Protein AF-A0A354Z6S3-F1 (afdb_monomer)

Sequence (411 aa):
RGSWLDFEFDPRDALFTRIDRRRKLPVTVLLRALGYENEEMLRIFHDINTFHLDKEGFVELELVPERLRGETLNFDLLADGKVLVEAGKRITARHIRQLQDAGIEALRVPDDYLLGRILAHDVIDAATGEILARANDEVTDDQLEAFRKAGVESLGTLWVNDLDRGPYISNTLRIDPTRSQLEALVEIYRMMRPGEPPTKDAAQNLFFNLFFTFDRYDLSAVGRMKFNRRVGRKDVAGTGVLYDHKFFSQRSDEEAHRMVAQYGDSSDILDVLRVLCEIRNGRGSVDDIDHLGNRRVRSVGEMAENVFRIGLVRVERAVRDRLSMAEADNLSPQELINAKPVAAAVKEFFGSSQLSQFMDQNNPLSEVTHKRRVSALGPGGLTRERAGFEVRDVHPTHYGRVCTIETPEGP

Radius of gyration: 28.8 Å; Cα contacts (8 Å, |Δi|>4): 526; chains: 1; bounding box: 69×60×77 Å

Nearest PDB structures (foldseek):
  6j9f-assembly1_C  TM=9.778E-01  e=2.442E-46  Xanthomonas oryzae pv. oryzae MAFF 311018
  6vjs-assembly2_H  TM=9.779E-01  e=3.817E-43  Escherichia coli
  6n62-assembly1_C  TM=9.733E-01  e=1.234E-40  Escherichia coli
  3lti-assembly1_A  TM=9.551E-01  e=3.593E-32  Escherichia coli K-12
  7egs-assembly1_A  TM=9.653E-01  e=1.083E-31  Escherichia coli K-12

pLDDT: mean 91.4, std 6.04, range [58.72, 98.25]

Solvent-accessible surface area (backbone atoms only — not comparable to full-atom values): 23874 Å² total; per-residue (Å²): 92,54,69,48,80,46,76,45,71,50,98,83,51,27,41,29,30,25,56,67,82,49,75,77,40,43,38,58,40,57,43,17,49,43,63,50,51,71,39,55,54,43,58,76,78,33,57,73,40,48,31,37,54,53,95,67,82,35,29,37,32,55,46,56,57,77,77,49,59,67,40,64,44,89,51,67,41,68,53,97,90,38,80,75,40,59,51,70,46,66,36,45,77,67,55,35,51,53,43,58,76,67,65,60,55,66,40,84,39,54,54,77,74,51,47,71,39,33,28,37,42,65,41,61,28,85,89,80,69,47,75,78,43,52,48,64,40,60,40,43,72,72,52,53,54,50,39,54,74,56,61,49,54,70,47,47,24,52,57,61,44,98,75,62,34,67,60,30,66,58,52,18,54,75,68,42,90,58,89,46,42,65,51,18,28,38,52,53,37,42,71,77,40,71,91,58,86,80,46,74,68,58,19,52,53,49,56,43,49,43,42,60,27,75,91,49,9,31,45,47,72,67,45,33,28,50,50,24,57,74,70,66,48,89,55,53,74,73,66,41,35,66,51,41,32,67,48,36,71,75,45,89,50,70,65,32,52,54,47,43,74,73,55,47,87,45,38,56,66,60,47,52,51,50,54,52,50,33,38,74,30,67,56,69,77,86,84,65,73,75,42,53,91,69,50,80,91,78,52,71,66,62,53,49,50,54,40,44,48,56,14,48,55,56,41,49,51,54,32,53,57,53,64,72,39,93,76,47,93,80,65,52,75,70,79,56,60,64,64,64,58,31,54,50,41,48,48,46,48,65,69,68,32,87,84,49,65,86,79,50,76,89,43,74,64,48,39,54,50,58,74,69,59,83,72,65,61,47,96,93,51,45,50,80,92,70,55,50,68,78,76,71,52,89,54,81,65,32,68,99,75,50,76,91,75,83,64,84,88,77,136

Secondary structure (DSSP, 8-state):
----EEEEE-TTS-EEEEETT-S-EEHHHHHHHHT--HHHHHHHHS-EEEEEEPSSSEEEEE--GGGGTT-B-SS-EEETTEEEE-TTPBPPHHHHHHHHHTT--EEEEEGGGTTTPBBSS-EE-TTT--EEE-TTPBP-HHHHHHHHHHT--EEEEE--BTTTB--HHHHHHHH----SHHHHHHHHHHHHSTTSPP-HHHHHHHHHHHHS-TTT---HHHHHHHHHHHHT-S-S---SS--BHHHHHT--SHHHHHHHHHHTT-BHHHHHHHHHHHHHTT-S-PPPSSSGGG--PPPHHHHHHHHHHHHHHHHHHHHHHHHTSTTGGG--HHHH--SHHHHHHHHHHHHH-TTS-----SSHHHHHHHHT---SBSTTSB-TTT--HHHHS--GGGTTTS-SS---S--

Structure (mmCIF, N/CA/C/O backbone):
data_AF-A0A354Z6S3-F1
#
_entry.id   AF-A0A354Z6S3-F1
#
loop_
_atom_site.group_PDB
_atom_site.id
_atom_site.type_symbol
_atom_site.label_atom_id
_atom_site.label_alt_id
_atom_site.label_comp_id
_atom_site.label_asym_id
_atom_site.label_entity_id
_atom_site.label_seq_id
_atom_site.pdbx_PDB_ins_code
_atom_site.Cartn_x
_atom_site.Cartn_y
_atom_site.Cartn_z
_atom_site.occupancy
_atom_site.B_iso_or_equiv
_atom_site.auth_seq_id
_atom_site.auth_comp_id
_atom_site.auth_asym_id
_atom_site.auth_atom_id
_atom_site.pdbx_PDB_model_num
ATOM 1 N N . ARG A 1 1 ? 8.581 -1.329 -12.977 1.00 85.94 1 ARG A N 1
ATOM 2 C CA . ARG A 1 1 ? 9.501 -0.175 -13.137 1.00 85.94 1 ARG A CA 1
ATOM 3 C C . ARG A 1 1 ? 8.895 0.993 -12.378 1.00 85.94 1 ARG A C 1
ATOM 5 O O . ARG A 1 1 ? 7.682 1.115 -12.415 1.00 85.94 1 ARG A O 1
ATOM 12 N N . GLY A 1 2 ? 9.706 1.811 -11.717 1.00 91.12 2 GLY A N 1
ATOM 13 C CA . GLY A 1 2 ? 9.229 2.925 -10.894 1.00 91.12 2 GLY A CA 1
ATOM 14 C C . GLY A 1 2 ? 9.761 2.831 -9.471 1.00 91.12 2 GLY A C 1
ATOM 15 O O . GLY A 1 2 ? 10.578 1.950 -9.182 1.00 91.12 2 GLY A O 1
ATOM 16 N N . SER A 1 3 ? 9.314 3.752 -8.623 1.00 93.31 3 SER A N 1
ATOM 17 C CA . SER A 1 3 ? 9.708 3.797 -7.217 1.00 93.31 3 SER A CA 1
ATOM 18 C C . SER A 1 3 ? 9.158 2.608 -6.431 1.00 93.31 3 SER A C 1
ATOM 20 O O . SER A 1 3 ? 8.075 2.101 -6.713 1.00 93.31 3 SER A O 1
ATOM 22 N N . TRP A 1 4 ? 9.912 2.147 -5.442 1.00 95.12 4 TRP A N 1
ATOM 23 C CA . TRP A 1 4 ? 9.473 1.109 -4.512 1.00 95.12 4 TRP A CA 1
ATOM 24 C C . TRP A 1 4 ? 8.608 1.731 -3.424 1.00 95.12 4 TRP A C 1
ATOM 26 O O . TRP A 1 4 ? 8.905 2.834 -2.961 1.00 95.12 4 TRP A O 1
ATOM 36 N N . LEU A 1 5 ? 7.562 1.015 -3.022 1.00 96.62 5 LEU A N 1
ATOM 37 C CA . LEU A 1 5 ? 6.670 1.393 -1.937 1.00 96.62 5 LEU A CA 1
ATOM 38 C C . LEU A 1 5 ? 6.610 0.224 -0.955 1.00 96.62 5 LEU A C 1
ATOM 40 O O . LEU A 1 5 ? 6.012 -0.808 -1.258 1.00 96.62 5 LEU A O 1
ATOM 44 N N . ASP A 1 6 ? 7.268 0.392 0.186 1.00 97.19 6 ASP A N 1
ATOM 45 C CA . ASP A 1 6 ? 7.403 -0.643 1.207 1.00 97.19 6 ASP A CA 1
ATOM 46 C C . ASP A 1 6 ? 6.547 -0.267 2.420 1.00 97.19 6 ASP A C 1
ATOM 48 O O . ASP A 1 6 ? 6.579 0.886 2.855 1.00 97.19 6 ASP A O 1
ATOM 52 N N . PHE A 1 7 ? 5.837 -1.238 2.996 1.00 98.00 7 PHE A N 1
ATOM 53 C CA . PHE A 1 7 ? 5.067 -1.076 4.230 1.00 98.00 7 PHE A CA 1
ATOM 54 C C . PHE A 1 7 ? 5.608 -2.011 5.308 1.00 98.00 7 PHE A C 1
ATOM 56 O O . PHE A 1 7 ? 5.843 -3.190 5.045 1.00 98.00 7 PHE A O 1
ATOM 63 N N . GLU A 1 8 ? 5.808 -1.496 6.517 1.00 96.62 8 GLU A N 1
ATOM 64 C CA . GLU A 1 8 ? 6.374 -2.264 7.625 1.00 96.62 8 GLU A CA 1
ATOM 65 C C . GLU A 1 8 ? 5.775 -1.848 8.968 1.00 96.62 8 GLU A C 1
ATOM 67 O O . GLU A 1 8 ? 5.573 -0.662 9.233 1.00 96.62 8 GLU A O 1
ATOM 72 N N . PHE A 1 9 ? 5.530 -2.833 9.830 1.00 96.69 9 PHE A N 1
ATOM 73 C CA . PHE A 1 9 ? 5.197 -2.595 11.230 1.00 96.69 9 PHE A CA 1
ATOM 74 C C . PHE A 1 9 ? 6.457 -2.285 12.036 1.00 96.69 9 PHE A C 1
ATOM 76 O O . PHE A 1 9 ? 7.535 -2.831 11.780 1.00 96.69 9 PHE A O 1
ATOM 83 N N . ASP A 1 10 ? 6.322 -1.412 13.026 1.00 94.75 10 ASP A N 1
ATOM 84 C CA . ASP A 1 10 ? 7.321 -1.245 14.072 1.00 94.75 10 ASP A CA 1
ATOM 85 C C . ASP A 1 10 ? 7.027 -2.159 15.286 1.00 94.75 10 ASP A C 1
ATOM 87 O O . ASP A 1 10 ? 5.986 -2.816 15.344 1.00 94.75 10 ASP A O 1
ATOM 91 N N . PRO A 1 11 ? 7.930 -2.224 16.282 1.00 94.25 11 PRO A N 1
ATOM 92 C CA . PRO A 1 11 ? 7.701 -3.009 17.498 1.00 94.25 11 PRO A CA 1
ATOM 93 C C . PRO A 1 11 ? 6.548 -2.518 18.391 1.00 94.25 11 PRO A C 1
ATOM 95 O O . PRO A 1 11 ? 6.229 -3.192 19.364 1.00 94.25 11 PRO A O 1
ATOM 98 N N . ARG A 1 12 ? 5.972 -1.340 18.117 1.00 92.31 12 ARG A N 1
ATOM 99 C CA . ARG A 1 12 ? 4.828 -0.758 18.839 1.00 92.31 12 ARG A CA 1
ATOM 100 C C . ARG A 1 12 ? 3.522 -0.916 18.053 1.00 92.31 12 ARG A C 1
ATOM 102 O O . ARG A 1 12 ? 2.540 -0.247 18.366 1.00 92.31 12 ARG A O 1
ATOM 109 N N . ASP A 1 13 ? 3.521 -1.772 17.032 1.00 92.69 13 ASP A N 1
ATOM 110 C CA . ASP A 1 13 ? 2.374 -2.033 16.167 1.00 92.69 13 ASP A CA 1
ATOM 111 C C . ASP A 1 13 ? 1.835 -0.780 15.447 1.00 92.69 13 ASP A C 1
ATOM 113 O O . ASP A 1 13 ? 0.657 -0.695 15.101 1.00 92.69 13 ASP A O 1
ATOM 117 N N . ALA A 1 14 ? 2.712 0.185 15.163 1.00 95.88 14 ALA A N 1
ATOM 118 C CA . ALA A 1 14 ? 2.446 1.288 14.250 1.00 95.88 14 ALA A CA 1
ATOM 119 C C . ALA A 1 14 ? 2.942 0.952 12.836 1.00 95.88 14 ALA A C 1
ATOM 121 O O . ALA A 1 14 ? 3.987 0.321 12.642 1.00 95.88 14 ALA A O 1
ATOM 122 N N . LEU A 1 15 ? 2.181 1.383 11.830 1.00 97.62 15 LEU A N 1
ATOM 123 C CA . LEU A 1 15 ? 2.408 1.048 10.432 1.00 97.62 15 LEU A CA 1
ATOM 124 C C . LEU A 1 15 ? 3.125 2.192 9.711 1.00 97.62 15 LEU A C 1
ATOM 126 O O . LEU A 1 15 ? 2.652 3.328 9.652 1.00 97.62 15 LEU A O 1
ATOM 130 N N . PHE A 1 16 ? 4.273 1.882 9.122 1.00 98.12 16 PHE A N 1
ATOM 131 C CA . PHE A 1 16 ? 5.111 2.837 8.410 1.00 98.12 16 PHE A CA 1
ATOM 132 C C . PHE A 1 16 ? 5.214 2.487 6.932 1.00 98.12 16 PHE A C 1
ATOM 134 O O . PHE A 1 16 ? 5.106 1.332 6.530 1.00 98.12 16 PHE A O 1
ATOM 141 N N . THR A 1 17 ? 5.488 3.506 6.126 1.00 97.75 17 THR A N 1
ATOM 142 C CA . THR A 1 17 ? 5.817 3.390 4.711 1.00 97.75 17 THR A CA 1
ATOM 143 C C . THR A 1 17 ? 7.236 3.888 4.447 1.00 97.75 17 THR A C 1
ATOM 145 O O . THR A 1 17 ? 7.731 4.812 5.102 1.00 97.75 17 THR A O 1
ATOM 148 N N . ARG A 1 18 ? 7.891 3.313 3.438 1.00 96.88 18 ARG A N 1
ATOM 149 C CA . ARG A 1 18 ? 9.131 3.827 2.846 1.00 96.88 18 ARG A CA 1
ATOM 150 C C . ARG A 1 18 ? 8.977 3.914 1.339 1.00 96.88 18 ARG A C 1
ATOM 152 O O . ARG A 1 18 ? 8.409 3.023 0.717 1.00 96.88 18 ARG A O 1
ATOM 159 N N . ILE A 1 19 ? 9.529 4.972 0.758 1.00 96.38 19 ILE A N 1
ATOM 160 C CA . ILE A 1 19 ? 9.622 5.130 -0.694 1.00 96.38 19 ILE A CA 1
ATOM 161 C C . ILE A 1 19 ? 11.094 5.002 -1.072 1.00 96.38 19 ILE A C 1
ATOM 163 O O . ILE A 1 19 ? 11.941 5.677 -0.481 1.00 96.38 19 ILE A O 1
ATOM 167 N N . ASP A 1 20 ? 11.416 4.106 -2.005 1.00 93.00 20 ASP A N 1
ATOM 168 C CA . ASP A 1 20 ? 12.788 3.846 -2.469 1.00 93.00 20 ASP A CA 1
ATOM 169 C C . ASP A 1 20 ? 13.796 3.595 -1.325 1.00 93.00 20 ASP A C 1
ATOM 171 O O . ASP A 1 20 ? 14.935 4.065 -1.358 1.00 93.00 20 ASP A O 1
ATOM 175 N N . ARG A 1 21 ? 13.370 2.857 -0.285 1.00 90.06 21 ARG A N 1
ATOM 176 C CA . ARG A 1 21 ? 14.173 2.515 0.911 1.00 90.06 21 ARG A CA 1
ATOM 177 C C . ARG A 1 21 ? 14.718 3.721 1.692 1.00 90.06 21 ARG A C 1
ATOM 179 O O . ARG A 1 21 ? 15.698 3.594 2.428 1.00 90.06 21 ARG A O 1
ATOM 186 N N . ARG A 1 22 ? 14.088 4.891 1.560 1.00 93.56 22 ARG A N 1
ATOM 187 C CA . ARG A 1 22 ? 14.419 6.099 2.333 1.00 93.56 22 ARG A CA 1
ATOM 188 C C . ARG A 1 22 ? 13.913 6.006 3.782 1.00 93.56 22 ARG A C 1
ATOM 190 O O . ARG A 1 22 ? 13.563 4.926 4.273 1.00 93.56 22 ARG A O 1
ATOM 197 N N . ARG A 1 23 ? 13.941 7.137 4.505 1.00 94.44 23 ARG A N 1
ATOM 198 C CA . ARG A 1 23 ? 13.455 7.220 5.894 1.00 94.44 23 ARG A CA 1
ATOM 199 C C . ARG A 1 23 ? 11.982 6.803 5.981 1.00 94.44 23 ARG A C 1
ATOM 201 O O . ARG A 1 23 ? 11.224 7.030 5.040 1.00 94.44 23 ARG A O 1
ATOM 208 N N . LYS A 1 24 ? 11.602 6.222 7.121 1.00 95.75 24 LYS A N 1
ATOM 209 C CA . LYS A 1 24 ? 10.217 5.838 7.414 1.00 95.75 24 LYS A CA 1
ATOM 210 C C . LYS A 1 24 ? 9.325 7.075 7.533 1.00 95.75 24 LYS A C 1
ATOM 212 O O . LYS A 1 24 ? 9.755 8.082 8.093 1.00 95.75 24 LYS A O 1
ATOM 217 N N . LEU A 1 25 ? 8.089 6.956 7.066 1.00 97.00 25 LEU A N 1
ATOM 218 C CA . LEU A 1 25 ? 6.991 7.885 7.330 1.00 97.00 25 LEU A CA 1
ATOM 219 C C . LEU A 1 25 ? 5.797 7.088 7.875 1.00 97.00 25 LEU A C 1
ATOM 221 O O . LEU A 1 25 ? 5.624 5.944 7.454 1.00 97.00 25 LEU A O 1
ATOM 225 N N . PRO A 1 26 ? 4.983 7.631 8.796 1.00 98.19 26 PRO A N 1
ATOM 226 C CA . PRO A 1 26 ? 3.720 7.001 9.179 1.00 98.19 26 PRO A CA 1
ATOM 227 C C . PRO A 1 26 ? 2.855 6.747 7.938 1.00 98.19 26 PRO A C 1
ATOM 229 O O . PRO A 1 26 ? 2.795 7.598 7.047 1.00 98.19 26 PRO A O 1
ATOM 232 N N . VAL A 1 27 ? 2.194 5.589 7.841 1.00 98.19 27 VAL A N 1
ATOM 233 C CA . VAL A 1 27 ? 1.411 5.251 6.635 1.00 98.19 27 VAL A CA 1
ATOM 234 C C . VAL A 1 27 ? 0.253 6.224 6.398 1.00 98.19 27 VAL A C 1
ATOM 236 O O . VAL A 1 27 ? -0.133 6.477 5.260 1.00 98.19 27 VAL A O 1
ATOM 239 N N . THR A 1 28 ? -0.260 6.834 7.463 1.00 98.06 28 THR A N 1
ATOM 240 C CA . THR A 1 28 ? -1.327 7.837 7.413 1.00 98.06 28 THR A CA 1
ATOM 241 C C . THR A 1 28 ? -0.904 9.093 6.652 1.00 98.06 28 THR A C 1
ATOM 243 O O . THR A 1 28 ? -1.740 9.680 5.978 1.00 98.06 28 THR A O 1
ATOM 246 N N . VAL A 1 29 ? 0.392 9.439 6.617 1.00 98.25 29 VAL A N 1
ATOM 247 C CA . VAL A 1 29 ? 0.918 10.516 5.755 1.00 98.25 29 VAL A CA 1
ATOM 248 C C . VAL A 1 29 ? 0.669 10.186 4.280 1.00 98.25 29 VAL A C 1
ATOM 250 O O . VAL A 1 29 ? 0.237 11.039 3.509 1.00 98.25 29 VAL A O 1
ATOM 253 N N . LEU A 1 30 ? 0.895 8.934 3.864 1.00 98.00 30 LEU A N 1
ATOM 254 C CA . LEU A 1 30 ? 0.606 8.507 2.493 1.00 98.00 30 LEU A CA 1
ATOM 255 C C . LEU A 1 30 ? -0.899 8.548 2.204 1.00 98.00 30 LEU A C 1
ATOM 257 O O . LEU A 1 30 ? -1.299 9.046 1.155 1.00 98.00 30 LEU A O 1
ATOM 261 N N . LEU A 1 31 ? -1.729 8.067 3.132 1.00 98.12 31 LEU A N 1
ATOM 262 C CA . LEU A 1 31 ? -3.187 8.078 2.976 1.00 98.12 31 LEU A CA 1
ATOM 263 C C . LEU A 1 31 ? -3.749 9.506 2.905 1.00 98.12 31 LEU A C 1
ATOM 265 O O . LEU A 1 31 ? -4.560 9.798 2.028 1.00 98.12 31 LEU A O 1
ATOM 269 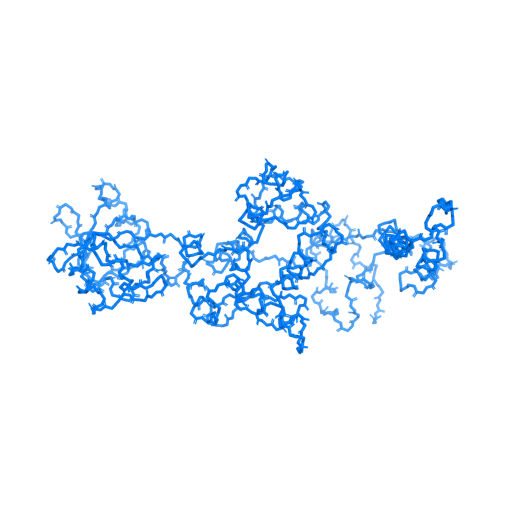N N . ARG A 1 32 ? -3.251 10.432 3.729 1.00 97.75 32 ARG A N 1
ATOM 270 C CA . ARG A 1 32 ? -3.585 11.859 3.617 1.00 97.75 32 ARG A CA 1
ATOM 271 C C . ARG A 1 32 ? -3.161 12.447 2.285 1.00 97.75 32 ARG A C 1
ATOM 273 O O . ARG A 1 32 ? -3.913 13.223 1.713 1.00 97.75 32 ARG A O 1
ATOM 280 N N . ALA A 1 33 ? -1.988 12.082 1.765 1.00 97.50 33 ALA A N 1
ATOM 281 C CA . ALA A 1 33 ? -1.537 12.546 0.453 1.00 97.50 33 ALA A CA 1
ATOM 282 C C . ALA A 1 33 ? -2.465 12.075 -0.687 1.00 97.50 33 ALA A C 1
ATOM 284 O O . ALA A 1 33 ? -2.695 12.834 -1.633 1.00 97.50 33 ALA A O 1
ATOM 285 N N . LEU A 1 34 ? -3.054 10.877 -0.570 1.00 97.19 34 LEU A N 1
ATOM 286 C CA . LEU A 1 34 ? -4.116 10.384 -1.467 1.00 97.19 34 LEU A CA 1
ATOM 287 C C . LEU A 1 34 ? -5.450 11.128 -1.288 1.00 97.19 34 LEU A C 1
ATOM 289 O O . LEU A 1 34 ? -6.296 11.087 -2.175 1.00 97.19 34 LEU A O 1
ATOM 293 N N . GLY A 1 35 ? -5.614 11.839 -0.171 1.00 96.56 35 GLY A N 1
ATOM 294 C CA . GLY A 1 35 ? -6.777 12.661 0.143 1.00 96.56 35 GLY A CA 1
ATOM 295 C C . GLY A 1 35 ? -7.687 12.084 1.224 1.00 96.56 35 GLY A C 1
ATOM 296 O O . GLY A 1 35 ? -8.768 12.628 1.414 1.00 96.56 35 GLY A O 1
ATOM 297 N N . TYR A 1 36 ? -7.312 10.995 1.903 1.00 97.50 36 TYR A N 1
ATOM 298 C CA . TYR A 1 36 ? -8.127 10.434 2.985 1.00 97.50 36 TYR A CA 1
ATOM 299 C C . TYR A 1 36 ? -8.021 11.269 4.266 1.00 97.50 36 TYR A C 1
ATOM 301 O O . TYR A 1 36 ? -6.934 11.698 4.653 1.00 97.50 36 TYR A O 1
ATOM 309 N N . GLU A 1 37 ? -9.154 11.450 4.937 1.00 96.12 37 GLU A N 1
ATOM 310 C CA . GLU A 1 37 ? -9.271 12.102 6.241 1.00 96.12 37 GLU A CA 1
ATOM 311 C C . GLU A 1 37 ? -9.275 11.072 7.380 1.00 96.12 37 GLU A C 1
ATOM 313 O O . GLU A 1 37 ? -9.404 9.867 7.148 1.00 96.12 37 GLU A O 1
ATOM 318 N N . ASN A 1 38 ? -9.122 11.528 8.628 1.00 96.12 38 ASN A N 1
ATOM 319 C CA . ASN A 1 38 ? -8.995 10.640 9.795 1.00 96.12 38 ASN A CA 1
ATOM 320 C C . ASN A 1 38 ? -10.156 9.658 9.918 1.00 96.12 38 ASN A C 1
ATOM 322 O O . ASN A 1 38 ? -9.930 8.456 10.036 1.00 96.12 38 ASN A O 1
ATOM 326 N N . GLU A 1 39 ? -11.386 10.166 9.873 1.00 95.81 39 GLU A N 1
ATOM 327 C CA . GLU A 1 39 ? -12.586 9.346 10.050 1.00 95.81 39 GLU A CA 1
ATOM 328 C C . GLU A 1 39 ? -12.706 8.275 8.971 1.00 95.81 39 GLU A C 1
ATOM 330 O O . GLU A 1 39 ? -13.091 7.141 9.244 1.00 95.81 39 GLU A O 1
ATOM 335 N N . GLU A 1 40 ? -12.349 8.622 7.734 1.00 95.81 40 GLU A N 1
ATOM 336 C CA . GLU A 1 40 ? -12.376 7.686 6.618 1.00 95.81 40 GLU A CA 1
ATOM 337 C C . GLU A 1 40 ? -11.314 6.611 6.800 1.00 95.81 40 GLU A C 1
ATOM 339 O O . GLU A 1 40 ? -11.623 5.432 6.664 1.00 95.81 40 GLU A O 1
ATOM 344 N N . MET A 1 41 ? -10.081 6.994 7.152 1.00 96.88 41 MET A N 1
ATOM 345 C CA . MET A 1 41 ? -9.022 6.030 7.447 1.00 96.88 41 MET A CA 1
ATOM 346 C C . MET A 1 41 ? -9.467 5.065 8.550 1.00 96.88 41 MET A C 1
ATOM 348 O O . MET A 1 41 ? -9.349 3.854 8.388 1.00 96.88 41 MET A O 1
ATOM 352 N N . LEU A 1 42 ? -10.035 5.576 9.643 1.00 96.81 42 LEU A N 1
ATOM 353 C CA . LEU A 1 42 ? -10.524 4.742 10.737 1.00 96.81 42 LEU A CA 1
ATOM 354 C C . LEU A 1 42 ? -11.647 3.798 10.281 1.00 96.81 42 LEU A C 1
ATOM 356 O O . LEU A 1 42 ? -11.545 2.595 10.507 1.00 96.81 42 LEU A O 1
ATOM 360 N N . ARG A 1 43 ? -12.653 4.306 9.558 1.00 95.88 43 ARG A N 1
ATOM 361 C CA . ARG A 1 43 ? -13.763 3.512 8.992 1.00 95.88 43 ARG A CA 1
ATOM 362 C C . ARG A 1 43 ? -13.309 2.448 7.991 1.00 95.88 43 ARG A C 1
ATOM 364 O O . ARG A 1 43 ? -13.948 1.411 7.864 1.00 95.88 43 ARG A O 1
ATOM 371 N N . ILE A 1 44 ? -12.232 2.698 7.245 1.00 95.38 44 ILE A N 1
ATOM 372 C CA . ILE A 1 44 ? -11.721 1.772 6.223 1.00 95.38 44 ILE A CA 1
ATOM 373 C C . ILE A 1 44 ? -11.063 0.538 6.847 1.00 95.38 44 ILE A C 1
ATOM 375 O O . ILE A 1 44 ? -11.113 -0.537 6.235 1.00 95.38 44 ILE A O 1
ATOM 379 N N . PHE A 1 45 ? -10.412 0.704 8.004 1.00 95.69 45 PHE A N 1
ATOM 380 C CA . PHE A 1 45 ? -9.575 -0.322 8.637 1.00 95.69 45 PHE A CA 1
ATOM 381 C C . PHE A 1 45 ? -10.165 -0.916 9.921 1.00 95.69 45 PHE A C 1
ATOM 383 O O . PHE A 1 45 ? -9.700 -1.971 10.356 1.00 95.69 45 PHE A O 1
ATOM 390 N N . HIS A 1 46 ? -11.179 -0.283 10.508 1.00 95.00 46 HIS A N 1
ATOM 391 C CA . HIS A 1 46 ? -11.830 -0.736 11.731 1.00 95.00 46 HIS A CA 1
ATOM 392 C C . HIS A 1 46 ? -13.342 -0.811 11.543 1.00 95.00 46 HIS A C 1
ATOM 394 O O . HIS A 1 46 ? -13.951 0.077 10.949 1.00 95.00 46 HIS A O 1
ATOM 400 N N . ASP A 1 47 ? -13.953 -1.848 12.115 1.00 94.00 47 ASP A N 1
ATOM 401 C CA . ASP A 1 47 ? -15.399 -1.853 12.288 1.00 94.00 47 ASP A CA 1
ATOM 402 C C . ASP A 1 47 ? -15.778 -0.935 13.460 1.00 94.00 47 ASP A C 1
ATOM 404 O O . ASP A 1 47 ? -15.002 -0.757 14.403 1.00 94.00 47 ASP A O 1
ATOM 408 N N . ILE A 1 48 ? -16.981 -0.364 13.415 1.00 95.00 48 ILE A N 1
ATOM 409 C CA . ILE A 1 48 ? -17.461 0.586 14.424 1.00 95.00 48 ILE A CA 1
ATOM 410 C C . ILE A 1 48 ? -18.478 -0.094 15.340 1.00 95.00 48 ILE A C 1
ATOM 412 O O . ILE A 1 48 ? -19.371 -0.805 14.873 1.00 95.00 48 ILE A O 1
ATOM 416 N N . ASN A 1 49 ? -18.330 0.129 16.643 1.00 94.25 49 ASN A N 1
ATOM 417 C CA . ASN A 1 49 ? -19.355 -0.109 17.651 1.00 94.25 49 ASN A CA 1
ATOM 418 C C . ASN A 1 49 ? -20.143 1.188 17.865 1.00 94.25 49 ASN A C 1
ATOM 420 O O . ASN A 1 49 ? -19.537 2.223 18.155 1.00 94.25 49 ASN A O 1
ATOM 424 N N . THR A 1 50 ? -21.466 1.129 17.736 1.00 95.00 50 THR A N 1
ATOM 425 C CA . THR A 1 50 ? -22.356 2.262 18.009 1.00 95.00 50 THR A CA 1
ATOM 426 C C . THR A 1 50 ? -22.853 2.186 19.445 1.00 95.00 50 THR A C 1
ATOM 428 O O . THR A 1 50 ? -23.297 1.133 19.904 1.00 95.00 50 THR A O 1
ATOM 431 N N . PHE A 1 51 ? -22.790 3.309 20.141 1.00 93.75 51 PHE A N 1
ATOM 432 C CA . PHE A 1 51 ? -23.244 3.479 21.509 1.00 93.75 51 PHE A CA 1
ATOM 433 C C . PHE A 1 51 ? -24.288 4.589 21.549 1.00 93.75 51 PHE A C 1
ATOM 435 O O . PHE A 1 51 ? -24.013 5.681 21.068 1.00 93.75 51 PHE A O 1
ATOM 442 N N . HIS A 1 52 ? -25.451 4.341 22.138 1.00 92.62 52 HIS A N 1
ATOM 443 C CA . HIS A 1 52 ? -26.485 5.347 22.362 1.00 92.62 52 HIS A CA 1
ATOM 444 C C . HIS A 1 52 ? -26.403 5.840 23.803 1.00 92.62 52 HIS A C 1
ATOM 446 O O . HIS A 1 52 ? -26.485 5.050 24.749 1.00 92.62 52 HIS A O 1
ATOM 452 N N . LEU A 1 53 ? -26.168 7.141 23.969 1.00 88.88 53 LEU A N 1
ATOM 453 C CA . LEU A 1 53 ? -25.969 7.765 25.274 1.00 88.88 53 LEU A CA 1
ATOM 454 C C . LEU A 1 53 ? -27.328 8.094 25.900 1.00 88.88 53 LEU A C 1
ATOM 456 O O . LEU A 1 53 ? -28.078 8.917 25.377 1.00 88.88 53 LEU A O 1
ATOM 460 N N . ASP A 1 54 ? -27.635 7.490 27.049 1.00 82.19 54 ASP A N 1
ATOM 461 C CA . ASP A 1 54 ? -28.806 7.875 27.840 1.00 82.19 54 ASP A CA 1
ATOM 462 C C . ASP A 1 54 ? -28.480 9.090 28.739 1.00 82.19 54 ASP A C 1
ATOM 464 O O . ASP A 1 54 ? -27.332 9.521 28.874 1.00 82.19 54 ASP A O 1
ATOM 468 N N . LYS A 1 55 ? -29.481 9.669 29.404 1.00 72.50 55 LYS A N 1
ATOM 469 C CA . LYS A 1 55 ? -29.298 10.719 30.422 1.00 72.50 55 LYS A CA 1
ATOM 470 C C . LYS A 1 55 ? -28.884 10.158 31.782 1.00 72.50 55 LYS A C 1
ATOM 472 O O . LYS A 1 55 ? -28.333 10.894 32.595 1.00 72.50 55 LYS A O 1
ATOM 477 N N . GLU A 1 56 ? -29.116 8.870 32.019 1.00 68.25 56 GLU A N 1
ATOM 478 C CA . GLU A 1 56 ? -28.867 8.196 33.294 1.00 68.25 56 GLU A CA 1
ATOM 479 C C . GLU A 1 56 ? -27.760 7.146 33.150 1.00 68.25 56 GLU A C 1
ATOM 481 O O . GLU A 1 56 ? -28.056 6.062 32.676 1.00 68.25 56 GLU A O 1
ATOM 486 N N . GLY A 1 57 ? -26.511 7.455 33.540 1.00 71.56 57 GLY A N 1
ATOM 487 C CA . GLY A 1 57 ? -25.411 6.537 33.950 1.00 71.56 57 GLY A CA 1
ATOM 488 C C . GLY A 1 57 ? -25.116 5.233 33.176 1.00 71.56 57 GLY A C 1
ATOM 489 O O . GLY A 1 57 ? -24.364 4.388 33.656 1.00 71.56 57 GLY A O 1
ATOM 490 N N . PHE A 1 58 ? -25.748 5.024 32.030 1.00 80.31 58 PHE A N 1
ATOM 491 C CA . PHE A 1 58 ? -25.751 3.808 31.241 1.00 80.31 58 PHE A CA 1
ATOM 492 C C . PHE A 1 58 ? -25.749 4.186 29.767 1.00 80.31 58 PHE A C 1
ATOM 494 O O . PHE A 1 58 ? -26.275 5.227 29.362 1.00 80.31 58 PHE A O 1
ATOM 501 N N . VAL A 1 59 ? -25.187 3.291 28.970 1.00 86.88 59 VAL A N 1
ATOM 502 C CA . VAL A 1 59 ? -25.079 3.431 27.525 1.00 86.88 59 VAL A CA 1
ATOM 503 C C . VAL A 1 59 ? -25.647 2.175 26.887 1.00 86.88 59 VAL A C 1
ATOM 505 O O . VAL A 1 59 ? -25.427 1.068 27.380 1.00 86.88 59 VAL A O 1
ATOM 508 N N . GLU A 1 60 ? -26.388 2.318 25.798 1.00 90.50 60 GLU A N 1
ATOM 509 C CA . GLU A 1 60 ? -26.840 1.169 25.016 1.00 90.50 60 GLU A CA 1
ATOM 510 C C . GLU A 1 60 ? -25.849 0.900 23.883 1.00 90.50 60 GLU A C 1
ATOM 512 O O . GLU A 1 60 ? -25.658 1.722 22.995 1.00 90.50 60 GLU A O 1
ATOM 517 N N . LEU A 1 61 ? -25.189 -0.254 23.915 1.00 91.06 61 LEU A N 1
ATOM 518 C CA . LEU A 1 61 ? -24.325 -0.736 22.841 1.00 91.06 61 LEU A CA 1
ATOM 519 C C . LEU A 1 61 ? -25.166 -1.492 21.810 1.00 91.06 61 LEU A C 1
ATOM 521 O O . LEU A 1 61 ? -25.824 -2.469 22.168 1.00 91.06 61 LEU A O 1
ATOM 525 N N . GLU A 1 62 ? -25.066 -1.122 20.533 1.00 92.06 62 GLU A N 1
ATOM 526 C CA . GLU A 1 62 ? -25.538 -1.967 19.430 1.00 92.06 62 GLU A CA 1
ATOM 527 C C . GLU A 1 62 ? -24.707 -3.255 19.393 1.00 92.06 62 GLU A C 1
ATOM 529 O O . GLU A 1 62 ? -23.515 -3.266 19.059 1.00 92.06 62 GLU A O 1
ATOM 534 N N . LEU A 1 63 ? -25.328 -4.355 19.812 1.00 88.06 63 LEU A N 1
ATOM 535 C CA . LEU A 1 63 ? -24.640 -5.600 20.084 1.00 88.06 63 LEU A CA 1
ATOM 536 C C . LEU A 1 63 ? -24.426 -6.386 18.792 1.00 88.06 63 LEU A C 1
ATOM 538 O O . LEU A 1 63 ? -25.361 -6.857 18.153 1.00 88.06 63 LEU A O 1
ATOM 542 N N . VAL A 1 64 ? -23.158 -6.645 18.486 1.00 89.94 64 VAL A N 1
ATOM 543 C CA . VAL A 1 64 ? -22.759 -7.700 17.551 1.00 89.94 64 VAL A CA 1
ATOM 544 C C . VAL A 1 64 ? -22.196 -8.860 18.381 1.00 89.94 64 VAL A C 1
ATOM 546 O O . VAL A 1 64 ? -21.054 -8.759 18.842 1.00 89.94 64 VAL A O 1
ATOM 549 N N . PRO A 1 65 ? -22.949 -9.960 18.602 1.00 86.06 65 PRO A N 1
ATOM 550 C CA . PRO A 1 65 ? -22.570 -11.019 19.549 1.00 86.06 65 PRO A CA 1
ATOM 551 C C . PRO A 1 65 ? -21.172 -11.608 19.312 1.00 86.06 65 PRO A C 1
ATOM 553 O O . PRO A 1 65 ? -20.440 -11.910 20.255 1.00 86.06 65 PRO A O 1
ATOM 556 N N . GLU A 1 66 ? -20.763 -11.730 18.051 1.00 87.31 66 GLU A N 1
ATOM 557 C CA . GLU A 1 66 ? -19.440 -12.190 17.627 1.00 87.31 66 GLU A CA 1
ATOM 558 C C . GLU A 1 66 ? -18.291 -11.354 18.195 1.00 87.31 66 GLU A C 1
ATOM 560 O O . GLU A 1 66 ? -17.229 -11.914 18.474 1.00 87.31 66 GLU A O 1
ATOM 565 N N . ARG A 1 67 ? -18.492 -10.043 18.381 1.00 88.88 67 ARG A N 1
ATOM 566 C CA . ARG A 1 67 ? -17.449 -9.115 18.842 1.00 88.88 67 ARG A CA 1
ATOM 567 C C . ARG A 1 67 ? -17.069 -9.333 20.300 1.00 88.88 67 ARG A C 1
ATOM 569 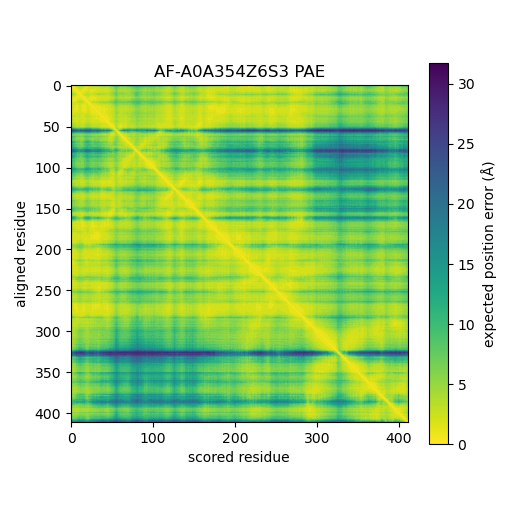O O . ARG A 1 67 ? -15.919 -9.115 20.654 1.00 88.88 67 ARG A O 1
ATOM 576 N N . LEU A 1 68 ? -17.996 -9.845 21.111 1.00 86.31 68 LEU A N 1
ATOM 577 C CA . LEU A 1 68 ? -17.759 -10.174 22.517 1.00 86.31 68 LEU A CA 1
ATOM 578 C C . LEU A 1 68 ? -16.974 -11.482 22.709 1.00 86.31 68 LEU A C 1
ATOM 580 O O . LEU A 1 68 ? -16.678 -11.879 23.839 1.00 86.31 68 LEU A O 1
ATOM 584 N N . ARG A 1 69 ? -16.657 -12.213 21.631 1.00 86.00 69 ARG A N 1
ATOM 585 C CA . ARG A 1 69 ? -16.015 -13.525 21.736 1.00 86.00 69 ARG A CA 1
ATOM 586 C C . ARG A 1 69 ? -14.663 -13.431 22.424 1.00 86.00 69 ARG A C 1
ATOM 588 O O . ARG A 1 69 ? -13.710 -12.876 21.894 1.00 86.00 69 ARG A O 1
ATOM 595 N N . GLY A 1 70 ? -14.552 -14.114 23.559 1.00 83.06 70 GLY A N 1
ATOM 596 C CA . GLY A 1 70 ? -13.302 -14.192 24.294 1.00 83.06 70 GLY A CA 1
ATOM 597 C C . GLY A 1 70 ? -12.960 -12.931 25.082 1.00 83.06 70 GLY A C 1
ATOM 598 O O . GLY A 1 70 ? -11.903 -12.956 25.715 1.00 83.06 70 GLY A O 1
ATOM 599 N N . GLU A 1 71 ? -13.826 -11.912 25.092 1.00 84.75 71 GLU A N 1
ATOM 600 C CA . GLU A 1 71 ? -13.742 -10.783 26.019 1.00 84.75 71 GLU A CA 1
ATOM 601 C C . GLU A 1 71 ? -14.147 -11.212 27.439 1.00 84.75 71 GLU A C 1
ATOM 603 O O . GLU A 1 71 ? -14.847 -12.214 27.648 1.00 84.75 71 GLU A O 1
ATOM 608 N N . THR A 1 72 ? -13.690 -10.435 28.418 1.00 86.62 72 THR A N 1
ATOM 609 C CA . THR A 1 72 ? -14.083 -10.541 29.823 1.00 86.62 72 THR A CA 1
ATOM 610 C C . THR A 1 72 ? -14.728 -9.220 30.213 1.00 86.62 72 THR A C 1
ATOM 612 O O . THR A 1 72 ? -14.082 -8.179 30.129 1.00 86.62 72 THR A O 1
ATOM 615 N N . LEU A 1 73 ? -15.996 -9.259 30.618 1.00 87.00 73 LEU A N 1
ATOM 616 C CA . LEU A 1 73 ? -16.733 -8.067 31.035 1.00 87.00 73 LEU A CA 1
ATOM 617 C C . LEU A 1 73 ? -16.620 -7.877 32.549 1.00 87.00 73 LEU A C 1
ATOM 619 O O . LEU A 1 73 ? -16.612 -8.852 33.300 1.00 87.00 73 LEU A O 1
ATOM 623 N N . ASN A 1 74 ? -16.576 -6.624 33.000 1.00 87.00 74 ASN A N 1
ATOM 624 C CA . ASN A 1 74 ? -16.534 -6.274 34.427 1.00 87.00 74 ASN A CA 1
ATOM 625 C C . ASN A 1 74 ? -17.928 -6.208 35.075 1.00 87.00 74 ASN A C 1
ATOM 627 O O . ASN A 1 74 ? -18.046 -5.904 36.257 1.00 87.00 74 ASN A O 1
ATOM 631 N N . PHE A 1 75 ? -18.978 -6.491 34.308 1.00 87.88 75 PHE A N 1
ATOM 632 C CA . PHE A 1 75 ? -20.373 -6.461 34.731 1.00 87.88 75 PHE A CA 1
ATOM 633 C C . PHE A 1 75 ? -21.101 -7.713 34.233 1.00 87.88 75 PHE A C 1
ATOM 635 O O . PHE A 1 75 ? -20.618 -8.413 33.338 1.00 87.88 75 PHE A O 1
ATOM 642 N N . ASP A 1 76 ? -22.259 -7.989 34.826 1.00 87.31 76 ASP A N 1
ATOM 643 C CA . ASP A 1 76 ? -23.084 -9.136 34.460 1.00 87.31 76 ASP A CA 1
ATOM 644 C C . ASP A 1 76 ? -23.747 -8.915 33.097 1.00 87.31 76 ASP A C 1
ATOM 646 O O . ASP A 1 76 ? -24.430 -7.918 32.860 1.00 87.31 76 ASP A O 1
ATOM 650 N N . LEU A 1 77 ? -23.583 -9.885 32.202 1.00 85.56 77 LEU A N 1
ATOM 651 C CA . LEU A 1 77 ? -24.236 -9.897 30.903 1.00 85.56 77 LEU A CA 1
ATOM 652 C C . LEU A 1 77 ? -25.621 -10.533 31.042 1.00 85.56 77 LEU A C 1
ATOM 654 O O . LEU A 1 77 ? -25.739 -11.735 31.298 1.00 85.56 77 LEU A O 1
ATOM 658 N N . LEU A 1 78 ? -26.664 -9.730 30.854 1.00 83.88 78 LEU A N 1
ATOM 659 C CA . LEU A 1 78 ? -28.061 -10.142 30.973 1.00 83.88 78 LEU A CA 1
ATOM 660 C C . LEU A 1 78 ? -28.674 -10.411 29.590 1.00 83.88 78 LEU A C 1
ATOM 662 O O . LEU A 1 78 ? -28.470 -9.640 28.658 1.00 83.88 78 LEU A O 1
ATOM 666 N N . ALA A 1 79 ? -29.472 -11.473 29.484 1.00 77.50 79 ALA A N 1
ATOM 667 C CA . ALA A 1 79 ? -30.368 -11.742 28.360 1.00 77.50 79 ALA A CA 1
ATOM 668 C C . ALA A 1 79 ? -31.764 -12.070 28.888 1.00 77.50 79 ALA A C 1
ATOM 670 O O . ALA A 1 79 ? -31.903 -12.959 29.730 1.00 77.50 79 ALA A O 1
ATOM 671 N N . ASP A 1 80 ? -32.788 -11.339 28.442 1.00 71.81 80 ASP A N 1
ATOM 672 C CA . ASP A 1 80 ? -34.183 -11.498 28.888 1.00 71.81 80 ASP A CA 1
ATOM 673 C C . ASP A 1 80 ? -34.344 -11.548 30.423 1.00 71.81 80 ASP A C 1
ATOM 675 O O . ASP A 1 80 ? -35.087 -12.361 30.979 1.00 71.81 80 ASP A O 1
ATOM 679 N N . GLY A 1 81 ? -33.582 -10.713 31.138 1.00 74.56 81 GLY A N 1
ATOM 680 C CA . GLY A 1 81 ? -33.595 -10.652 32.605 1.00 74.56 81 GLY A CA 1
ATOM 681 C C . GLY A 1 81 ? -32.889 -11.815 33.316 1.00 74.56 81 GLY A C 1
ATOM 682 O O . GLY A 1 81 ? -32.954 -11.905 34.541 1.00 74.56 81 GLY A O 1
ATOM 683 N N . LYS A 1 82 ? -32.201 -12.702 32.585 1.00 81.88 82 LYS A N 1
ATOM 684 C CA . LYS A 1 82 ? -31.369 -13.778 33.145 1.00 81.88 82 LYS A CA 1
ATOM 685 C C . LYS A 1 82 ? -29.890 -13.477 32.944 1.00 81.88 82 LYS A C 1
ATOM 687 O O . LYS A 1 82 ? -29.472 -13.086 31.858 1.00 81.88 82 LYS A O 1
ATOM 692 N N . VAL A 1 83 ? -29.090 -13.714 33.981 1.00 85.62 83 VAL A N 1
ATOM 693 C CA . VAL A 1 83 ? -27.628 -13.591 33.900 1.00 85.62 83 VAL A CA 1
ATOM 694 C C . VAL A 1 83 ? -27.090 -14.720 33.024 1.00 85.62 83 VAL A C 1
ATOM 696 O O . VAL A 1 83 ? -27.202 -15.898 33.364 1.00 85.62 83 VAL A O 1
ATOM 699 N N . LEU A 1 84 ? -26.538 -14.348 31.872 1.00 84.19 84 LEU A N 1
ATOM 700 C CA . LEU A 1 84 ? -25.929 -15.251 30.900 1.00 84.19 84 LEU A CA 1
ATOM 701 C C . LEU A 1 84 ? -24.458 -15.500 31.239 1.00 84.19 84 LEU A C 1
ATOM 703 O O . LEU A 1 84 ? -23.984 -16.635 31.179 1.00 84.19 84 LEU A O 1
ATOM 707 N N . VAL A 1 85 ? -23.745 -14.432 31.603 1.00 86.75 85 VAL A N 1
ATOM 708 C CA . VAL A 1 85 ? -22.337 -14.461 32.008 1.00 86.75 85 VAL A CA 1
ATOM 709 C C . VAL A 1 85 ? -22.169 -13.537 33.206 1.00 86.75 85 VAL A C 1
ATOM 711 O O . VAL A 1 85 ? -22.499 -12.361 33.124 1.00 86.75 85 VAL A O 1
ATOM 714 N N . GLU A 1 86 ? -21.669 -14.078 34.312 1.00 88.62 86 GLU A N 1
ATOM 715 C CA . GLU A 1 86 ? -21.309 -13.282 35.490 1.00 88.62 86 GLU A CA 1
ATOM 716 C C . GLU A 1 86 ? -20.055 -12.440 35.213 1.00 88.62 86 GLU A C 1
ATOM 718 O O . GLU A 1 86 ? -19.168 -12.864 34.459 1.00 88.62 86 GLU A O 1
ATOM 723 N N . ALA A 1 87 ? -19.953 -11.289 35.874 1.00 90.56 87 ALA A N 1
ATOM 724 C CA . ALA A 1 87 ? -18.792 -10.411 35.825 1.00 90.56 87 ALA A CA 1
ATOM 725 C C . ALA A 1 87 ? -17.471 -11.174 36.055 1.00 90.56 87 ALA A C 1
ATOM 727 O O . ALA A 1 87 ? -17.359 -12.063 36.902 1.00 90.56 87 ALA A O 1
ATOM 728 N N . GLY A 1 88 ? -16.445 -10.833 35.276 1.00 87.38 88 GLY A N 1
ATOM 729 C CA . GLY A 1 88 ? -15.113 -11.435 35.345 1.00 87.38 88 GLY A CA 1
ATOM 730 C C . GLY A 1 88 ? -14.980 -12.799 34.659 1.00 87.38 88 GLY A C 1
ATOM 731 O O . GLY A 1 88 ? -13.865 -13.317 34.553 1.00 87.38 88 GLY A O 1
ATOM 732 N N . LYS A 1 89 ? -16.067 -13.396 34.147 1.00 88.69 89 LYS A N 1
ATOM 733 C CA . LYS A 1 89 ? -15.994 -14.634 33.357 1.00 88.69 89 LYS A CA 1
ATOM 734 C C . LYS A 1 89 ? -15.811 -14.339 31.870 1.00 88.69 89 LYS A C 1
ATOM 736 O O . LYS A 1 89 ? -16.421 -13.438 31.301 1.00 88.69 89 LYS A O 1
ATOM 741 N N . ARG A 1 90 ? -14.989 -15.163 31.218 1.00 89.12 90 ARG A N 1
ATOM 742 C CA . ARG A 1 90 ? -14.720 -15.059 29.781 1.00 89.12 90 ARG A CA 1
ATOM 743 C C . ARG A 1 90 ? -15.922 -15.519 28.957 1.00 89.12 90 ARG A C 1
ATOM 745 O O . ARG A 1 90 ? -16.485 -16.592 29.202 1.00 89.12 90 ARG A O 1
ATOM 752 N N . ILE A 1 91 ? -16.276 -14.753 27.932 1.00 90.00 91 ILE A N 1
ATOM 753 C CA . ILE A 1 91 ? -17.392 -15.075 27.040 1.00 90.00 91 ILE A CA 1
ATOM 754 C C . ILE A 1 91 ? -16.986 -16.204 26.086 1.00 90.00 91 ILE A C 1
ATOM 756 O O . ILE A 1 91 ? -16.010 -16.109 25.338 1.00 90.00 91 ILE A O 1
ATOM 760 N N . THR A 1 92 ? -17.747 -17.301 26.116 1.00 90.12 92 THR A N 1
ATOM 761 C CA . THR A 1 92 ? -17.495 -18.502 2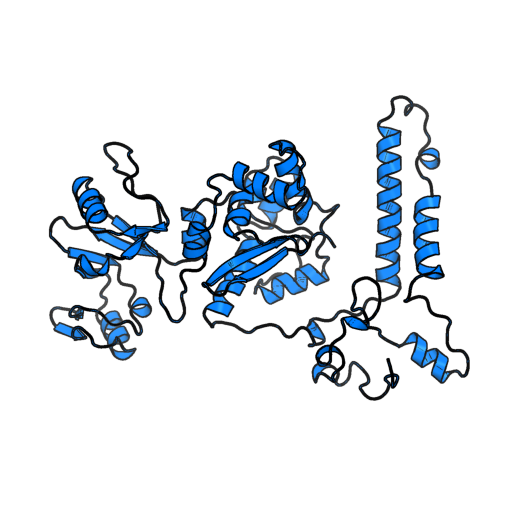5.310 1.00 90.12 92 THR A CA 1
ATOM 762 C C . THR A 1 92 ? -18.397 -18.552 24.078 1.00 90.12 92 THR A C 1
ATOM 764 O O . THR A 1 92 ? -19.429 -17.886 24.016 1.00 90.12 92 THR A O 1
ATOM 767 N N . ALA A 1 93 ? -18.072 -19.422 23.117 1.00 89.75 93 ALA A N 1
ATOM 768 C CA . ALA A 1 93 ? -18.914 -19.654 21.940 1.00 89.75 93 ALA A CA 1
ATOM 769 C C . ALA A 1 93 ? -20.346 -20.111 22.286 1.00 89.75 93 ALA A C 1
ATOM 771 O O . ALA A 1 93 ? -21.268 -19.868 21.513 1.00 89.75 93 ALA A O 1
ATOM 772 N N . ARG A 1 94 ? -20.547 -20.753 23.448 1.00 90.38 94 ARG A N 1
ATOM 773 C CA . ARG A 1 94 ? -21.881 -21.128 23.934 1.00 90.38 94 ARG A CA 1
ATOM 774 C C . ARG A 1 94 ? -22.713 -19.893 24.279 1.00 90.38 94 ARG A C 1
ATOM 776 O O . ARG A 1 94 ? -23.863 -19.828 23.866 1.00 90.38 94 ARG A O 1
ATOM 783 N N . HIS A 1 95 ? -22.124 -18.931 24.988 1.00 89.12 95 HIS A N 1
ATOM 784 C CA . HIS A 1 95 ? -22.811 -17.700 25.386 1.00 89.12 95 HIS A CA 1
ATOM 785 C C . HIS A 1 95 ? -23.197 -16.860 24.162 1.00 89.12 95 HIS A C 1
ATOM 787 O O . HIS A 1 95 ? -24.303 -16.342 24.107 1.00 89.12 95 HIS A O 1
ATOM 793 N N . ILE A 1 96 ? -22.334 -16.809 23.140 1.00 89.38 96 ILE A N 1
ATOM 794 C CA . ILE A 1 96 ? -22.628 -16.109 21.877 1.00 89.38 96 ILE A CA 1
ATOM 795 C C . ILE A 1 96 ? -23.847 -16.710 21.180 1.00 89.38 96 ILE A C 1
ATOM 797 O O . ILE A 1 96 ? -24.735 -15.969 20.779 1.00 89.38 96 ILE A O 1
ATOM 801 N N . ARG A 1 97 ? -23.930 -18.046 21.085 1.00 89.50 97 ARG A N 1
ATOM 802 C CA . ARG A 1 97 ? -25.114 -18.705 20.509 1.00 89.50 97 ARG A CA 1
ATOM 803 C C . ARG A 1 97 ? -26.377 -18.369 21.292 1.00 89.50 97 ARG A C 1
ATOM 805 O O . ARG A 1 97 ? -27.393 -18.079 20.690 1.00 89.50 97 ARG A O 1
ATOM 812 N N . GLN A 1 98 ? -26.298 -18.342 22.621 1.00 87.88 98 GLN A N 1
ATOM 813 C CA . GLN A 1 98 ? -27.442 -17.979 23.459 1.00 87.88 98 GLN A CA 1
ATOM 814 C C . GLN A 1 98 ? -27.879 -16.518 23.261 1.00 87.88 98 GLN A C 1
ATOM 816 O O . GLN A 1 98 ? -29.075 -16.258 23.270 1.00 87.88 98 GLN A O 1
ATOM 821 N N . LEU A 1 99 ? -26.943 -15.586 23.049 1.00 86.81 99 LEU A N 1
ATOM 822 C CA . LEU A 1 99 ? -27.262 -14.196 22.693 1.00 86.81 99 LEU A CA 1
ATOM 823 C C . LEU A 1 99 ? -27.929 -14.094 21.315 1.00 86.81 99 LEU A C 1
ATOM 825 O O . LEU A 1 99 ? -28.891 -13.350 21.154 1.00 86.81 99 LEU A O 1
ATOM 829 N N . GLN A 1 100 ? -27.430 -14.852 20.335 1.00 88.31 100 GLN A N 1
ATOM 830 C CA . GLN A 1 100 ? -27.999 -14.904 18.986 1.00 88.31 100 GLN A CA 1
ATOM 831 C C . GLN A 1 100 ? -29.403 -15.511 18.983 1.00 88.31 100 GLN A C 1
ATOM 833 O O . GLN A 1 100 ? -30.305 -14.950 18.371 1.00 88.31 100 GLN A O 1
ATOM 838 N N . ASP A 1 101 ? -29.596 -16.619 19.701 1.00 88.19 101 ASP A N 1
ATOM 839 C CA . ASP A 1 101 ? -30.891 -17.293 19.839 1.00 88.19 101 ASP A CA 1
ATOM 840 C C . ASP A 1 101 ? -31.918 -16.401 20.559 1.00 88.19 101 ASP A C 1
ATOM 842 O O . ASP A 1 101 ? -33.112 -16.487 20.276 1.00 88.19 101 ASP A O 1
ATOM 846 N N . ALA A 1 102 ? -31.458 -15.538 21.472 1.00 85.94 102 ALA A N 1
ATOM 847 C CA . ALA A 1 102 ? -32.288 -14.547 22.157 1.00 85.94 102 ALA A CA 1
ATOM 848 C C . ALA A 1 102 ? -32.600 -13.306 21.297 1.00 85.94 102 ALA A C 1
ATOM 850 O O . ALA A 1 102 ? -33.463 -12.518 21.671 1.00 85.94 102 ALA A O 1
ATOM 851 N N . GLY A 1 103 ? -31.927 -13.117 20.154 1.00 85.06 103 GLY A N 1
ATOM 852 C CA . GLY A 1 103 ? -32.177 -11.988 19.250 1.00 85.06 103 GLY A CA 1
ATOM 853 C C . GLY A 1 103 ? -31.888 -10.618 19.871 1.00 85.06 103 GLY A C 1
ATOM 854 O O . GLY A 1 103 ? -32.576 -9.650 19.562 1.00 85.06 103 GLY A O 1
ATOM 855 N N . ILE A 1 104 ? -30.910 -10.533 20.776 1.00 84.06 104 ILE A N 1
ATOM 856 C CA . ILE A 1 104 ? -30.579 -9.284 21.472 1.00 84.06 104 ILE A CA 1
ATOM 857 C C . ILE A 1 104 ? -29.754 -8.388 20.549 1.00 84.06 104 ILE A C 1
ATOM 859 O O . ILE A 1 104 ? -28.605 -8.699 20.240 1.00 84.06 104 ILE A O 1
ATOM 863 N N . GLU A 1 105 ? -30.341 -7.263 20.147 1.00 84.12 105 GLU A N 1
ATOM 864 C CA . GLU A 1 105 ? -29.714 -6.278 19.254 1.00 84.12 105 GLU A CA 1
ATOM 865 C C . GLU A 1 105 ? -29.036 -5.127 20.011 1.00 84.12 105 GLU A C 1
ATOM 867 O O . GLU A 1 105 ? -28.124 -4.495 19.483 1.00 84.12 105 GLU A O 1
ATOM 872 N N . ALA A 1 106 ? -29.433 -4.875 21.261 1.00 86.69 106 ALA A N 1
ATOM 873 C CA . ALA A 1 106 ? -28.872 -3.821 22.099 1.00 86.69 106 ALA A CA 1
ATOM 874 C C . ALA A 1 106 ? -28.540 -4.348 23.497 1.00 86.69 106 ALA A C 1
ATOM 876 O O . ALA A 1 106 ? -29.306 -5.106 24.097 1.00 86.69 106 ALA A O 1
ATOM 877 N N . LEU A 1 107 ? -27.388 -3.937 24.023 1.00 87.25 107 LEU A N 1
ATOM 878 C CA . LEU A 1 107 ? -26.918 -4.293 25.353 1.00 87.25 107 LEU A CA 1
ATOM 879 C C . LEU A 1 107 ? -26.715 -3.036 26.193 1.00 87.25 107 LEU A C 1
ATOM 881 O O . LEU A 1 107 ? -25.912 -2.175 25.846 1.00 87.25 107 LEU A O 1
ATOM 885 N N . ARG A 1 108 ? -27.378 -2.969 27.348 1.00 87.50 108 ARG A N 1
ATOM 886 C CA . ARG A 1 108 ? -27.136 -1.913 28.333 1.00 87.50 108 ARG A CA 1
ATOM 887 C C . ARG A 1 108 ? -25.802 -2.161 29.038 1.00 87.50 108 ARG A C 1
ATOM 889 O O . ARG A 1 108 ? -25.647 -3.169 29.727 1.00 87.50 108 ARG A O 1
ATOM 896 N N . VAL A 1 109 ? -24.857 -1.246 28.867 1.00 89.56 109 VAL A N 1
ATOM 897 C CA . VAL A 1 109 ? -23.515 -1.288 29.458 1.00 89.56 109 VAL A CA 1
ATOM 898 C C . VAL A 1 109 ? -23.303 -0.093 30.400 1.00 89.56 109 VAL A C 1
ATOM 900 O O . VAL A 1 109 ? -23.910 0.962 30.197 1.00 89.56 109 VAL A O 1
ATOM 903 N N . PRO A 1 110 ? -22.490 -0.239 31.462 1.00 90.38 110 PRO A N 1
ATOM 904 C CA . PRO A 1 110 ? -22.118 0.880 32.324 1.00 90.38 110 PRO A CA 1
ATOM 905 C C . PRO A 1 110 ? -21.165 1.845 31.605 1.00 90.38 110 PRO A C 1
ATOM 907 O O . PRO A 1 110 ? -20.448 1.439 30.687 1.00 90.38 110 PRO A O 1
ATOM 910 N N . ASP A 1 111 ? -21.110 3.092 32.077 1.00 88.62 111 ASP A N 1
ATOM 911 C CA . ASP A 1 111 ? -20.218 4.135 31.543 1.00 88.62 111 ASP A CA 1
ATOM 912 C C . ASP A 1 111 ? -18.743 3.700 31.527 1.00 88.62 111 ASP A C 1
ATOM 914 O O . ASP A 1 111 ? -18.050 3.892 30.527 1.00 88.62 111 ASP A O 1
ATOM 918 N N . ASP A 1 112 ? -18.308 2.978 32.562 1.00 89.38 112 ASP A N 1
ATOM 919 C CA . ASP A 1 112 ? -16.960 2.413 32.686 1.00 89.38 112 ASP A CA 1
ATOM 920 C C . ASP A 1 112 ? -16.525 1.556 31.483 1.00 89.38 112 ASP A C 1
ATOM 922 O O . ASP A 1 112 ? -15.331 1.425 31.221 1.00 89.38 112 ASP A O 1
ATOM 926 N N . TYR A 1 113 ? -17.462 0.941 30.746 1.00 89.06 113 TYR A N 1
ATOM 927 C CA . TYR A 1 113 ? -17.128 0.125 29.569 1.00 89.06 113 TYR A CA 1
ATOM 928 C C . TYR A 1 113 ? -16.722 0.968 28.352 1.00 89.06 113 TYR A C 1
ATOM 930 O O . TYR A 1 113 ? -15.997 0.488 27.470 1.00 89.06 113 TYR A O 1
ATOM 938 N N . LEU A 1 114 ? -17.215 2.206 28.287 1.00 89.62 114 LEU A N 1
ATOM 939 C CA . LEU A 1 114 ? -16.938 3.143 27.207 1.00 89.62 114 LEU A CA 1
ATOM 940 C C . LEU A 1 114 ? -15.621 3.899 27.433 1.00 89.62 114 LEU A C 1
ATOM 942 O O . LEU A 1 114 ? -14.960 4.272 26.463 1.00 89.62 114 LEU A O 1
ATOM 946 N N . LEU A 1 115 ? -15.216 4.083 28.692 1.00 91.75 115 LEU A N 1
ATOM 947 C CA . LEU A 1 115 ? -13.962 4.744 29.048 1.00 91.75 115 LEU A CA 1
ATOM 948 C C . LEU A 1 115 ? -12.751 4.019 28.440 1.00 91.75 115 LEU A C 1
ATOM 950 O O . LEU A 1 115 ? -12.647 2.791 28.454 1.00 91.75 115 LEU A O 1
ATOM 954 N N . GLY A 1 116 ? -11.827 4.791 27.868 1.00 90.88 116 GLY A N 1
ATOM 955 C CA . GLY A 1 116 ? -1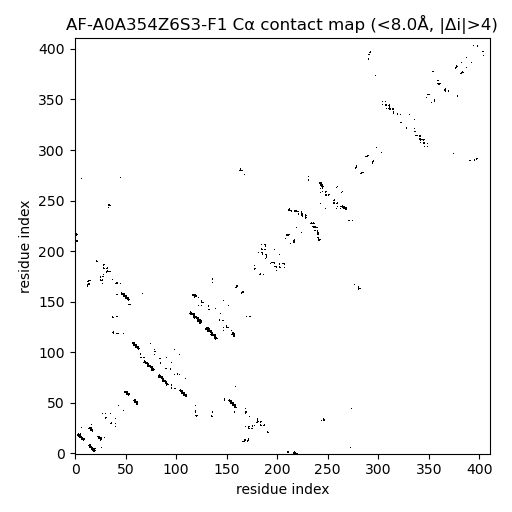0.637 4.274 27.184 1.00 90.88 116 GLY A CA 1
ATOM 956 C C . GLY A 1 116 ? -10.901 3.667 25.800 1.00 90.88 116 GLY A C 1
ATOM 957 O O . GLY A 1 116 ? -9.953 3.288 25.107 1.00 90.88 116 GLY A O 1
ATOM 958 N N . ARG A 1 117 ? -12.161 3.587 25.344 1.00 93.69 117 ARG A N 1
ATOM 959 C CA . ARG A 1 117 ? -12.467 3.251 23.946 1.00 93.69 117 ARG A CA 1
ATOM 960 C C . ARG A 1 117 ? -12.104 4.427 23.041 1.00 93.69 117 ARG A C 1
ATOM 962 O O . ARG A 1 117 ? -12.142 5.584 23.446 1.00 93.69 117 ARG A O 1
ATOM 969 N N . ILE A 1 118 ? -11.738 4.117 21.802 1.00 96.50 118 ILE A N 1
ATOM 970 C CA . ILE A 1 118 ? -11.212 5.095 20.844 1.00 96.50 118 ILE A CA 1
ATOM 971 C C . ILE A 1 118 ? -12.340 5.561 19.928 1.00 96.50 118 ILE A C 1
ATOM 973 O O . ILE A 1 118 ? -13.028 4.728 19.336 1.00 96.50 118 ILE A O 1
ATOM 977 N N . LEU A 1 119 ? -12.505 6.872 19.773 1.00 96.75 119 LEU A N 1
ATOM 978 C CA . LEU A 1 119 ? -13.518 7.477 18.912 1.00 96.75 119 LEU A CA 1
ATOM 979 C C . LEU A 1 119 ? -13.238 7.230 17.426 1.00 96.75 119 LEU A C 1
ATOM 981 O O . LEU A 1 119 ? -12.110 7.375 16.949 1.00 96.75 119 LEU A O 1
ATOM 985 N N . ALA A 1 120 ? -14.287 6.899 16.675 1.00 96.19 120 ALA A N 1
ATOM 986 C CA . ALA A 1 120 ? -14.210 6.652 15.236 1.00 96.19 120 ALA A CA 1
ATOM 987 C C . ALA A 1 120 ? -14.399 7.916 14.375 1.00 96.19 120 ALA A C 1
ATOM 989 O O . ALA A 1 120 ? -14.040 7.907 13.197 1.00 96.19 120 ALA A O 1
ATOM 990 N N . HIS A 1 121 ? -14.988 8.972 14.936 1.00 95.19 121 HIS A N 1
ATOM 991 C CA . HIS A 1 121 ? -15.316 10.227 14.254 1.00 95.19 121 HIS A CA 1
ATOM 992 C C . HIS A 1 121 ? -15.234 11.421 15.212 1.00 95.19 121 HIS A C 1
ATOM 994 O O . HIS A 1 121 ? -15.180 11.227 16.428 1.00 95.19 121 HIS A O 1
ATOM 1000 N N . ASP A 1 122 ? -15.203 12.634 14.661 1.00 94.62 122 ASP A N 1
ATOM 1001 C CA . ASP A 1 122 ? -15.267 13.871 15.433 1.00 94.62 122 ASP A CA 1
ATOM 1002 C C . ASP A 1 122 ? -16.653 14.001 16.083 1.00 94.62 122 ASP A C 1
ATOM 1004 O O . ASP A 1 122 ? -17.687 13.833 15.433 1.00 94.62 122 ASP A O 1
ATOM 1008 N N . VAL A 1 123 ? -16.684 14.319 17.376 1.00 93.12 123 VAL A N 1
ATOM 1009 C CA . VAL A 1 123 ? -17.923 14.538 18.128 1.00 93.12 123 VAL A CA 1
ATOM 1010 C C . VAL A 1 123 ? -18.160 16.035 18.220 1.00 93.12 123 VAL A C 1
ATOM 1012 O O . VAL A 1 123 ? -17.365 16.761 18.820 1.00 93.12 123 VAL A O 1
ATOM 1015 N N . ILE A 1 124 ? -19.251 16.496 17.615 1.00 92.69 124 ILE A N 1
ATOM 1016 C CA . ILE A 1 124 ? -19.615 17.911 17.544 1.00 92.69 124 ILE A CA 1
ATOM 1017 C C . ILE A 1 124 ? -20.878 18.190 18.351 1.00 92.69 124 ILE A C 1
ATOM 1019 O O . ILE A 1 124 ? -21.820 17.397 18.350 1.00 92.69 124 ILE A O 1
ATOM 1023 N N . ASP A 1 125 ? -20.916 19.342 19.009 1.00 92.06 125 ASP A N 1
ATOM 1024 C CA . ASP A 1 125 ? -22.150 19.871 19.579 1.00 92.06 125 ASP A CA 1
ATOM 1025 C C . ASP A 1 125 ? -22.999 20.479 18.453 1.00 92.06 125 ASP A C 1
ATOM 1027 O O . ASP A 1 125 ? -22.606 21.455 17.810 1.00 92.06 125 ASP A O 1
ATOM 1031 N N . ALA A 1 126 ? -24.180 19.909 18.207 1.00 87.88 126 ALA A N 1
ATOM 1032 C CA . ALA A 1 126 ? -25.076 20.356 17.144 1.00 87.88 126 ALA A CA 1
ATOM 1033 C C . ALA A 1 126 ? -25.622 21.782 17.359 1.00 87.88 126 ALA A C 1
ATOM 1035 O O . ALA A 1 126 ? -26.010 22.435 16.389 1.00 87.88 126 ALA A O 1
ATOM 1036 N N . ALA A 1 127 ? -25.659 22.277 18.601 1.00 87.00 127 ALA A N 1
ATOM 1037 C CA . ALA A 1 127 ? -26.171 23.608 18.916 1.00 87.00 127 ALA A CA 1
ATOM 1038 C C . ALA A 1 127 ? -25.120 24.709 18.712 1.00 87.00 127 ALA A C 1
ATOM 1040 O O . ALA A 1 127 ? -25.456 25.804 18.255 1.00 87.00 127 ALA A O 1
ATOM 1041 N N . THR A 1 128 ? -23.859 24.439 19.056 1.00 88.25 128 THR A N 1
ATOM 1042 C CA . THR A 1 128 ? -22.768 25.430 19.010 1.00 88.25 128 THR A CA 1
ATOM 1043 C C . THR A 1 128 ? -21.849 25.266 17.801 1.00 88.25 128 THR A C 1
ATOM 1045 O O . THR A 1 128 ? -21.202 26.230 17.389 1.00 88.25 128 THR A O 1
ATOM 1048 N N . GLY A 1 129 ? -21.803 24.071 17.208 1.00 87.06 129 GLY A N 1
ATOM 1049 C CA . GLY A 1 129 ? -20.845 23.704 16.166 1.00 87.06 129 GLY A CA 1
ATOM 1050 C C . GLY A 1 129 ? -19.419 23.501 16.688 1.00 87.06 129 GLY A C 1
ATOM 1051 O O . GLY A 1 129 ? -18.489 23.411 15.886 1.00 87.06 129 GLY A O 1
ATOM 1052 N N . GLU A 1 130 ? -19.221 23.463 18.009 1.00 91.00 130 GLU A N 1
ATOM 1053 C CA . GLU A 1 130 ? -17.916 23.221 18.621 1.00 91.00 130 GLU A CA 1
ATOM 1054 C C . GLU A 1 130 ? -17.559 21.726 18.577 1.00 91.00 130 GLU A C 1
ATOM 1056 O O . GLU A 1 130 ? -18.405 20.856 18.791 1.00 91.00 130 GLU A O 1
ATOM 1061 N N . ILE A 1 131 ? -16.289 21.423 18.289 1.00 91.75 131 ILE A N 1
ATOM 1062 C CA . ILE A 1 131 ? -15.762 20.053 18.309 1.00 91.75 131 ILE A CA 1
ATOM 1063 C C . ILE A 1 131 ? -15.426 19.700 19.759 1.00 91.75 131 ILE A C 1
ATOM 1065 O O . ILE A 1 131 ? -14.454 20.219 20.308 1.00 91.75 131 ILE A O 1
ATOM 1069 N N . LEU A 1 132 ? -16.214 18.808 20.357 1.00 92.12 132 LEU A N 1
ATOM 1070 C CA . LEU A 1 132 ? -16.046 18.343 21.737 1.00 92.12 132 LEU A CA 1
ATOM 1071 C C . LEU A 1 132 ? -14.884 17.351 21.864 1.00 92.12 132 LEU A C 1
ATOM 1073 O O . LEU A 1 132 ? -14.123 17.401 22.828 1.00 92.12 132 LEU A O 1
ATOM 1077 N N . ALA A 1 133 ? -14.736 16.461 20.883 1.00 93.94 133 ALA A N 1
ATOM 1078 C CA . ALA A 1 133 ? -13.637 15.503 20.796 1.00 93.94 133 ALA A CA 1
ATOM 1079 C C . ALA A 1 133 ? -13.335 15.175 19.333 1.00 93.94 133 ALA A C 1
ATOM 1081 O O . ALA A 1 133 ? -14.218 15.269 18.478 1.00 93.94 133 ALA A O 1
ATOM 1082 N N . ARG A 1 134 ? -12.090 14.799 19.031 1.00 94.00 134 ARG A N 1
ATOM 1083 C CA . ARG A 1 134 ? -11.677 14.456 17.668 1.00 94.00 134 ARG A CA 1
ATOM 1084 C C . ARG A 1 134 ? -11.667 12.949 17.456 1.00 94.00 134 ARG A C 1
ATOM 1086 O O . ARG A 1 134 ? -11.491 12.159 18.383 1.00 94.00 134 ARG A O 1
ATOM 1093 N N . ALA A 1 135 ? -11.778 12.547 16.200 1.00 95.12 135 ALA A N 1
ATOM 1094 C CA . ALA A 1 135 ? -11.555 11.185 15.765 1.00 95.12 135 ALA A CA 1
ATOM 1095 C C . ALA A 1 135 ? -10.173 10.709 16.234 1.00 95.12 135 ALA A C 1
ATOM 1097 O O . ALA A 1 135 ? -9.175 11.419 16.070 1.00 95.12 135 ALA A O 1
ATOM 1098 N N . ASN A 1 136 ? -10.120 9.473 16.736 1.00 96.62 136 ASN A N 1
ATOM 1099 C CA . ASN A 1 136 ? -8.958 8.823 17.347 1.00 96.62 136 ASN A CA 1
ATOM 1100 C C . ASN A 1 136 ? -8.610 9.227 18.795 1.00 96.62 136 ASN A C 1
ATOM 1102 O O . ASN A 1 136 ? -7.653 8.665 19.345 1.00 96.62 136 ASN A O 1
ATOM 1106 N N . ASP A 1 137 ? -9.355 10.145 19.414 1.00 95.25 137 ASP A N 1
ATOM 1107 C CA . ASP A 1 137 ? -9.221 10.424 20.848 1.00 95.25 137 ASP A CA 1
ATOM 1108 C C . ASP A 1 137 ? -9.814 9.270 21.682 1.00 95.25 137 ASP A C 1
ATOM 1110 O O . ASP A 1 137 ? -10.692 8.532 21.226 1.00 95.25 137 ASP A O 1
ATOM 1114 N N . GLU A 1 138 ? -9.305 9.082 22.900 1.00 95.00 138 GLU A N 1
ATOM 1115 C CA . GLU A 1 138 ? -9.870 8.136 23.873 1.00 95.00 138 GLU A CA 1
ATOM 1116 C C . GLU A 1 138 ? -10.974 8.811 24.672 1.00 95.00 138 GLU A C 1
ATOM 1118 O O . GLU A 1 138 ? -10.787 9.939 25.120 1.00 95.00 138 GLU A O 1
ATOM 1123 N N . VAL A 1 139 ? -12.081 8.100 24.890 1.00 94.62 139 VAL A N 1
ATOM 1124 C CA . VAL A 1 139 ? -13.191 8.597 25.706 1.00 94.62 139 VAL A CA 1
ATOM 1125 C C . VAL A 1 139 ? -12.760 8.664 27.169 1.00 94.62 139 VAL A C 1
ATOM 1127 O O . VAL A 1 139 ? -12.450 7.638 27.782 1.00 94.62 139 VAL A O 1
ATOM 1130 N N . THR A 1 140 ? -12.766 9.872 27.725 1.00 95.00 140 THR A N 1
ATOM 1131 C CA . THR A 1 140 ? -12.559 10.140 29.155 1.00 95.00 140 THR A CA 1
ATOM 1132 C C . THR A 1 140 ? -13.878 10.479 29.852 1.00 95.00 140 THR A C 1
ATOM 1134 O O . THR A 1 140 ? -14.859 10.822 29.191 1.00 95.00 140 THR A O 1
ATOM 1137 N N . ASP A 1 141 ? -13.901 10.432 31.187 1.00 91.88 141 ASP A N 1
ATOM 1138 C CA . ASP A 1 141 ? -15.071 10.827 31.986 1.00 91.88 141 ASP A CA 1
ATOM 1139 C C . ASP A 1 141 ? -15.533 12.257 31.661 1.00 91.88 141 ASP A C 1
ATOM 1141 O O . ASP A 1 141 ? -16.705 12.483 31.359 1.00 91.88 141 ASP A O 1
ATOM 1145 N N . ASP A 1 142 ? -14.591 13.206 31.607 1.00 91.88 142 ASP A N 1
ATOM 1146 C CA . ASP A 1 142 ? -14.870 14.611 31.279 1.00 91.88 142 ASP A CA 1
ATOM 1147 C C . ASP A 1 142 ? -15.524 14.764 29.893 1.00 91.88 142 ASP A C 1
ATOM 1149 O O . ASP A 1 142 ? -16.434 15.575 29.698 1.00 91.88 142 ASP A O 1
ATOM 1153 N N . GLN A 1 143 ? -15.066 13.981 28.909 1.00 92.06 143 GLN A N 1
ATOM 1154 C CA . GLN A 1 143 ? -15.637 13.986 27.564 1.00 92.06 143 GLN A CA 1
ATOM 1155 C C . GLN A 1 143 ? -17.037 13.375 27.548 1.00 92.06 143 GLN A C 1
ATOM 1157 O O . GLN A 1 143 ? -17.928 13.920 26.899 1.00 92.06 143 GLN A O 1
ATOM 1162 N N . LEU A 1 144 ? -17.258 12.285 28.285 1.00 91.19 144 LEU A N 1
ATOM 1163 C CA . LEU A 1 144 ? -18.561 11.634 28.368 1.00 91.19 144 LEU A CA 1
ATOM 1164 C C . LEU A 1 144 ? -19.619 12.561 28.985 1.00 91.19 144 LEU A C 1
ATOM 1166 O O . LEU A 1 144 ? -20.736 12.659 28.467 1.00 91.19 144 LEU A O 1
ATOM 1170 N N . GLU A 1 145 ? -19.262 13.298 30.040 1.00 90.12 145 GLU A N 1
ATOM 1171 C CA . GLU A 1 145 ? -20.124 14.333 30.619 1.00 90.12 145 GLU A CA 1
ATOM 1172 C C . GLU A 1 145 ? -20.416 15.459 29.616 1.00 90.12 145 GLU A C 1
ATOM 1174 O O . GLU A 1 145 ? -21.567 15.891 29.478 1.00 90.12 145 GLU A O 1
ATOM 1179 N N . ALA A 1 146 ? -19.399 15.914 28.875 1.00 91.00 146 ALA A N 1
ATOM 1180 C CA . ALA A 1 146 ? -19.561 16.934 27.843 1.00 91.00 146 ALA A CA 1
ATOM 1181 C C . ALA A 1 146 ? -20.499 16.474 26.714 1.00 91.00 146 ALA A C 1
ATOM 1183 O O . ALA A 1 146 ? -21.377 17.239 26.307 1.00 91.00 146 ALA A O 1
ATOM 1184 N N . PHE A 1 147 ? -20.381 15.223 26.256 1.00 91.69 147 PHE A N 1
ATOM 1185 C CA . PHE A 1 147 ? -21.246 14.647 25.220 1.00 91.69 147 PHE A CA 1
ATOM 1186 C C . PHE A 1 147 ? -22.710 14.601 25.669 1.00 91.69 147 PHE A C 1
ATOM 1188 O O . PHE A 1 147 ? -23.600 15.026 24.930 1.00 91.69 147 PHE A O 1
ATOM 1195 N N . ARG A 1 148 ? -22.968 14.171 26.911 1.00 89.50 148 ARG A N 1
ATOM 1196 C CA . ARG A 1 148 ? -24.324 14.149 27.484 1.00 89.50 148 ARG A CA 1
ATOM 1197 C C . ARG A 1 148 ? -24.900 15.553 27.650 1.00 89.50 148 ARG A C 1
ATOM 1199 O O . ARG A 1 148 ? -26.074 15.773 27.359 1.00 89.50 148 ARG A O 1
ATOM 1206 N N . LYS A 1 149 ? -24.083 16.521 28.078 1.00 89.44 149 LYS A N 1
ATOM 1207 C CA . LYS A 1 149 ? -24.499 17.925 28.220 1.00 89.44 149 LYS A CA 1
ATOM 1208 C C . LYS A 1 149 ? -24.851 18.566 26.876 1.00 89.44 149 LYS A C 1
ATOM 1210 O O . LYS A 1 149 ? -25.795 19.350 26.817 1.00 89.44 149 LYS A O 1
ATOM 1215 N N . ALA A 1 150 ? -24.113 18.223 25.823 1.00 89.81 150 ALA A N 1
ATOM 1216 C CA . ALA A 1 150 ? -24.384 18.659 24.457 1.00 89.81 150 ALA A CA 1
ATOM 1217 C C . ALA A 1 150 ? -25.558 17.909 23.797 1.00 89.81 150 ALA A C 1
ATOM 1219 O O . ALA A 1 150 ? -26.029 18.319 22.741 1.00 89.81 150 ALA A O 1
ATOM 1220 N N . GLY A 1 151 ? -26.060 16.833 24.416 1.00 89.12 151 GLY A N 1
ATOM 1221 C CA . GLY A 1 151 ? -27.175 16.047 23.887 1.00 89.12 151 GLY A CA 1
ATOM 1222 C C . GLY A 1 151 ? -26.791 15.171 22.694 1.00 89.12 151 GLY A C 1
ATOM 1223 O O . GLY A 1 151 ? -27.613 14.963 21.807 1.00 89.12 151 GLY A O 1
ATOM 1224 N N . VAL A 1 152 ? -25.551 14.677 22.653 1.00 89.25 152 VAL A N 1
ATOM 1225 C CA . VAL A 1 152 ? -25.106 13.717 21.634 1.00 89.25 152 VAL A CA 1
ATOM 1226 C C . VAL A 1 152 ? -25.862 12.400 21.828 1.00 89.25 152 VAL A C 1
ATOM 1228 O O . VAL A 1 152 ? -25.749 11.780 22.880 1.00 89.25 152 VAL A O 1
ATOM 1231 N N . GLU A 1 153 ? -26.627 11.974 20.821 1.00 88.44 153 GLU A N 1
ATOM 1232 C CA . GLU A 1 153 ? -27.452 10.757 20.899 1.00 88.44 153 GLU A CA 1
ATOM 1233 C C . GLU A 1 153 ? -26.620 9.482 20.715 1.00 88.44 153 GLU A C 1
ATOM 1235 O O . GLU A 1 153 ? -26.775 8.526 21.470 1.00 88.44 153 GLU A O 1
ATOM 1240 N N . SER A 1 154 ? -25.706 9.483 19.739 1.00 91.06 154 SER A N 1
ATOM 1241 C CA . SER A 1 154 ? -24.923 8.306 19.359 1.00 91.06 154 SER A CA 1
ATOM 1242 C C . SER A 1 154 ? -23.426 8.595 19.298 1.00 91.06 154 SER A C 1
ATOM 1244 O O . SER A 1 154 ? -23.012 9.629 18.773 1.00 91.06 154 SER A O 1
ATOM 1246 N N . LEU A 1 155 ? -22.619 7.636 19.739 1.00 93.75 155 LEU A N 1
ATOM 1247 C CA . LEU A 1 155 ? -21.164 7.666 19.726 1.00 93.75 155 LEU A CA 1
ATOM 1248 C C . LEU A 1 155 ? -20.612 6.421 19.024 1.00 93.75 155 LEU A C 1
ATOM 1250 O O . LEU A 1 155 ? -20.991 5.295 19.332 1.00 93.75 155 LEU A O 1
ATOM 1254 N N . GLY A 1 156 ? -19.682 6.610 18.091 1.00 95.12 156 GLY A N 1
ATOM 1255 C CA . GLY A 1 156 ? -19.019 5.507 17.394 1.00 95.12 156 GLY A CA 1
ATOM 1256 C C . GLY A 1 156 ? -17.615 5.283 17.931 1.00 95.12 156 GLY A C 1
ATOM 1257 O O . GLY A 1 156 ? -16.795 6.200 17.884 1.00 95.12 156 GLY A O 1
ATOM 1258 N N . THR A 1 157 ? -17.304 4.065 18.372 1.00 96.00 157 THR A N 1
ATOM 1259 C CA . THR A 1 157 ? -15.942 3.691 18.783 1.00 96.00 157 THR A CA 1
ATOM 1260 C C . THR A 1 157 ? -15.376 2.563 17.931 1.00 96.00 157 THR A C 1
ATOM 1262 O O . THR A 1 157 ? -16.110 1.777 17.329 1.00 96.00 157 THR A O 1
ATOM 1265 N N . LEU A 1 158 ? -14.049 2.496 17.844 1.00 96.06 158 LEU A N 1
ATOM 1266 C CA . LEU A 1 158 ? -13.357 1.460 17.084 1.00 96.06 158 LEU A CA 1
ATOM 1267 C C . LEU A 1 158 ? -13.498 0.105 17.781 1.00 96.06 158 LEU A C 1
ATOM 1269 O O . LEU A 1 158 ? -13.199 -0.033 18.970 1.00 96.06 158 LEU A O 1
ATOM 1273 N N . TRP A 1 159 ? -13.878 -0.922 17.024 1.00 93.38 159 TRP A N 1
ATOM 1274 C CA . TRP A 1 159 ? -13.776 -2.296 17.492 1.00 93.38 159 TRP A CA 1
ATOM 1275 C C . TRP A 1 159 ? -12.325 -2.772 17.383 1.00 93.38 159 TRP A C 1
ATOM 1277 O O . TRP A 1 159 ? -11.824 -3.096 16.304 1.00 93.38 159 TRP A O 1
ATOM 1287 N N . VAL A 1 160 ? -11.650 -2.785 18.530 1.00 92.06 160 VAL A N 1
ATOM 1288 C CA . VAL A 1 160 ? -10.259 -3.218 18.689 1.00 92.06 160 VAL A CA 1
ATOM 1289 C C . VAL A 1 160 ? -10.164 -4.247 19.806 1.00 92.06 160 VAL A C 1
ATOM 1291 O O . VAL A 1 160 ? -10.894 -4.166 20.796 1.00 92.06 160 VAL A O 1
ATOM 1294 N N . ASN A 1 161 ? -9.273 -5.220 19.641 1.00 85.62 161 ASN A N 1
ATOM 1295 C CA . ASN A 1 161 ? -8.977 -6.234 20.642 1.00 85.62 161 ASN A CA 1
ATOM 1296 C C . ASN A 1 161 ? -7.500 -6.660 20.578 1.00 85.62 161 ASN A C 1
ATOM 1298 O O . ASN A 1 161 ? -6.797 -6.411 19.598 1.00 85.62 161 ASN A O 1
ATOM 1302 N N . ASP A 1 162 ? -7.045 -7.351 21.620 1.00 78.75 162 ASP A N 1
ATOM 1303 C CA . ASP A 1 162 ? -5.638 -7.749 21.756 1.00 78.75 162 ASP A CA 1
ATOM 1304 C C . ASP A 1 162 ? -5.265 -9.008 20.955 1.00 78.75 162 ASP A C 1
ATOM 1306 O O . ASP A 1 162 ? -4.111 -9.438 20.980 1.00 78.75 162 ASP A O 1
ATOM 1310 N N . LEU A 1 163 ? -6.229 -9.647 20.282 1.00 78.50 163 LEU A N 1
ATOM 1311 C CA . LEU A 1 163 ? -6.039 -10.963 19.669 1.00 78.50 163 LEU A CA 1
ATOM 1312 C C . LEU A 1 163 ? -5.992 -10.906 18.141 1.00 78.50 163 LEU A C 1
ATOM 1314 O O . LEU A 1 163 ? -5.042 -11.402 17.543 1.00 78.50 163 LEU A O 1
ATOM 1318 N N . ASP A 1 164 ? -7.032 -10.363 17.508 1.00 82.94 164 ASP A N 1
ATOM 1319 C CA . ASP A 1 164 ? -7.262 -10.474 16.065 1.00 82.94 164 ASP A CA 1
ATOM 1320 C C . ASP A 1 164 ? -7.736 -9.168 15.392 1.00 82.94 164 ASP A C 1
ATOM 1322 O O . ASP A 1 164 ? -8.078 -9.176 14.200 1.00 82.94 164 ASP A O 1
ATOM 1326 N N . ARG A 1 165 ? -7.755 -8.050 16.133 1.00 89.19 165 ARG A N 1
ATOM 1327 C CA . ARG A 1 165 ? -8.127 -6.701 15.676 1.00 89.19 165 ARG A CA 1
ATOM 1328 C C . ARG A 1 165 ? -7.281 -5.622 16.365 1.00 89.19 165 ARG A C 1
ATOM 1330 O O . ARG A 1 165 ? -7.772 -4.886 17.218 1.00 89.19 165 ARG A O 1
ATOM 1337 N N . GLY A 1 166 ? -6.017 -5.489 15.971 1.00 91.56 166 GLY A N 1
ATOM 1338 C CA . GLY A 1 166 ? -5.129 -4.490 16.575 1.00 91.56 166 GLY A CA 1
ATOM 1339 C C . GLY A 1 166 ? -5.443 -3.030 16.176 1.00 91.56 166 GLY A C 1
ATOM 1340 O O . GLY A 1 166 ? -5.847 -2.773 15.036 1.00 91.56 166 GLY A O 1
ATOM 1341 N N . PRO A 1 167 ? -5.201 -2.040 17.062 1.00 95.25 167 PRO A N 1
ATOM 1342 C CA . PRO A 1 167 ? -5.413 -0.607 16.805 1.00 95.25 167 PRO A CA 1
ATOM 1343 C C . PRO A 1 167 ? -4.302 0.028 15.935 1.00 95.25 167 PRO A C 1
ATOM 1345 O O . PRO A 1 167 ? -3.801 1.111 16.224 1.00 95.25 167 PRO A O 1
ATOM 1348 N N . TYR A 1 168 ? -3.885 -0.632 14.851 1.00 95.88 168 TYR A N 1
ATOM 1349 C CA . TYR A 1 168 ? -2.685 -0.262 14.083 1.00 95.88 168 TYR A CA 1
ATOM 1350 C C . TYR A 1 168 ? -2.740 1.143 13.468 1.00 95.88 168 TYR A C 1
ATOM 1352 O O . TYR A 1 168 ? -1.801 1.936 13.595 1.00 95.88 168 TYR A O 1
ATOM 1360 N N . ILE A 1 169 ? -3.843 1.468 12.788 1.00 96.81 169 ILE A N 1
ATOM 1361 C CA . ILE A 1 169 ? -4.020 2.768 12.128 1.00 96.81 169 ILE A CA 1
ATOM 1362 C C . ILE A 1 169 ? -4.237 3.863 13.168 1.00 96.81 169 ILE A C 1
ATOM 1364 O O . ILE A 1 169 ? -3.660 4.940 13.034 1.00 96.81 169 ILE A O 1
ATOM 1368 N N . SER A 1 170 ? -4.964 3.559 14.245 1.00 96.50 170 SER A N 1
ATOM 1369 C CA . SER A 1 170 ? -5.121 4.452 15.394 1.00 96.50 170 SER A CA 1
ATOM 1370 C C . SER A 1 170 ? -3.773 4.834 16.025 1.00 96.50 170 SER A C 1
ATOM 1372 O O . SER A 1 170 ? -3.467 6.024 16.145 1.00 96.50 170 SER A O 1
ATOM 1374 N N . ASN A 1 171 ? -2.918 3.851 16.330 1.00 96.44 171 ASN A N 1
ATOM 1375 C CA . ASN A 1 171 ? -1.565 4.081 16.849 1.00 96.44 171 ASN A CA 1
ATOM 1376 C C . ASN A 1 171 ? -0.720 4.916 15.881 1.00 96.44 171 ASN A C 1
ATOM 1378 O O . ASN A 1 171 ? 0.023 5.805 16.294 1.00 96.44 171 ASN A O 1
ATOM 1382 N N . THR A 1 172 ? -0.858 4.657 14.580 1.00 97.38 172 THR A N 1
ATOM 1383 C CA . THR A 1 172 ? -0.119 5.386 13.546 1.00 97.38 172 THR A CA 1
ATOM 1384 C C . THR A 1 172 ? -0.568 6.845 13.440 1.00 97.38 172 THR A C 1
ATOM 1386 O O . THR A 1 172 ? 0.280 7.734 13.364 1.00 97.38 172 THR A O 1
ATOM 1389 N N . LEU A 1 173 ? -1.878 7.110 13.502 1.00 96.88 173 LEU A N 1
ATOM 1390 C CA . LEU A 1 173 ? -2.445 8.463 13.487 1.00 96.88 173 LEU A CA 1
ATOM 1391 C C . LEU A 1 173 ? -1.934 9.316 14.656 1.00 96.88 173 LEU A C 1
ATOM 1393 O O . LEU A 1 173 ? -1.732 10.512 14.479 1.00 96.88 173 LEU A O 1
ATOM 1397 N N . ARG A 1 174 ? -1.673 8.716 15.827 1.00 95.88 174 ARG A N 1
ATOM 1398 C CA . ARG A 1 174 ? -1.104 9.429 16.990 1.00 95.88 174 ARG A CA 1
ATOM 1399 C C . ARG A 1 174 ? 0.345 9.877 16.778 1.00 95.88 174 ARG A C 1
ATOM 1401 O O . ARG A 1 174 ? 0.793 10.816 17.429 1.00 95.88 174 ARG A O 1
ATOM 1408 N N . ILE A 1 175 ? 1.085 9.198 15.901 1.00 96.69 175 ILE A N 1
ATOM 1409 C CA . ILE A 1 175 ? 2.491 9.503 15.581 1.00 96.69 175 ILE A CA 1
ATOM 1410 C C . ILE A 1 175 ? 2.589 10.496 14.413 1.00 96.69 175 ILE A C 1
ATOM 1412 O O . ILE A 1 175 ? 3.585 11.208 14.284 1.00 96.69 175 ILE A O 1
ATOM 1416 N N . ASP A 1 176 ? 1.574 10.535 13.551 1.00 96.88 176 ASP A N 1
ATOM 1417 C CA . ASP A 1 176 ? 1.526 11.381 12.363 1.00 96.88 176 ASP A CA 1
ATOM 1418 C C . ASP A 1 176 ? 1.548 12.881 12.713 1.00 96.88 176 ASP A C 1
ATOM 1420 O O . ASP A 1 176 ? 0.613 13.385 13.338 1.00 96.88 176 ASP A O 1
ATOM 1424 N N . PRO A 1 177 ? 2.585 13.635 12.295 1.00 94.44 177 PRO A N 1
ATOM 1425 C CA . PRO A 1 177 ? 2.652 15.067 12.560 1.00 94.44 177 PRO A CA 1
ATOM 1426 C C . PRO A 1 177 ? 1.761 15.897 11.622 1.00 94.44 177 PRO A C 1
ATOM 1428 O O . PRO A 1 177 ? 1.632 17.103 11.827 1.00 94.44 177 PRO A O 1
ATOM 1431 N N . THR A 1 178 ? 1.199 15.296 10.570 1.00 96.75 178 THR A N 1
ATOM 1432 C CA . THR A 1 178 ? 0.473 16.004 9.510 1.00 96.75 178 THR A CA 1
ATOM 1433 C C . THR A 1 178 ? -1.032 16.009 9.757 1.00 96.75 178 THR A C 1
ATOM 1435 O O . THR A 1 178 ? -1.601 15.042 10.262 1.00 96.75 178 THR A O 1
ATOM 1438 N N . ARG A 1 179 ? -1.693 17.117 9.402 1.00 93.88 179 ARG A N 1
ATOM 1439 C CA . ARG A 1 179 ? -3.144 17.302 9.589 1.00 93.88 179 ARG A CA 1
ATOM 1440 C C . ARG A 1 179 ? -3.905 17.572 8.298 1.00 93.88 179 ARG A C 1
ATOM 1442 O O . ARG A 1 179 ? -5.121 17.458 8.292 1.00 93.88 179 ARG A O 1
ATOM 1449 N N . SER A 1 180 ? -3.213 17.917 7.213 1.00 96.12 180 SER A N 1
ATOM 1450 C CA . SER A 1 180 ? -3.827 18.180 5.907 1.00 96.12 180 SER A CA 1
ATOM 1451 C C . SER A 1 180 ? -3.127 17.423 4.780 1.00 96.12 180 SER A C 1
ATOM 1453 O O . SER A 1 180 ? -1.946 17.080 4.882 1.00 96.12 180 SER A O 1
ATOM 1455 N N . GLN A 1 181 ? -3.830 17.225 3.660 1.00 96.38 181 GLN A N 1
ATOM 1456 C CA . GLN A 1 181 ? -3.251 16.639 2.445 1.00 96.38 181 GLN A CA 1
ATOM 1457 C C . GLN A 1 181 ? -2.011 17.413 1.967 1.00 96.38 181 GLN A C 1
ATOM 1459 O O . GLN A 1 181 ? -1.026 16.810 1.541 1.00 96.38 181 GLN A O 1
ATOM 1464 N N . LEU A 1 182 ? -2.021 18.748 2.062 1.00 96.44 182 LEU A N 1
ATOM 1465 C CA . LEU A 1 182 ? -0.881 19.569 1.652 1.00 96.44 182 LEU A CA 1
ATOM 1466 C C . LEU A 1 182 ? 0.341 19.336 2.547 1.00 96.44 182 LEU A C 1
ATOM 1468 O O . LEU A 1 182 ? 1.441 19.165 2.029 1.00 96.44 182 LEU A O 1
ATOM 1472 N N . GLU A 1 183 ? 0.163 19.304 3.868 1.00 97.00 183 GLU A N 1
ATOM 1473 C CA . GLU A 1 183 ? 1.253 19.008 4.806 1.00 97.00 183 GLU A CA 1
ATOM 1474 C C . GLU A 1 183 ? 1.838 17.616 4.570 1.00 97.00 183 GLU A C 1
ATOM 1476 O O . GLU A 1 183 ? 3.059 17.459 4.548 1.00 97.00 183 GLU A O 1
ATOM 1481 N N . ALA A 1 184 ? 0.980 16.628 4.313 1.00 97.69 184 ALA A N 1
ATOM 1482 C CA . ALA A 1 184 ? 1.399 15.275 3.982 1.00 97.69 184 ALA A CA 1
ATOM 1483 C C . ALA A 1 184 ? 2.230 15.215 2.688 1.00 97.69 184 ALA A C 1
ATOM 1485 O O . ALA A 1 184 ? 3.315 14.629 2.662 1.00 97.69 184 ALA A O 1
ATOM 1486 N N . LEU A 1 185 ? 1.779 15.892 1.627 1.00 97.38 185 LEU A N 1
ATOM 1487 C CA . LEU A 1 185 ? 2.528 16.013 0.372 1.00 97.38 185 LEU A CA 1
ATOM 1488 C C . LEU A 1 185 ? 3.874 16.724 0.571 1.00 97.38 185 LEU A C 1
ATOM 1490 O O . LEU A 1 185 ? 4.886 16.310 0.002 1.00 97.38 185 LEU A O 1
ATOM 1494 N N . VAL A 1 186 ? 3.906 17.775 1.392 1.00 96.75 186 VAL A N 1
ATOM 1495 C CA . VAL A 1 186 ? 5.133 18.501 1.746 1.00 96.75 186 VAL A CA 1
ATOM 1496 C C . VAL A 1 186 ? 6.103 17.606 2.521 1.00 96.75 186 VAL A C 1
ATOM 1498 O O . VAL A 1 186 ? 7.307 17.650 2.264 1.00 96.75 186 VAL A O 1
ATOM 1501 N N . GLU A 1 187 ? 5.611 16.771 3.432 1.00 96.25 187 GLU A N 1
ATOM 1502 C CA . GLU A 1 187 ? 6.446 15.847 4.199 1.00 96.25 187 GLU A CA 1
ATOM 1503 C C . GLU A 1 187 ? 7.060 14.757 3.307 1.00 96.25 187 GLU A C 1
ATOM 1505 O O . GLU A 1 187 ? 8.267 14.496 3.376 1.00 96.25 187 GLU A O 1
ATOM 1510 N N . ILE A 1 188 ? 6.274 14.203 2.376 1.00 96.56 188 ILE A N 1
ATOM 1511 C CA . ILE A 1 188 ? 6.777 13.293 1.336 1.00 96.56 188 ILE A CA 1
ATOM 1512 C C . ILE A 1 188 ? 7.825 14.003 0.464 1.00 96.56 188 ILE A C 1
ATOM 1514 O O . ILE A 1 188 ? 8.886 13.437 0.185 1.00 96.56 188 ILE A O 1
ATOM 1518 N N . TYR A 1 189 ? 7.579 15.258 0.072 1.00 96.38 189 TYR A N 1
ATOM 1519 C CA . TYR A 1 189 ? 8.525 16.045 -0.721 1.00 96.38 189 TYR A CA 1
ATOM 1520 C C . TYR A 1 189 ? 9.859 16.246 0.004 1.00 96.38 189 TYR A C 1
ATOM 1522 O O . TYR A 1 189 ? 10.910 15.961 -0.568 1.00 96.38 189 TYR A O 1
ATOM 1530 N N . ARG A 1 190 ? 9.833 16.664 1.276 1.00 94.81 190 ARG A N 1
ATOM 1531 C CA . ARG A 1 190 ? 11.037 16.862 2.106 1.00 94.81 190 ARG A CA 1
ATOM 1532 C C . ARG A 1 190 ? 11.855 15.584 2.263 1.00 94.81 190 ARG A C 1
ATOM 1534 O O . ARG A 1 190 ? 13.082 15.638 2.300 1.00 94.81 190 ARG A O 1
ATOM 1541 N N . MET A 1 191 ? 11.189 14.435 2.349 1.00 94.50 191 MET A N 1
ATOM 1542 C CA . MET A 1 191 ? 11.848 13.133 2.421 1.00 94.50 191 MET A CA 1
ATOM 1543 C C . MET A 1 191 ? 12.541 12.757 1.099 1.00 94.50 191 MET A C 1
ATOM 1545 O O . MET A 1 191 ? 13.672 12.253 1.093 1.00 94.50 191 MET A O 1
ATOM 1549 N N . MET A 1 192 ? 11.889 13.020 -0.034 1.00 93.62 192 MET A N 1
ATOM 1550 C CA . MET A 1 192 ? 12.438 12.713 -1.356 1.00 93.62 192 MET A CA 1
ATOM 1551 C C . MET A 1 192 ? 13.527 13.703 -1.787 1.00 93.62 192 MET A C 1
ATOM 1553 O O . MET A 1 192 ? 14.511 13.302 -2.417 1.00 93.62 192 MET A O 1
ATOM 1557 N N . ARG A 1 193 ? 13.387 14.979 -1.423 1.00 93.69 193 ARG A N 1
ATOM 1558 C CA . ARG A 1 193 ? 14.296 16.074 -1.781 1.00 93.69 193 ARG A CA 1
ATOM 1559 C C . ARG A 1 193 ? 14.697 16.881 -0.540 1.00 93.69 193 ARG A C 1
ATOM 1561 O O . ARG A 1 193 ? 14.178 17.975 -0.313 1.00 93.69 193 ARG A O 1
ATOM 1568 N N . PRO A 1 194 ? 15.605 16.345 0.292 1.00 92.38 194 PRO A N 1
ATOM 1569 C CA . PRO A 1 194 ? 16.043 17.040 1.495 1.00 92.38 194 PRO A CA 1
ATOM 1570 C C . PRO A 1 194 ? 16.786 18.331 1.128 1.00 92.38 194 PRO A C 1
ATOM 1572 O O . PRO A 1 194 ? 17.709 18.312 0.319 1.00 92.38 194 PRO A O 1
ATOM 1575 N N . GLY A 1 195 ? 16.386 19.448 1.739 1.00 88.38 195 GLY A N 1
ATOM 1576 C CA . GLY A 1 195 ? 17.015 20.761 1.548 1.00 88.38 195 GLY A CA 1
ATOM 1577 C C . GLY A 1 195 ? 16.411 21.626 0.437 1.00 88.38 195 GLY A C 1
ATOM 1578 O O . GLY A 1 195 ? 16.679 22.823 0.410 1.00 88.38 195 GLY A O 1
ATOM 1579 N N . GLU A 1 196 ? 15.557 21.076 -0.433 1.00 92.19 196 GLU A N 1
ATOM 1580 C CA . GLU A 1 196 ? 14.800 21.883 -1.395 1.00 92.19 196 GLU A CA 1
ATOM 1581 C C . GLU A 1 196 ? 13.539 22.468 -0.730 1.00 92.19 196 GLU A C 1
ATOM 1583 O O . GLU A 1 196 ? 12.799 21.727 -0.072 1.00 92.19 196 GLU A O 1
ATOM 1588 N N . PRO A 1 197 ? 13.252 23.774 -0.889 1.00 92.81 197 PRO A N 1
ATOM 1589 C CA . PRO A 1 197 ? 12.040 24.366 -0.339 1.00 92.81 197 PRO A CA 1
ATOM 1590 C C . PRO A 1 197 ? 10.800 23.771 -1.032 1.00 92.81 197 PRO A C 1
ATOM 1592 O O . PRO A 1 197 ? 10.718 23.789 -2.263 1.00 92.81 197 PRO A O 1
ATOM 1595 N N . PRO A 1 198 ? 9.827 23.235 -0.274 1.00 93.94 198 PRO A N 1
ATOM 1596 C CA . PRO A 1 198 ? 8.633 22.638 -0.853 1.00 93.94 198 PRO A CA 1
ATOM 1597 C C . PRO A 1 198 ? 7.648 23.720 -1.312 1.00 93.94 198 PRO A C 1
ATOM 1599 O O . PRO A 1 198 ? 7.297 24.615 -0.545 1.00 93.94 198 PRO A O 1
ATOM 1602 N N . THR A 1 199 ? 7.142 23.598 -2.539 1.00 94.75 199 THR A N 1
ATOM 1603 C CA . THR A 1 199 ? 5.954 24.328 -3.009 1.00 94.75 199 THR A CA 1
ATOM 1604 C C . THR A 1 199 ? 4.802 23.350 -3.221 1.00 94.75 199 THR A C 1
ATOM 1606 O O . THR A 1 199 ? 5.032 22.161 -3.460 1.00 94.75 199 THR A O 1
ATOM 1609 N N . LYS A 1 200 ? 3.556 23.837 -3.143 1.00 94.00 200 LYS A N 1
ATOM 1610 C CA . LYS A 1 200 ? 2.352 23.012 -3.349 1.00 94.00 200 LYS A CA 1
ATOM 1611 C C . LYS A 1 200 ? 2.414 22.250 -4.674 1.00 94.00 200 LYS A C 1
ATOM 1613 O O . LYS A 1 200 ? 2.297 21.026 -4.682 1.00 94.00 200 LYS A O 1
ATOM 1618 N N . ASP A 1 201 ? 2.686 22.963 -5.763 1.00 93.88 201 ASP A N 1
ATOM 1619 C CA . ASP A 1 201 ? 2.702 22.381 -7.105 1.00 93.88 201 ASP A CA 1
ATOM 1620 C C . ASP A 1 201 ? 3.859 21.395 -7.284 1.00 93.88 201 ASP A C 1
ATOM 1622 O O . ASP A 1 201 ? 3.690 20.347 -7.907 1.00 93.88 201 ASP A O 1
ATOM 1626 N N . ALA A 1 202 ? 5.038 21.679 -6.717 1.00 94.75 202 ALA A N 1
ATOM 1627 C CA . ALA A 1 202 ? 6.172 20.760 -6.788 1.00 94.75 202 ALA A CA 1
ATOM 1628 C C . ALA A 1 202 ? 5.905 19.468 -6.003 1.00 94.75 202 ALA A C 1
ATOM 1630 O O . ALA A 1 202 ? 6.228 18.384 -6.489 1.00 94.75 202 ALA A O 1
ATOM 1631 N N . ALA A 1 203 ? 5.285 19.566 -4.823 1.00 95.81 203 ALA A N 1
ATOM 1632 C CA . ALA A 1 203 ? 4.931 18.416 -3.997 1.00 95.81 203 ALA A CA 1
ATOM 1633 C C . ALA A 1 203 ? 3.859 17.537 -4.658 1.00 95.81 203 ALA A C 1
ATOM 1635 O O . ALA A 1 203 ? 4.044 16.323 -4.765 1.00 95.81 203 ALA A O 1
ATOM 1636 N N . GLN A 1 204 ? 2.790 18.147 -5.183 1.00 94.69 204 GLN A N 1
ATOM 1637 C CA . GLN A 1 204 ? 1.738 17.440 -5.922 1.00 94.69 204 GLN A CA 1
ATOM 1638 C C . GLN A 1 204 ? 2.290 16.746 -7.172 1.00 94.69 204 GLN A C 1
ATOM 1640 O O . GLN A 1 204 ? 2.054 15.554 -7.380 1.00 94.69 204 GLN A O 1
ATOM 1645 N N . ASN A 1 205 ? 3.080 17.462 -7.978 1.00 94.88 205 ASN A N 1
ATOM 1646 C CA . ASN A 1 205 ? 3.680 16.894 -9.182 1.00 94.88 205 ASN A CA 1
ATOM 1647 C C . ASN A 1 205 ? 4.676 15.783 -8.859 1.00 94.88 205 ASN A C 1
ATOM 1649 O O . ASN A 1 205 ? 4.724 14.787 -9.579 1.00 94.88 205 ASN A O 1
ATOM 1653 N N . LEU A 1 206 ? 5.479 15.922 -7.800 1.00 95.50 206 LEU A N 1
ATOM 1654 C CA . LEU A 1 206 ? 6.388 14.863 -7.375 1.00 95.50 206 LEU A CA 1
ATOM 1655 C C . LEU A 1 206 ? 5.603 13.602 -7.008 1.00 95.50 206 LEU A C 1
ATOM 1657 O O . LEU A 1 206 ? 5.919 12.538 -7.529 1.00 95.50 206 LEU A O 1
ATOM 1661 N N . PHE A 1 207 ? 4.574 13.727 -6.167 1.00 96.38 207 PHE A N 1
ATOM 1662 C CA . PHE A 1 207 ? 3.765 12.595 -5.722 1.00 96.38 207 PHE A CA 1
ATOM 1663 C C . PHE A 1 207 ? 3.070 11.880 -6.889 1.00 96.38 207 PHE A C 1
ATOM 1665 O O . PHE A 1 207 ? 3.193 10.662 -7.023 1.00 96.38 207 PHE A O 1
ATOM 1672 N N . PHE A 1 208 ? 2.446 12.635 -7.802 1.00 95.50 208 PHE A N 1
ATOM 1673 C CA . PHE A 1 208 ? 1.852 12.087 -9.026 1.00 95.50 208 PHE A CA 1
ATOM 1674 C C . PHE A 1 208 ? 2.876 11.301 -9.860 1.00 95.50 208 PHE A C 1
ATOM 1676 O O . PHE A 1 208 ? 2.626 10.175 -10.295 1.00 95.50 208 PHE A O 1
ATOM 1683 N N . ASN A 1 209 ? 4.073 11.868 -10.021 1.00 94.94 209 ASN A N 1
ATOM 1684 C CA . ASN A 1 209 ? 5.148 11.273 -10.806 1.00 94.94 209 ASN A CA 1
ATOM 1685 C C . ASN A 1 209 ? 5.771 10.010 -10.187 1.00 94.94 209 ASN A C 1
ATOM 1687 O O . ASN A 1 209 ? 6.470 9.287 -10.899 1.00 94.94 209 ASN A O 1
ATOM 1691 N N . LEU A 1 210 ? 5.565 9.746 -8.894 1.00 94.88 210 LEU A N 1
ATOM 1692 C CA . LEU A 1 210 ? 6.115 8.554 -8.245 1.00 94.88 210 LEU A CA 1
ATOM 1693 C C . LEU A 1 210 ? 5.341 7.291 -8.619 1.00 94.88 210 LEU A C 1
ATOM 1695 O O . LEU A 1 210 ? 5.971 6.276 -8.910 1.00 94.88 210 LEU A O 1
ATOM 1699 N N . PHE A 1 211 ? 4.005 7.355 -8.628 1.00 95.44 211 PHE A N 1
ATOM 1700 C CA . PHE A 1 211 ? 3.157 6.155 -8.666 1.00 95.44 211 PHE A CA 1
ATOM 1701 C C . PHE A 1 211 ? 2.062 6.164 -9.739 1.00 95.44 211 PHE A C 1
ATOM 1703 O O . PHE A 1 211 ? 1.595 5.096 -10.139 1.00 95.44 211 PHE A O 1
ATOM 1710 N N . PHE A 1 212 ? 1.662 7.345 -10.221 1.00 95.31 212 PHE A N 1
ATOM 1711 C CA . PHE A 1 212 ? 0.421 7.532 -10.984 1.00 95.31 212 PHE A CA 1
ATOM 1712 C C . PHE A 1 212 ? 0.641 7.932 -12.449 1.00 95.31 212 PHE A C 1
ATOM 1714 O O . PHE A 1 212 ? -0.322 8.171 -13.170 1.00 95.31 212 PHE A O 1
ATOM 1721 N N . THR A 1 213 ? 1.894 7.980 -12.915 1.00 92.88 213 THR A N 1
ATOM 1722 C CA . THR A 1 213 ? 2.236 8.295 -14.312 1.00 92.88 213 THR A CA 1
ATOM 1723 C C . THR A 1 213 ? 2.847 7.099 -15.043 1.00 92.88 213 THR A C 1
ATOM 1725 O O . THR A 1 213 ? 3.787 6.468 -14.550 1.00 92.88 213 THR A O 1
ATOM 1728 N N . PHE A 1 214 ? 2.361 6.824 -16.256 1.00 87.62 214 PHE A N 1
ATOM 1729 C CA . PHE A 1 214 ? 2.833 5.725 -17.112 1.00 87.62 214 PHE A CA 1
ATOM 1730 C C . PHE A 1 214 ? 4.297 5.888 -17.556 1.00 87.62 214 PHE A C 1
ATOM 1732 O O . PHE A 1 214 ? 5.003 4.909 -17.839 1.00 87.62 214 PHE A O 1
ATOM 1739 N N . ASP A 1 215 ? 4.798 7.124 -17.568 1.00 87.12 215 ASP A N 1
ATOM 1740 C CA . ASP A 1 215 ? 6.165 7.430 -17.984 1.00 87.12 215 ASP A CA 1
ATOM 1741 C C . ASP A 1 215 ? 7.194 6.920 -16.979 1.00 87.12 215 ASP A C 1
ATOM 1743 O O . ASP A 1 215 ? 8.269 6.446 -17.369 1.00 87.12 215 ASP A O 1
ATOM 1747 N N . ARG A 1 216 ? 6.859 6.961 -15.685 1.00 88.25 216 ARG A N 1
ATOM 1748 C CA . ARG A 1 216 ? 7.782 6.654 -14.581 1.00 88.25 216 ARG A CA 1
ATOM 1749 C C . ARG A 1 216 ? 7.426 5.373 -13.843 1.00 88.25 216 ARG A C 1
ATOM 1751 O O . ARG A 1 216 ? 8.343 4.688 -13.390 1.00 88.25 216 ARG A O 1
ATOM 1758 N N . TYR A 1 217 ? 6.146 5.017 -13.782 1.00 94.50 217 TYR A N 1
ATOM 1759 C CA . TYR A 1 217 ? 5.661 3.845 -13.069 1.00 94.50 217 TYR A CA 1
ATOM 1760 C C . TYR A 1 217 ? 4.946 2.874 -14.007 1.00 94.50 217 TYR A C 1
ATOM 1762 O O . TYR A 1 217 ? 4.164 3.270 -14.864 1.00 94.50 217 TYR A O 1
ATOM 1770 N N . ASP A 1 218 ? 5.269 1.590 -13.876 1.00 93.81 218 ASP A N 1
ATOM 1771 C CA . ASP A 1 218 ? 4.675 0.521 -14.674 1.00 93.81 218 ASP A CA 1
ATOM 1772 C C . ASP A 1 218 ? 4.876 -0.836 -13.981 1.00 93.81 218 ASP A C 1
ATOM 1774 O O . ASP A 1 218 ? 6.006 -1.338 -13.883 1.00 93.81 218 ASP A O 1
ATOM 1778 N N . LEU A 1 219 ? 3.788 -1.435 -13.499 1.00 93.88 219 LEU A N 1
ATOM 1779 C CA . LEU A 1 219 ? 3.758 -2.781 -12.928 1.00 93.88 219 LEU A CA 1
ATOM 1780 C C . LEU A 1 219 ? 3.989 -3.867 -13.978 1.00 93.88 219 LEU A C 1
ATOM 1782 O O . LEU A 1 219 ? 4.379 -4.976 -13.609 1.00 93.88 219 LEU A O 1
ATOM 1786 N N . SER A 1 220 ? 3.801 -3.580 -15.269 1.00 92.62 220 SER A N 1
ATOM 1787 C CA . SER A 1 220 ? 3.629 -4.556 -16.349 1.00 92.62 220 SER A CA 1
ATOM 1788 C C . SER A 1 220 ? 2.435 -5.497 -16.133 1.00 92.62 220 SER A C 1
ATOM 1790 O O . SER A 1 220 ? 1.905 -5.636 -15.028 1.00 92.62 220 SER A O 1
ATOM 1792 N N . ALA A 1 221 ? 2.048 -6.226 -17.181 1.00 93.69 221 ALA A N 1
ATOM 1793 C CA . ALA A 1 221 ? 0.989 -7.232 -17.093 1.00 93.69 221 ALA A CA 1
ATOM 1794 C C . ALA A 1 221 ? 1.273 -8.297 -16.015 1.00 93.69 221 ALA A C 1
ATOM 1796 O O . ALA A 1 221 ? 0.376 -8.691 -15.275 1.00 93.69 221 ALA A O 1
ATOM 1797 N N . VAL A 1 222 ? 2.534 -8.727 -15.875 1.00 93.12 222 VAL A N 1
ATOM 1798 C CA . VAL A 1 222 ? 2.918 -9.756 -14.893 1.00 93.12 222 VAL A CA 1
ATOM 1799 C C . VAL A 1 222 ? 2.836 -9.225 -13.463 1.00 93.12 222 VAL A C 1
ATOM 1801 O O . VAL A 1 222 ? 2.359 -9.937 -12.580 1.00 93.12 222 VAL A O 1
ATOM 1804 N N . GLY A 1 223 ? 3.278 -7.986 -13.225 1.00 95.06 223 GLY A N 1
ATOM 1805 C CA . GLY A 1 223 ? 3.191 -7.376 -11.898 1.00 95.06 223 GLY A CA 1
ATOM 1806 C C . GLY A 1 223 ? 1.744 -7.126 -11.490 1.00 95.06 223 GLY A C 1
ATOM 1807 O O . GLY A 1 223 ? 1.371 -7.488 -10.379 1.00 95.06 223 GLY A O 1
ATOM 1808 N N . ARG A 1 224 ? 0.902 -6.624 -12.403 1.00 96.62 224 ARG A N 1
ATOM 1809 C CA . ARG A 1 224 ? -0.533 -6.436 -12.146 1.00 96.62 224 ARG A CA 1
ATOM 1810 C C . ARG A 1 224 ? -1.255 -7.760 -11.886 1.00 96.62 224 ARG A C 1
ATOM 1812 O O . ARG A 1 224 ? -1.992 -7.862 -10.911 1.00 96.62 224 ARG A O 1
ATOM 1819 N N . MET A 1 225 ? -0.975 -8.795 -12.679 1.00 96.56 225 MET A N 1
ATOM 1820 C CA . MET A 1 225 ? -1.494 -10.148 -12.445 1.00 96.56 225 MET A CA 1
ATOM 1821 C C . MET A 1 225 ? -1.123 -10.658 -11.049 1.00 96.56 225 MET A C 1
ATOM 1823 O O . MET A 1 225 ? -1.964 -11.204 -10.333 1.00 96.56 225 MET A O 1
ATOM 1827 N N . LYS A 1 226 ? 0.145 -10.500 -10.652 1.00 96.06 226 LYS A N 1
ATOM 1828 C CA . LYS A 1 226 ? 0.626 -10.927 -9.335 1.00 96.06 226 LYS A CA 1
ATOM 1829 C C . LYS A 1 226 ? -0.023 -10.152 -8.202 1.00 96.06 226 LYS A C 1
ATOM 1831 O O . LYS A 1 226 ? -0.473 -10.771 -7.242 1.00 96.06 226 LYS A O 1
ATOM 1836 N N . PHE A 1 227 ? -0.102 -8.837 -8.352 1.00 97.12 227 PHE A N 1
ATOM 1837 C CA . PHE A 1 227 ? -0.756 -7.941 -7.415 1.00 97.12 227 PHE A CA 1
ATOM 1838 C C . PHE A 1 227 ? -2.213 -8.355 -7.188 1.00 97.12 227 PHE A C 1
ATOM 1840 O O . PHE A 1 227 ? -2.592 -8.690 -6.069 1.00 97.12 227 PHE A O 1
ATOM 1847 N N . ASN A 1 228 ? -3.002 -8.437 -8.263 1.00 96.69 228 ASN A N 1
ATOM 1848 C CA . ASN A 1 228 ? -4.421 -8.764 -8.182 1.00 96.69 228 ASN A CA 1
ATOM 1849 C C . ASN A 1 228 ? -4.641 -10.131 -7.522 1.00 96.69 228 ASN A C 1
ATOM 1851 O O . ASN A 1 228 ? -5.454 -10.252 -6.609 1.00 96.69 228 ASN A O 1
ATOM 1855 N N . ARG A 1 229 ? -3.854 -11.144 -7.910 1.00 95.00 229 ARG A N 1
ATOM 1856 C CA . ARG A 1 229 ? -3.944 -12.483 -7.316 1.00 95.00 229 ARG A CA 1
ATOM 1857 C C . ARG A 1 229 ? -3.583 -12.495 -5.832 1.00 95.00 229 ARG A C 1
ATOM 1859 O O . ARG A 1 229 ? -4.205 -13.238 -5.080 1.00 95.00 229 ARG A O 1
ATOM 1866 N N . ARG A 1 230 ? -2.584 -11.712 -5.411 1.00 95.19 230 ARG A N 1
ATOM 1867 C CA . ARG A 1 230 ? -2.140 -11.674 -4.010 1.00 95.19 230 ARG A CA 1
ATOM 1868 C C . ARG A 1 230 ? -3.129 -10.958 -3.098 1.00 95.19 230 ARG A C 1
ATOM 1870 O O . ARG A 1 230 ? -3.283 -11.349 -1.942 1.00 95.19 230 ARG A O 1
ATOM 1877 N N . VAL A 1 231 ? -3.771 -9.927 -3.631 1.00 95.00 231 VAL A N 1
ATOM 1878 C CA . VAL A 1 231 ? -4.780 -9.124 -2.941 1.00 95.00 231 VAL A CA 1
ATOM 1879 C C . VAL A 1 231 ? -6.166 -9.790 -2.965 1.00 95.00 231 VAL A C 1
ATOM 1881 O O . VAL A 1 231 ? -7.033 -9.450 -2.172 1.00 95.00 231 VAL A O 1
ATOM 1884 N N . GLY A 1 232 ? -6.371 -10.788 -3.830 1.00 93.88 232 GLY A N 1
ATOM 1885 C CA . GLY A 1 232 ? -7.628 -11.538 -3.921 1.00 93.88 232 GLY A CA 1
ATOM 1886 C C . GLY A 1 232 ? -8.637 -10.951 -4.910 1.00 93.88 232 GLY A C 1
ATOM 1887 O O . GLY A 1 232 ? -9.822 -11.277 -4.851 1.00 93.88 232 GLY A O 1
ATOM 1888 N N . ARG A 1 233 ? -8.191 -10.102 -5.843 1.00 94.81 233 ARG A N 1
ATOM 1889 C CA . ARG A 1 233 ? -9.033 -9.592 -6.931 1.00 94.81 233 ARG A CA 1
ATOM 1890 C C . ARG A 1 233 ? -9.288 -10.679 -7.976 1.00 94.81 233 ARG A C 1
ATOM 1892 O O . ARG A 1 233 ? -8.419 -11.501 -8.265 1.00 94.81 233 ARG A O 1
ATOM 1899 N N . LYS A 1 234 ? -10.490 -10.657 -8.562 1.00 92.31 234 LYS A N 1
ATOM 1900 C CA . LYS A 1 234 ? -10.913 -11.612 -9.602 1.00 92.31 234 LYS A CA 1
ATOM 1901 C C . LYS A 1 234 ? -10.237 -11.339 -10.945 1.00 92.31 234 LYS A C 1
ATOM 1903 O O . LYS A 1 234 ? -9.892 -12.279 -11.658 1.00 92.31 234 LYS A O 1
ATOM 1908 N N . ASP A 1 235 ? -10.035 -10.067 -11.272 1.00 92.38 235 ASP A N 1
ATOM 1909 C CA . ASP A 1 235 ? -9.450 -9.666 -12.546 1.00 92.38 235 ASP A CA 1
ATOM 1910 C C . ASP A 1 235 ? -7.953 -9.948 -12.598 1.00 92.38 235 ASP A C 1
ATOM 1912 O O . ASP A 1 235 ? -7.201 -9.673 -11.665 1.00 92.38 235 ASP A O 1
ATOM 1916 N N . VAL A 1 236 ? -7.497 -10.468 -13.732 1.00 92.44 236 VAL A N 1
ATOM 1917 C CA . VAL A 1 236 ? -6.083 -10.798 -13.958 1.00 92.44 236 VAL A CA 1
ATOM 1918 C C . VAL A 1 236 ? -5.323 -9.600 -14.533 1.00 92.44 236 VAL A C 1
ATOM 1920 O O . VAL A 1 236 ? -4.158 -9.378 -14.206 1.00 92.44 236 VAL A O 1
ATOM 1923 N N . ALA A 1 237 ? -5.984 -8.827 -15.391 1.00 94.31 237 ALA A N 1
ATOM 1924 C CA . ALA A 1 237 ? -5.429 -7.644 -16.034 1.00 94.31 237 ALA A CA 1
ATOM 1925 C C . ALA A 1 237 ? -5.824 -6.362 -15.284 1.00 94.31 237 ALA A C 1
ATOM 1927 O O . ALA A 1 237 ? -6.679 -6.367 -14.401 1.00 94.31 237 ALA A O 1
ATOM 1928 N N . GLY A 1 238 ? -5.180 -5.253 -15.635 1.00 93.12 238 GLY A N 1
ATOM 1929 C CA . GLY A 1 238 ? -5.462 -3.934 -15.081 1.00 93.12 238 GLY A CA 1
ATOM 1930 C C . GLY A 1 238 ? -4.422 -2.917 -15.533 1.00 93.12 238 GLY A C 1
ATOM 1931 O O . GLY A 1 238 ? -3.567 -3.218 -16.369 1.00 93.12 238 GLY A O 1
ATOM 1932 N N . THR A 1 239 ? -4.484 -1.719 -14.962 1.00 94.00 239 THR A N 1
ATOM 1933 C CA . THR A 1 239 ? -3.579 -0.621 -15.308 1.00 94.00 239 THR A CA 1
ATOM 1934 C C . THR A 1 239 ? -2.129 -0.908 -14.901 1.00 94.00 239 THR A C 1
ATOM 1936 O O . THR A 1 239 ? -1.858 -1.623 -13.927 1.00 94.00 239 THR A O 1
ATOM 1939 N N . GLY A 1 240 ? -1.188 -0.344 -15.664 1.00 92.88 240 GLY A N 1
ATOM 1940 C CA . GLY A 1 240 ? 0.240 -0.382 -15.354 1.00 92.88 240 GLY A CA 1
ATOM 1941 C C . GLY A 1 240 ? 0.626 0.533 -14.188 1.00 92.88 240 GLY A C 1
ATOM 1942 O O . GLY A 1 240 ? 1.556 0.209 -13.454 1.00 92.88 240 GLY A O 1
ATOM 1943 N N . VAL A 1 241 ? -0.088 1.641 -13.977 1.00 95.56 241 VAL A N 1
ATOM 1944 C CA . VAL A 1 241 ? 0.116 2.521 -12.812 1.00 95.56 241 VAL A CA 1
ATOM 1945 C C . VAL A 1 241 ? -0.691 2.041 -11.609 1.00 95.56 241 VAL A C 1
ATOM 1947 O O . VAL A 1 241 ? -1.560 1.178 -11.756 1.00 95.56 241 VAL A O 1
ATOM 1950 N N . LEU A 1 242 ? -0.401 2.569 -10.418 1.00 96.50 242 LEU A N 1
ATOM 1951 C CA . LEU A 1 242 ? -1.275 2.346 -9.266 1.00 96.50 242 LEU A CA 1
ATOM 1952 C C . LEU A 1 242 ? -2.588 3.113 -9.443 1.00 96.50 242 LEU A C 1
ATOM 1954 O O . LEU A 1 242 ? -2.610 4.182 -10.055 1.00 96.50 242 LEU A O 1
ATOM 1958 N N . TYR A 1 243 ? -3.671 2.565 -8.901 1.00 96.81 243 TYR A N 1
ATOM 1959 C CA . TYR A 1 243 ? -4.982 3.206 -8.882 1.00 96.81 243 TYR A CA 1
ATOM 1960 C C . TYR A 1 243 ? -5.484 3.398 -7.449 1.00 96.81 243 TYR A C 1
ATOM 1962 O O . TYR A 1 243 ? -5.378 2.495 -6.620 1.00 96.81 243 TYR A O 1
ATOM 1970 N N . ASP A 1 244 ? -6.037 4.578 -7.179 1.00 97.38 244 ASP A N 1
ATOM 1971 C CA . ASP A 1 244 ? -6.770 4.902 -5.959 1.00 97.38 244 ASP A CA 1
ATOM 1972 C C . ASP A 1 244 ? -7.958 5.796 -6.321 1.00 97.38 244 ASP A C 1
ATOM 1974 O O . ASP A 1 244 ? -7.772 6.869 -6.902 1.00 97.38 244 ASP A O 1
ATOM 1978 N N . HIS A 1 245 ? -9.169 5.347 -5.995 1.00 96.06 245 HIS A N 1
ATOM 1979 C CA . HIS A 1 245 ? -10.388 6.076 -6.328 1.00 96.06 245 HIS A CA 1
ATOM 1980 C C . HIS A 1 245 ? -10.353 7.528 -5.848 1.00 96.06 245 HIS A C 1
ATOM 1982 O O . HIS A 1 245 ? -10.572 8.439 -6.642 1.00 96.06 245 HIS A O 1
ATOM 1988 N N . LYS A 1 246 ? -10.028 7.769 -4.573 1.00 95.38 246 LYS A N 1
ATOM 1989 C CA . LYS A 1 246 ? -10.093 9.111 -3.990 1.00 95.38 246 LYS A CA 1
ATOM 1990 C C . LYS A 1 246 ? -9.115 10.072 -4.663 1.00 95.38 246 LYS A C 1
ATOM 1992 O O . LYS A 1 246 ? -9.497 11.191 -5.006 1.00 95.38 246 LYS A O 1
ATOM 1997 N N . PHE A 1 247 ? -7.894 9.615 -4.928 1.00 95.62 247 PHE A N 1
ATOM 1998 C CA . PHE A 1 247 ? -6.887 10.414 -5.615 1.00 95.62 247 PHE A CA 1
ATOM 1999 C C . PHE A 1 247 ? -7.288 10.765 -7.056 1.00 95.62 247 PHE A C 1
ATOM 2001 O O . PHE A 1 247 ? -7.123 11.909 -7.478 1.00 95.62 247 PHE A O 1
ATOM 2008 N N . PHE A 1 248 ? -7.818 9.806 -7.825 1.00 95.44 248 PHE A N 1
ATOM 2009 C CA . PHE A 1 248 ? -8.212 10.056 -9.217 1.00 95.44 248 PHE A CA 1
ATOM 2010 C C . PHE A 1 248 ? -9.532 10.830 -9.335 1.00 95.44 248 PHE A C 1
ATOM 2012 O O . PHE A 1 248 ? -9.643 11.673 -10.220 1.00 95.44 248 PHE A O 1
ATOM 2019 N N . SER A 1 249 ? -10.490 10.633 -8.427 1.00 94.44 249 SER A N 1
ATOM 2020 C CA . SER A 1 249 ? -11.768 11.363 -8.409 1.00 94.44 249 SER A CA 1
ATOM 2021 C C . SER A 1 249 ? -11.609 12.861 -8.129 1.00 94.44 249 SER A C 1
ATOM 2023 O O . SER A 1 249 ? -12.455 13.657 -8.523 1.00 94.44 249 SER A O 1
ATOM 2025 N N . GLN A 1 250 ? -10.516 13.276 -7.482 1.00 93.12 250 GLN A N 1
ATOM 2026 C CA . GLN A 1 250 ? -10.196 14.693 -7.265 1.00 93.12 250 GLN A CA 1
ATOM 2027 C C . GLN A 1 250 ? -9.625 15.391 -8.511 1.00 93.12 250 GLN A C 1
ATOM 2029 O O . GLN A 1 250 ? -9.456 16.612 -8.512 1.00 93.12 250 GLN A O 1
ATOM 2034 N N . ARG A 1 251 ? -9.281 14.641 -9.564 1.00 92.25 251 ARG A N 1
ATOM 2035 C CA . ARG A 1 251 ? -8.616 15.170 -10.758 1.00 92.25 251 ARG A CA 1
ATOM 2036 C C . ARG A 1 251 ? -9.614 15.410 -11.885 1.00 92.25 251 ARG A C 1
ATOM 2038 O O . ARG A 1 251 ? -10.550 14.648 -12.079 1.00 92.25 251 ARG A O 1
ATOM 2045 N N . SER A 1 252 ? -9.367 16.459 -12.666 1.00 90.62 252 SER A N 1
ATOM 2046 C CA . SER A 1 252 ? -10.239 16.886 -13.766 1.00 90.62 252 SER A CA 1
ATOM 2047 C C . SER A 1 252 ? -9.753 16.472 -15.160 1.00 90.62 252 SER A C 1
ATOM 2049 O O . SER A 1 252 ? -10.381 16.830 -16.154 1.00 90.62 252 SER A O 1
ATOM 2051 N N . ASP A 1 253 ? -8.646 15.734 -15.267 1.00 92.94 253 ASP A N 1
ATOM 2052 C CA . ASP A 1 253 ? -8.114 15.295 -16.558 1.00 92.94 253 ASP A CA 1
ATOM 2053 C C . ASP A 1 253 ? -8.895 14.112 -17.158 1.00 92.94 253 ASP A C 1
ATOM 2055 O O . ASP A 1 253 ? -9.529 13.325 -16.454 1.00 92.94 253 ASP A O 1
ATOM 2059 N N . GLU A 1 254 ? -8.883 13.998 -18.489 1.00 92.50 254 GLU A N 1
ATOM 2060 C CA . GLU A 1 254 ? -9.614 12.953 -19.223 1.00 92.50 254 GLU A CA 1
ATOM 2061 C C . GLU A 1 254 ? -9.145 11.543 -18.831 1.00 92.50 254 GLU A C 1
ATOM 2063 O O . GLU A 1 254 ? -9.952 10.617 -18.715 1.00 92.50 254 GLU A O 1
ATOM 2068 N N . GLU A 1 255 ? -7.845 11.380 -18.563 1.00 90.12 255 GLU A N 1
ATOM 2069 C CA . GLU A 1 255 ? -7.296 10.101 -18.123 1.00 90.12 255 GLU A CA 1
ATOM 2070 C C . GLU A 1 255 ? -7.852 9.686 -16.762 1.00 90.12 255 GLU A C 1
ATOM 2072 O O . GLU A 1 255 ? -8.220 8.523 -16.599 1.00 90.12 255 GLU A O 1
ATOM 2077 N N . ALA A 1 256 ? -7.977 10.612 -15.811 1.00 93.00 256 ALA A N 1
ATOM 2078 C CA . ALA A 1 256 ? -8.573 10.351 -14.509 1.00 93.00 256 ALA A CA 1
ATOM 2079 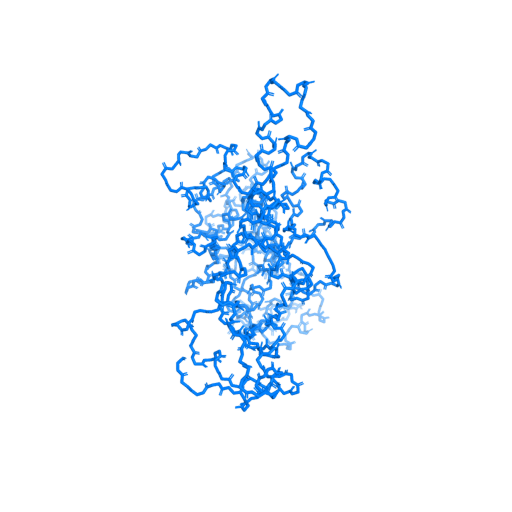C C . ALA A 1 256 ? -10.039 9.922 -14.622 1.00 93.00 256 ALA A C 1
ATOM 2081 O O . ALA A 1 256 ? -10.410 8.896 -14.051 1.00 93.00 256 ALA A O 1
ATOM 2082 N N . HIS A 1 257 ? -10.845 10.618 -15.428 1.00 93.50 257 HIS A N 1
ATOM 2083 C CA . HIS A 1 257 ? -12.237 10.226 -15.674 1.00 93.50 257 HIS A CA 1
ATOM 2084 C C . HIS A 1 257 ? -12.336 8.821 -16.281 1.00 93.50 257 HIS A C 1
ATOM 2086 O O . HIS A 1 257 ? -13.148 8.007 -15.837 1.00 93.50 257 HIS A O 1
ATOM 2092 N N . ARG A 1 258 ? -11.469 8.497 -17.251 1.00 94.06 258 ARG A N 1
ATOM 2093 C CA . ARG A 1 258 ? -11.385 7.153 -17.843 1.00 94.06 258 ARG A CA 1
ATOM 2094 C C . ARG A 1 258 ? -11.016 6.097 -16.798 1.00 94.06 258 ARG A C 1
ATOM 2096 O O . ARG A 1 258 ? -11.612 5.023 -16.779 1.00 94.06 258 ARG A O 1
ATOM 2103 N N . MET A 1 259 ? -10.042 6.392 -15.937 1.00 93.50 259 MET A N 1
ATOM 2104 C CA . MET A 1 259 ? -9.596 5.486 -14.877 1.00 93.50 259 MET A CA 1
ATOM 2105 C C . MET A 1 259 ? -10.703 5.234 -13.847 1.00 93.50 259 MET A C 1
ATOM 2107 O O . MET A 1 259 ? -10.947 4.082 -13.502 1.00 93.50 259 MET A O 1
ATOM 2111 N N . VAL A 1 260 ? -11.416 6.273 -13.405 1.00 95.12 260 VAL A N 1
ATOM 2112 C CA . VAL A 1 260 ? -12.546 6.137 -12.469 1.00 95.12 260 VAL A CA 1
ATOM 2113 C C . VAL A 1 260 ? -13.692 5.341 -13.089 1.00 95.12 260 VAL A C 1
ATOM 2115 O O . VAL A 1 260 ? -14.198 4.416 -12.460 1.00 95.12 260 VAL A O 1
ATOM 2118 N N . ALA A 1 261 ? -14.043 5.613 -14.348 1.00 94.38 261 ALA A N 1
ATOM 2119 C CA . ALA A 1 261 ? -15.077 4.855 -15.052 1.00 94.38 261 ALA A CA 1
ATOM 2120 C C . ALA A 1 261 ? -14.727 3.362 -15.200 1.00 94.38 261 ALA A C 1
ATOM 2122 O O . ALA A 1 261 ? -15.616 2.514 -15.184 1.00 94.38 261 ALA A O 1
ATOM 2123 N N . GLN A 1 262 ? -13.439 3.034 -15.347 1.00 93.62 262 GLN A N 1
ATOM 2124 C CA . GLN A 1 262 ? -12.982 1.660 -15.538 1.00 93.62 262 GLN A CA 1
ATOM 2125 C C . GLN A 1 262 ? -12.790 0.886 -14.225 1.00 93.62 262 GLN A C 1
ATOM 2127 O O . GLN A 1 262 ? -13.104 -0.302 -14.179 1.00 93.62 262 GLN A O 1
ATOM 2132 N N . TYR A 1 263 ? -12.233 1.518 -13.188 1.00 92.69 263 TYR A N 1
ATOM 2133 C CA . TYR A 1 263 ? -11.796 0.838 -11.960 1.00 92.69 263 TYR A CA 1
ATOM 2134 C C . TYR A 1 263 ? -12.677 1.126 -10.732 1.00 92.69 263 TYR A C 1
ATOM 2136 O O . TYR A 1 263 ? -12.454 0.522 -9.678 1.00 92.69 263 TYR A O 1
ATOM 2144 N N . GLY A 1 264 ? -13.689 1.991 -10.868 1.00 93.00 264 GLY A N 1
ATOM 2145 C CA . GLY A 1 264 ? -14.697 2.266 -9.843 1.00 93.00 264 GLY A CA 1
ATOM 2146 C C . GLY A 1 264 ? -14.089 2.715 -8.517 1.00 93.00 264 GLY A C 1
ATOM 2147 O O . GLY A 1 264 ? -13.177 3.534 -8.491 1.00 93.00 264 GLY A O 1
ATOM 2148 N N . ASP A 1 265 ? -14.564 2.145 -7.414 1.00 93.25 265 ASP A N 1
ATOM 2149 C CA . ASP A 1 265 ? -14.169 2.549 -6.055 1.00 93.25 265 ASP A CA 1
ATOM 2150 C C . ASP A 1 265 ? -12.956 1.771 -5.511 1.00 93.25 265 ASP A C 1
ATOM 2152 O O . ASP A 1 265 ? -12.713 1.719 -4.305 1.00 93.25 265 ASP A O 1
ATOM 2156 N N . SER A 1 266 ? -12.189 1.109 -6.385 1.00 94.25 266 SER A N 1
ATOM 2157 C CA . SER A 1 266 ? -11.040 0.304 -5.959 1.00 94.25 266 SER A CA 1
ATOM 2158 C C . SER A 1 266 ? -9.833 1.157 -5.542 1.00 94.25 266 SER A C 1
ATOM 2160 O O . SER A 1 266 ? -9.627 2.281 -6.002 1.00 94.25 266 SER A O 1
ATOM 2162 N N . SER A 1 267 ? -8.989 0.604 -4.667 1.00 96.88 267 SER A N 1
ATOM 2163 C CA . SER A 1 267 ? -7.712 1.219 -4.300 1.00 96.88 267 SER A CA 1
ATOM 2164 C C . SER A 1 267 ? -6.643 0.159 -4.088 1.00 96.88 267 SER A C 1
ATOM 2166 O O . SER A 1 267 ? -6.752 -0.704 -3.220 1.00 96.88 267 SER A O 1
ATOM 2168 N N . ASP A 1 268 ? -5.582 0.229 -4.891 1.00 97.62 268 ASP A N 1
ATOM 2169 C CA . ASP A 1 268 ? -4.434 -0.669 -4.783 1.00 97.62 268 ASP A CA 1
ATOM 2170 C C . ASP A 1 268 ? -3.748 -0.545 -3.416 1.00 97.62 268 ASP A C 1
ATOM 2172 O O . ASP A 1 268 ? -3.421 -1.548 -2.785 1.00 97.62 268 ASP A O 1
ATOM 2176 N N . ILE A 1 269 ? -3.532 0.685 -2.947 1.00 97.69 269 ILE A N 1
ATOM 2177 C CA . ILE A 1 269 ? -2.787 0.934 -1.710 1.00 97.69 269 ILE A CA 1
ATOM 2178 C C . ILE A 1 269 ? -3.610 0.491 -0.499 1.00 97.69 269 ILE A C 1
ATOM 2180 O O . ILE A 1 269 ? -3.077 -0.206 0.364 1.00 97.69 269 ILE A O 1
ATOM 2184 N N . LEU A 1 270 ? -4.905 0.825 -0.446 1.00 97.81 270 LEU A N 1
ATOM 2185 C CA . LEU A 1 270 ? -5.762 0.394 0.662 1.00 97.81 270 LEU A CA 1
ATOM 2186 C C . LEU A 1 270 ? -5.876 -1.126 0.735 1.00 97.81 270 LEU A C 1
ATOM 2188 O O . LEU A 1 270 ? -5.793 -1.686 1.826 1.00 97.81 270 LEU A O 1
ATOM 2192 N N . ASP A 1 271 ? -6.015 -1.804 -0.405 1.00 97.44 271 ASP A N 1
ATOM 2193 C CA . ASP A 1 271 ? -6.130 -3.256 -0.406 1.00 97.44 271 ASP A CA 1
ATOM 2194 C C . ASP A 1 271 ? -4.836 -3.941 0.076 1.00 97.44 271 ASP A C 1
ATOM 2196 O O . ASP A 1 271 ? -4.895 -4.920 0.823 1.00 97.44 271 ASP A O 1
ATOM 2200 N N . VAL A 1 272 ? -3.659 -3.411 -0.285 1.00 98.00 272 VAL A N 1
ATOM 2201 C CA . VAL A 1 272 ? -2.371 -3.897 0.249 1.00 98.00 272 VAL A CA 1
ATOM 2202 C C . VAL A 1 272 ? -2.309 -3.725 1.762 1.00 98.00 272 VAL A C 1
ATOM 2204 O O . VAL A 1 272 ? -1.931 -4.660 2.468 1.00 98.00 272 VAL A O 1
ATOM 2207 N N . LEU A 1 273 ? -2.698 -2.553 2.266 1.00 97.88 273 LEU A N 1
ATOM 2208 C CA . LEU A 1 273 ? -2.692 -2.275 3.700 1.00 97.88 273 LEU A CA 1
ATOM 2209 C C . LEU A 1 273 ? -3.679 -3.169 4.452 1.00 97.88 273 LEU A C 1
ATOM 2211 O O . LEU A 1 273 ? -3.330 -3.693 5.505 1.00 97.88 273 LEU A O 1
ATOM 2215 N N . ARG A 1 274 ? -4.868 -3.424 3.891 1.00 96.44 274 ARG A N 1
ATOM 2216 C CA . ARG A 1 274 ? -5.846 -4.362 4.460 1.00 96.44 274 ARG A CA 1
ATOM 2217 C C . ARG A 1 274 ? -5.260 -5.759 4.576 1.00 96.44 274 ARG A C 1
ATOM 2219 O O . ARG A 1 274 ? -5.271 -6.331 5.659 1.00 96.44 274 ARG A O 1
ATOM 2226 N N . VAL A 1 275 ? -4.686 -6.284 3.495 1.00 96.94 275 VAL A N 1
ATOM 2227 C CA . VAL A 1 275 ? -4.037 -7.603 3.503 1.00 96.94 275 VAL A CA 1
ATOM 2228 C C . VAL A 1 275 ? -2.902 -7.656 4.528 1.00 96.94 275 VAL A C 1
ATOM 2230 O O . VAL A 1 275 ? -2.759 -8.652 5.232 1.00 96.94 275 VAL A O 1
ATOM 2233 N N . LEU A 1 276 ? -2.113 -6.589 4.650 1.00 96.75 276 LEU A N 1
ATOM 2234 C CA . LEU A 1 276 ? -1.025 -6.511 5.621 1.00 96.75 276 LEU A CA 1
ATOM 2235 C C . LEU A 1 276 ? -1.537 -6.502 7.074 1.00 96.75 276 LEU A C 1
ATOM 2237 O O . LEU A 1 276 ? -0.997 -7.223 7.914 1.00 96.75 276 LEU A O 1
ATOM 2241 N N . CYS A 1 277 ? -2.597 -5.745 7.365 1.00 95.31 277 CYS A N 1
ATOM 2242 C CA . CYS A 1 277 ? -3.265 -5.758 8.667 1.00 95.31 277 CYS A CA 1
ATOM 2243 C C . CYS A 1 277 ? -3.873 -7.132 8.981 1.00 95.31 277 CYS A C 1
ATOM 2245 O O . CYS A 1 277 ? -3.746 -7.605 10.105 1.00 95.31 277 CYS A O 1
ATOM 2247 N N . GLU A 1 278 ? -4.471 -7.809 7.999 1.00 95.00 278 GLU A N 1
ATOM 2248 C CA . GLU A 1 278 ? -5.017 -9.160 8.169 1.00 95.00 278 GLU A CA 1
ATOM 2249 C C . GLU A 1 278 ? -3.925 -10.183 8.509 1.00 95.00 278 GLU A C 1
ATOM 2251 O O . GLU A 1 278 ? -4.090 -10.966 9.444 1.00 95.00 278 GLU A O 1
ATOM 2256 N N . ILE A 1 279 ? -2.763 -10.115 7.847 1.00 94.94 279 ILE A N 1
ATOM 2257 C CA . ILE A 1 279 ? -1.604 -10.952 8.194 1.00 94.94 279 ILE A CA 1
ATOM 2258 C C . ILE A 1 279 ? -1.148 -10.677 9.633 1.00 94.94 279 ILE A C 1
ATOM 2260 O O . ILE A 1 279 ? -0.871 -11.622 10.373 1.00 94.94 279 ILE A O 1
ATOM 2264 N N . ARG A 1 280 ? -1.099 -9.405 10.060 1.00 94.31 280 ARG A N 1
ATOM 2265 C CA . ARG A 1 280 ? -0.719 -9.041 11.437 1.00 94.31 280 ARG A CA 1
ATOM 2266 C C . ARG A 1 280 ? -1.739 -9.526 12.473 1.00 94.31 280 ARG A C 1
ATOM 2268 O O . ARG A 1 280 ? -1.323 -9.998 13.526 1.00 94.31 280 ARG A O 1
ATOM 2275 N N . ASN A 1 281 ? -3.027 -9.508 12.128 1.00 92.69 281 ASN A N 1
ATOM 2276 C CA . ASN A 1 281 ? -4.137 -10.074 12.904 1.00 92.69 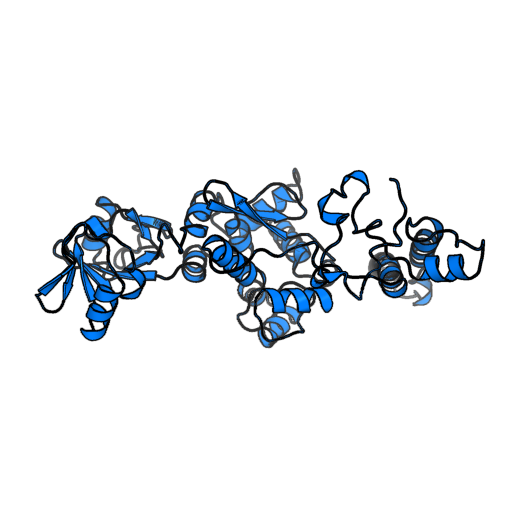281 ASN A CA 1
ATOM 2277 C C . ASN A 1 281 ? -4.139 -11.621 12.941 1.00 92.69 281 ASN A C 1
ATOM 2279 O O . ASN A 1 281 ? -5.043 -12.225 13.513 1.00 92.69 281 ASN A O 1
ATOM 2283 N N . GLY A 1 282 ? -3.174 -12.286 12.293 1.00 91.75 282 GLY A N 1
ATOM 2284 C CA . GLY A 1 282 ? -3.082 -13.747 12.229 1.00 91.75 282 GLY A CA 1
ATOM 2285 C C . GLY A 1 282 ? -3.975 -14.397 11.166 1.00 91.75 282 GLY A C 1
ATOM 2286 O O . GLY A 1 282 ? -4.052 -15.624 11.097 1.00 91.75 282 GLY A O 1
ATOM 2287 N N . ARG A 1 283 ? -4.636 -13.605 10.312 1.00 91.38 283 ARG A N 1
ATOM 2288 C CA . ARG A 1 283 ? -5.475 -14.074 9.201 1.00 91.38 283 ARG A CA 1
ATOM 2289 C C . ARG A 1 283 ? -4.715 -13.950 7.882 1.00 91.38 283 ARG A C 1
ATOM 2291 O O . ARG A 1 283 ? -4.798 -12.959 7.166 1.00 91.38 283 ARG A O 1
ATOM 2298 N N . GLY A 1 284 ? -3.969 -14.994 7.542 1.00 91.00 284 GLY A N 1
ATOM 2299 C CA . GLY A 1 284 ? -3.226 -15.083 6.287 1.00 91.00 284 GLY A CA 1
ATOM 2300 C C . GLY A 1 284 ? -1.856 -15.719 6.471 1.00 91.00 284 GLY A C 1
ATOM 2301 O O . GLY A 1 284 ? -1.502 -16.172 7.556 1.00 91.00 284 GLY A O 1
ATOM 2302 N N . SER A 1 285 ? -1.080 -15.755 5.393 1.00 93.62 285 SER A N 1
ATOM 2303 C CA . SER A 1 285 ? 0.288 -16.269 5.391 1.00 93.62 285 SER A CA 1
ATOM 2304 C C . SER A 1 285 ? 1.250 -15.243 4.802 1.00 93.62 285 SER A C 1
ATOM 2306 O O . SER A 1 285 ? 0.881 -14.458 3.924 1.00 93.62 285 SER A O 1
ATOM 2308 N N . VAL A 1 286 ? 2.493 -15.277 5.276 1.00 95.19 286 VAL A N 1
ATOM 2309 C CA . VAL A 1 286 ? 3.603 -14.525 4.682 1.00 95.19 286 VAL A CA 1
ATOM 2310 C C . VAL A 1 286 ? 4.055 -15.236 3.408 1.00 95.19 286 VAL A C 1
ATOM 2312 O O . VAL A 1 286 ? 4.029 -16.465 3.332 1.00 95.19 286 VAL A O 1
ATOM 2315 N N . ASP A 1 287 ? 4.434 -14.457 2.399 1.00 94.06 287 ASP A N 1
ATOM 2316 C CA . ASP A 1 287 ? 4.909 -15.003 1.134 1.00 94.06 287 ASP A CA 1
ATOM 2317 C C . ASP A 1 287 ? 6.370 -15.440 1.249 1.00 94.06 287 ASP A C 1
ATOM 2319 O O . ASP A 1 287 ? 7.204 -14.733 1.813 1.00 94.06 287 ASP A O 1
ATOM 2323 N N . ASP A 1 288 ? 6.685 -16.579 0.641 1.00 92.69 288 ASP A N 1
ATOM 2324 C CA . ASP A 1 288 ? 8.056 -17.041 0.468 1.00 92.69 288 ASP A CA 1
ATOM 2325 C C . ASP A 1 288 ? 8.650 -16.461 -0.828 1.00 92.69 288 ASP A C 1
ATOM 2327 O O . ASP A 1 288 ? 8.132 -16.675 -1.933 1.00 92.69 288 ASP A O 1
ATOM 2331 N N . ILE A 1 289 ? 9.738 -15.702 -0.695 1.00 90.31 289 ILE A N 1
ATOM 2332 C CA . ILE A 1 289 ? 10.445 -15.071 -1.814 1.00 90.31 289 ILE A CA 1
ATOM 2333 C C . ILE A 1 289 ? 11.183 -16.091 -2.701 1.00 90.31 289 ILE A C 1
ATOM 2335 O O . ILE A 1 289 ? 11.401 -15.833 -3.892 1.00 90.31 289 ILE A O 1
ATOM 2339 N N . ASP A 1 290 ? 11.532 -17.259 -2.161 1.00 90.31 290 ASP A N 1
ATOM 2340 C CA . ASP A 1 290 ? 12.326 -18.279 -2.845 1.00 90.31 290 ASP A CA 1
ATOM 2341 C C . ASP A 1 290 ? 11.470 -19.232 -3.685 1.00 90.31 290 ASP A C 1
ATOM 2343 O O . ASP A 1 290 ? 11.945 -19.812 -4.669 1.00 90.31 290 ASP A O 1
ATOM 2347 N N . HIS A 1 291 ? 10.170 -19.299 -3.394 1.00 94.31 291 HIS A N 1
ATOM 2348 C CA . HIS A 1 291 ? 9.196 -20.008 -4.209 1.00 94.31 291 HIS A CA 1
ATOM 2349 C C . HIS A 1 291 ? 9.248 -19.524 -5.673 1.00 94.31 291 HIS A C 1
ATOM 2351 O O . HIS A 1 291 ? 9.014 -18.350 -5.965 1.00 94.31 291 HIS A O 1
ATOM 2357 N N . LEU A 1 292 ? 9.457 -20.432 -6.642 1.00 93.31 292 LEU A N 1
ATOM 2358 C CA . LEU A 1 292 ? 9.618 -20.063 -8.066 1.00 93.31 292 LEU A CA 1
ATOM 2359 C C . LEU A 1 292 ? 8.444 -19.273 -8.646 1.00 93.31 292 LEU A C 1
ATOM 2361 O O . LEU A 1 292 ? 8.617 -18.520 -9.592 1.00 93.31 292 LEU A O 1
ATOM 2365 N N . GLY A 1 293 ? 7.249 -19.410 -8.078 1.00 93.81 293 GLY A N 1
ATOM 2366 C CA . GLY A 1 293 ? 6.119 -18.555 -8.428 1.00 93.81 293 GLY A CA 1
ATOM 2367 C C . GLY A 1 293 ? 6.410 -17.057 -8.259 1.00 93.81 293 GLY A C 1
ATOM 2368 O O . GLY A 1 293 ? 5.830 -16.267 -8.994 1.00 93.81 293 GLY A O 1
ATOM 2369 N N . ASN A 1 294 ? 7.275 -16.658 -7.327 1.00 93.44 294 ASN A N 1
ATOM 2370 C CA . ASN A 1 294 ? 7.635 -15.267 -7.031 1.00 93.44 294 ASN A CA 1
ATOM 2371 C C . ASN A 1 2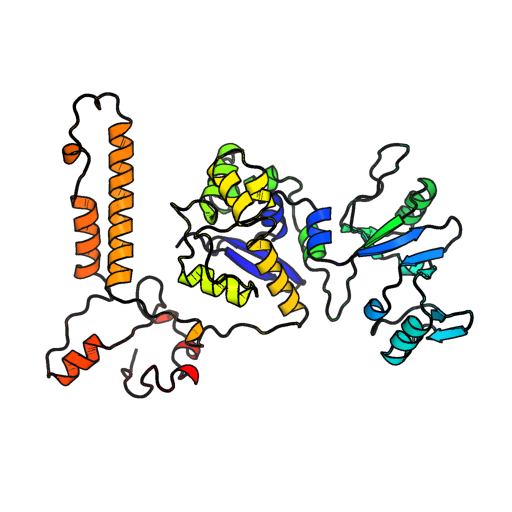94 ? 8.941 -14.828 -7.712 1.00 93.44 294 ASN A C 1
ATOM 2373 O O . ASN A 1 294 ? 9.285 -13.647 -7.694 1.00 93.44 294 ASN A O 1
ATOM 2377 N N . ARG A 1 295 ? 9.619 -15.752 -8.401 1.00 92.06 295 ARG A N 1
ATOM 2378 C CA . ARG A 1 295 ? 10.801 -15.481 -9.219 1.00 92.06 295 ARG A CA 1
ATOM 2379 C C . ARG A 1 295 ? 10.427 -15.529 -10.700 1.00 92.06 295 ARG A C 1
ATOM 2381 O O . ARG A 1 295 ? 9.740 -16.433 -11.162 1.00 92.06 295 ARG A O 1
ATOM 2388 N N . ARG A 1 296 ? 10.889 -14.550 -11.477 1.00 91.31 296 ARG A N 1
ATOM 2389 C CA . ARG A 1 296 ? 10.621 -14.473 -12.920 1.00 91.31 296 ARG A CA 1
ATOM 2390 C C . ARG A 1 296 ? 11.916 -14.599 -13.705 1.00 91.31 296 ARG A C 1
ATOM 2392 O O . ARG A 1 296 ? 12.868 -13.869 -13.449 1.00 91.31 296 ARG A O 1
ATOM 2399 N N . VAL A 1 297 ? 11.912 -15.470 -14.711 1.00 92.62 297 VAL A N 1
ATOM 2400 C CA . VAL A 1 297 ? 12.994 -15.555 -15.697 1.00 92.62 297 VAL A CA 1
ATOM 2401 C C . VAL A 1 297 ? 12.766 -14.487 -16.762 1.00 92.62 297 VAL A C 1
ATOM 2403 O O . VAL A 1 297 ? 11.696 -14.436 -17.369 1.00 92.62 297 VAL A O 1
ATOM 2406 N N . ARG A 1 298 ? 13.766 -13.631 -16.982 1.00 92.19 298 ARG A N 1
ATOM 2407 C CA . ARG A 1 298 ? 13.773 -12.653 -18.076 1.00 92.19 298 ARG A CA 1
ATOM 2408 C C . ARG A 1 298 ? 14.655 -13.163 -19.202 1.00 92.19 298 ARG A C 1
ATOM 2410 O O . ARG A 1 298 ? 15.804 -13.530 -18.969 1.00 92.19 298 ARG A O 1
ATOM 2417 N N . SER A 1 299 ? 14.119 -13.181 -20.415 1.00 92.94 299 SER A N 1
ATOM 2418 C CA . SER A 1 299 ? 14.877 -13.540 -21.612 1.00 92.94 299 SER A CA 1
ATOM 2419 C C . SER A 1 299 ? 15.585 -12.319 -22.206 1.00 92.94 299 SER A C 1
ATOM 2421 O O . SER A 1 299 ? 15.341 -11.175 -21.811 1.00 92.94 299 SER A O 1
ATOM 2423 N N . VAL A 1 300 ? 16.456 -12.560 -23.190 1.00 93.44 300 VAL A N 1
ATOM 2424 C CA . VAL A 1 300 ? 17.191 -11.499 -23.900 1.00 93.44 300 VAL A CA 1
ATOM 2425 C C . VAL A 1 300 ? 16.245 -10.459 -24.504 1.00 93.44 300 VAL A C 1
ATOM 2427 O O . VAL A 1 300 ? 16.543 -9.272 -24.433 1.00 93.44 300 VAL A O 1
ATOM 2430 N N . GLY A 1 301 ? 15.092 -10.882 -25.034 1.00 94.00 301 GLY A N 1
ATOM 2431 C CA . GLY A 1 301 ? 14.108 -9.982 -25.642 1.00 94.00 301 GLY A CA 1
ATOM 2432 C C . GLY A 1 301 ? 13.570 -8.938 -24.662 1.00 94.00 301 GLY A C 1
ATOM 2433 O O . GLY A 1 301 ? 13.643 -7.749 -24.946 1.00 94.00 301 GLY A O 1
ATOM 2434 N N . GLU A 1 302 ? 13.124 -9.364 -23.475 1.00 91.44 302 GLU A N 1
ATOM 2435 C CA . GLU A 1 302 ? 12.602 -8.453 -22.442 1.00 91.44 302 GLU A CA 1
ATOM 2436 C C . GLU A 1 302 ? 13.685 -7.489 -21.934 1.00 91.44 302 GLU A C 1
ATOM 2438 O O . GLU A 1 302 ? 13.429 -6.311 -21.676 1.00 91.44 302 GLU A O 1
ATOM 2443 N N . MET A 1 303 ? 14.921 -7.965 -21.779 1.00 91.44 303 MET A N 1
ATOM 2444 C CA . MET A 1 303 ? 16.026 -7.104 -21.349 1.00 91.44 303 MET A CA 1
ATOM 2445 C C . MET A 1 303 ? 16.398 -6.078 -22.425 1.00 91.44 303 MET A C 1
ATOM 2447 O O . MET A 1 303 ? 16.565 -4.899 -22.111 1.00 91.44 303 MET A O 1
ATOM 2451 N N . ALA A 1 304 ? 16.466 -6.505 -23.688 1.00 92.75 304 ALA A N 1
ATOM 2452 C CA . ALA A 1 304 ? 16.745 -5.631 -24.820 1.00 92.75 304 ALA A CA 1
ATOM 2453 C C . ALA A 1 304 ? 15.642 -4.581 -25.014 1.00 92.75 304 ALA A C 1
ATOM 2455 O O . ALA A 1 304 ? 15.957 -3.412 -25.219 1.00 92.75 304 ALA A O 1
ATOM 2456 N N . GLU A 1 305 ? 14.369 -4.962 -24.876 1.00 92.94 305 GLU A N 1
ATOM 2457 C CA . GLU A 1 305 ? 13.226 -4.044 -24.927 1.00 92.94 305 GLU A CA 1
ATOM 2458 C C . GLU A 1 305 ? 13.346 -2.939 -23.869 1.00 92.94 305 GLU A C 1
ATOM 2460 O O . GLU A 1 305 ? 13.212 -1.755 -24.180 1.00 92.94 305 GLU A O 1
ATOM 2465 N N . ASN A 1 306 ? 13.677 -3.302 -22.625 1.00 89.69 306 ASN A N 1
ATOM 2466 C CA . ASN A 1 306 ? 13.852 -2.332 -21.544 1.00 89.69 306 ASN A CA 1
ATOM 2467 C C . ASN A 1 306 ? 14.986 -1.336 -21.830 1.00 89.69 306 ASN A C 1
ATOM 2469 O O . ASN A 1 306 ? 14.822 -0.131 -21.629 1.00 89.69 306 ASN A O 1
ATOM 2473 N N . VAL A 1 307 ? 16.130 -1.818 -22.321 1.00 92.12 307 VAL A N 1
ATOM 2474 C CA . VAL A 1 307 ? 17.268 -0.960 -22.690 1.00 92.12 307 VAL A CA 1
ATOM 2475 C C . VAL A 1 307 ? 16.921 -0.066 -23.879 1.00 92.12 307 VAL A C 1
ATOM 2477 O O . VAL A 1 307 ? 17.220 1.130 -23.868 1.00 92.12 307 VAL A O 1
ATOM 2480 N N . PHE A 1 308 ? 16.243 -0.618 -24.884 1.00 94.31 308 PHE A N 1
ATOM 2481 C CA . PHE A 1 308 ? 15.789 0.126 -26.051 1.00 94.31 308 PHE A CA 1
ATOM 2482 C C . PHE A 1 308 ? 14.825 1.245 -25.649 1.00 94.31 308 PHE A C 1
ATOM 2484 O O . PHE A 1 308 ? 15.002 2.389 -26.069 1.00 94.31 308 PHE A O 1
ATOM 2491 N N . ARG A 1 309 ? 13.880 0.958 -24.746 1.00 90.75 309 ARG A N 1
ATOM 2492 C CA . ARG A 1 309 ? 12.966 1.952 -24.174 1.00 90.75 309 ARG A CA 1
ATOM 2493 C C . ARG A 1 309 ? 13.711 3.072 -23.451 1.00 90.75 309 ARG A C 1
ATOM 2495 O O . ARG A 1 309 ? 13.365 4.233 -23.640 1.00 90.75 309 ARG A O 1
ATOM 2502 N N . ILE A 1 310 ? 14.746 2.768 -22.662 1.00 88.69 310 ILE A N 1
ATOM 2503 C CA . ILE A 1 310 ? 15.586 3.804 -22.026 1.00 88.69 310 ILE A CA 1
ATOM 2504 C C . ILE A 1 310 ? 16.227 4.706 -23.090 1.00 88.69 310 ILE A C 1
ATOM 2506 O O . ILE A 1 310 ? 16.263 5.927 -22.927 1.00 88.69 310 ILE A O 1
ATOM 2510 N N . GLY A 1 311 ? 16.697 4.117 -24.193 1.00 92.44 311 GLY A N 1
ATOM 2511 C CA . GLY A 1 311 ? 17.175 4.857 -25.359 1.00 92.44 311 GLY A CA 1
ATOM 2512 C C . GLY A 1 311 ? 16.103 5.775 -25.950 1.00 92.44 311 GLY A C 1
ATOM 2513 O O . GLY A 1 311 ? 16.374 6.953 -26.176 1.00 92.44 311 GLY A O 1
ATOM 2514 N N . LEU A 1 312 ? 14.883 5.265 -26.143 1.00 92.94 312 LEU A N 1
ATOM 2515 C CA . LEU A 1 312 ? 13.755 6.034 -26.673 1.00 92.94 312 LEU A CA 1
ATOM 2516 C C . LEU A 1 312 ? 13.353 7.194 -25.763 1.00 92.94 312 LEU A C 1
ATOM 2518 O O . LEU A 1 312 ? 13.163 8.289 -26.269 1.00 92.94 312 LEU A O 1
ATOM 2522 N N . VAL A 1 313 ? 13.311 7.010 -24.441 1.00 89.69 313 VAL A N 1
ATOM 2523 C CA . VAL A 1 313 ? 12.998 8.096 -23.489 1.00 89.69 313 VAL A CA 1
ATOM 2524 C C . VAL A 1 313 ? 14.025 9.234 -23.586 1.00 89.69 313 VAL A C 1
ATOM 2526 O O . VAL A 1 313 ? 13.677 10.411 -23.497 1.00 89.69 313 VAL A O 1
ATOM 2529 N N . ARG A 1 314 ? 15.309 8.912 -23.810 1.00 89.44 314 ARG A N 1
ATOM 2530 C CA . ARG A 1 314 ? 16.351 9.931 -24.044 1.00 89.44 314 ARG A CA 1
ATOM 2531 C C . ARG A 1 314 ? 16.127 10.680 -25.359 1.00 89.44 314 ARG A C 1
ATOM 2533 O O . ARG A 1 314 ? 16.325 11.892 -25.398 1.00 89.44 314 ARG A O 1
ATOM 2540 N N . VAL A 1 315 ? 15.734 9.967 -26.416 1.00 92.56 315 VAL A N 1
ATOM 2541 C CA . VAL A 1 315 ? 15.412 10.570 -27.719 1.00 92.56 315 VAL A CA 1
ATOM 2542 C C . VAL A 1 315 ? 14.169 11.446 -27.614 1.00 92.56 315 VAL A C 1
ATOM 2544 O O . VAL A 1 315 ? 14.210 12.584 -28.058 1.00 92.56 315 VAL A O 1
ATOM 2547 N N . GLU A 1 316 ? 13.107 10.964 -26.972 1.00 91.31 316 GLU A N 1
ATOM 2548 C CA . GLU A 1 316 ? 11.861 11.701 -26.758 1.00 91.31 316 GLU A CA 1
ATOM 2549 C C . GLU A 1 316 ? 12.120 13.040 -26.067 1.00 91.31 316 GLU A C 1
ATOM 2551 O O . GLU A 1 316 ? 11.659 14.072 -26.545 1.00 91.31 316 GLU A O 1
ATOM 2556 N N . ARG A 1 317 ? 12.916 13.046 -24.989 1.00 88.75 317 ARG A N 1
ATOM 2557 C CA . ARG A 1 317 ? 13.285 14.284 -24.294 1.00 88.75 317 ARG A CA 1
ATOM 2558 C C . ARG A 1 317 ? 13.991 15.268 -25.227 1.00 88.75 317 ARG A C 1
ATOM 2560 O O . ARG A 1 317 ? 13.596 16.424 -25.295 1.00 88.75 317 ARG A O 1
ATOM 2567 N N . ALA A 1 318 ? 14.989 14.801 -25.977 1.00 88.25 318 ALA A N 1
ATOM 2568 C CA . ALA A 1 318 ? 15.720 15.648 -26.918 1.00 88.25 318 ALA A CA 1
ATOM 2569 C C . ALA A 1 318 ? 14.824 16.188 -28.049 1.00 88.25 318 ALA A C 1
ATOM 2571 O O . ALA A 1 318 ? 14.995 17.326 -28.480 1.00 88.25 318 ALA A O 1
ATOM 2572 N N . VAL A 1 319 ? 13.867 15.385 -28.523 1.00 89.62 319 VAL A N 1
ATOM 2573 C CA . VAL A 1 319 ? 12.883 15.792 -29.534 1.00 89.62 319 VAL A CA 1
ATOM 2574 C C . VAL A 1 319 ? 11.921 16.833 -28.964 1.00 89.62 319 VAL A C 1
ATOM 2576 O O . VAL A 1 319 ? 11.702 17.854 -29.608 1.00 89.62 319 VAL A O 1
ATOM 2579 N N . ARG A 1 320 ? 11.383 16.617 -27.756 1.00 88.88 320 ARG A N 1
ATOM 2580 C CA . ARG A 1 320 ? 10.474 17.561 -27.089 1.00 88.88 320 ARG A CA 1
ATOM 2581 C C . ARG A 1 320 ? 11.153 18.910 -26.848 1.00 88.88 320 ARG A C 1
ATOM 2583 O O . ARG A 1 320 ? 10.557 19.940 -27.145 1.00 88.88 320 ARG A O 1
ATOM 2590 N N . ASP A 1 321 ? 12.406 18.895 -26.397 1.00 86.75 321 ASP A N 1
ATOM 2591 C CA . ASP A 1 321 ? 13.197 20.111 -26.204 1.00 86.75 321 ASP A CA 1
ATOM 2592 C C . ASP A 1 321 ? 13.385 20.859 -27.538 1.00 86.75 321 ASP A C 1
ATOM 2594 O O . ASP A 1 321 ? 13.123 22.056 -27.606 1.00 86.75 321 ASP A O 1
ATOM 2598 N N . ARG A 1 322 ? 13.736 20.162 -28.631 1.00 84.50 322 ARG A N 1
ATOM 2599 C CA . ARG A 1 322 ? 13.890 20.775 -29.967 1.00 84.50 322 ARG A CA 1
ATOM 2600 C C . ARG A 1 322 ? 12.591 21.346 -30.533 1.00 84.50 322 ARG A C 1
ATOM 2602 O O . ARG A 1 322 ? 12.615 22.437 -31.085 1.00 84.50 322 ARG A O 1
ATOM 2609 N N . LEU A 1 323 ? 11.474 20.635 -30.383 1.00 86.00 323 LEU A N 1
ATOM 2610 C CA . LEU A 1 323 ? 10.158 21.094 -30.844 1.00 86.00 323 LEU A CA 1
ATOM 2611 C C . LEU A 1 323 ? 9.648 22.312 -30.066 1.00 86.00 323 LEU A C 1
ATOM 2613 O O . LEU A 1 323 ? 8.842 23.072 -30.588 1.00 86.00 323 LEU A O 1
ATOM 2617 N N . SER A 1 324 ? 10.105 22.501 -28.826 1.00 84.88 324 SER A N 1
ATOM 2618 C CA . SER A 1 324 ? 9.761 23.681 -28.026 1.00 84.88 324 SER A CA 1
ATOM 2619 C C . SER A 1 324 ? 10.521 24.949 -28.436 1.00 84.88 324 SER A C 1
ATOM 2621 O O . SER A 1 324 ? 10.154 26.045 -28.013 1.00 84.88 324 SER A O 1
ATOM 2623 N N . MET A 1 325 ? 11.576 24.821 -29.250 1.00 80.19 325 MET A N 1
ATOM 2624 C CA . MET A 1 325 ? 12.356 25.960 -29.734 1.00 80.19 325 MET A CA 1
ATOM 2625 C C . MET A 1 325 ? 11.665 26.608 -30.943 1.00 80.19 325 MET A C 1
ATOM 2627 O O . MET A 1 325 ? 11.168 25.924 -31.832 1.00 80.19 325 MET A O 1
ATOM 2631 N N . ALA A 1 326 ? 11.676 27.943 -30.991 1.00 58.72 326 ALA A N 1
ATOM 2632 C CA . ALA A 1 326 ? 10.942 28.760 -31.965 1.00 58.72 326 ALA A CA 1
ATOM 2633 C C . ALA A 1 326 ? 11.385 28.605 -33.442 1.00 58.72 326 ALA A C 1
ATOM 2635 O O . ALA A 1 326 ? 10.751 29.168 -34.324 1.00 58.72 326 ALA A O 1
ATOM 2636 N N . GLU A 1 327 ? 12.444 27.840 -33.732 1.00 64.31 327 GLU A N 1
ATOM 2637 C CA . GLU A 1 327 ? 12.958 27.574 -35.089 1.00 64.31 327 GLU A CA 1
ATOM 2638 C C . GLU A 1 327 ? 12.391 26.274 -35.705 1.00 64.31 327 GLU A C 1
ATOM 2640 O O . GLU A 1 327 ? 12.973 25.701 -36.626 1.00 64.31 327 GLU A O 1
ATOM 2645 N N . ALA A 1 328 ? 11.261 25.771 -35.194 1.00 62.59 328 ALA A N 1
ATOM 2646 C CA . ALA A 1 328 ? 10.691 24.488 -35.611 1.00 62.59 328 ALA A CA 1
ATOM 2647 C C . ALA A 1 328 ? 10.022 24.494 -37.000 1.00 62.59 328 ALA A C 1
ATOM 2649 O O . ALA A 1 328 ? 9.788 23.422 -37.559 1.00 62.59 328 ALA A O 1
ATOM 2650 N N . ASP A 1 329 ? 9.756 25.668 -37.580 1.00 67.88 329 ASP A N 1
ATOM 2651 C CA . ASP A 1 329 ? 8.895 25.819 -38.764 1.00 67.88 329 ASP A CA 1
ATOM 2652 C C . ASP A 1 329 ? 9.450 25.197 -40.062 1.00 67.88 329 ASP A C 1
ATOM 2654 O O . ASP A 1 329 ? 8.711 25.066 -41.033 1.00 67.88 329 ASP A O 1
ATOM 2658 N N . ASN A 1 330 ? 10.712 24.745 -40.088 1.00 76.12 330 ASN A N 1
ATOM 2659 C CA . ASN A 1 330 ? 11.325 24.073 -41.247 1.00 76.12 330 ASN A CA 1
ATOM 2660 C C . ASN A 1 330 ? 12.053 22.756 -40.910 1.00 76.12 330 ASN A C 1
ATOM 2662 O O . ASN A 1 330 ? 12.819 22.258 -41.735 1.00 76.12 330 ASN A O 1
ATOM 2666 N N . LEU A 1 331 ? 11.846 22.181 -39.720 1.00 78.94 331 LEU A N 1
ATOM 2667 C CA . LEU A 1 331 ? 12.509 20.928 -39.341 1.00 78.94 331 LEU A CA 1
ATOM 2668 C C . LEU A 1 331 ? 11.787 19.713 -39.929 1.00 78.94 331 LEU A C 1
ATOM 2670 O O . LEU A 1 331 ? 10.604 19.477 -39.682 1.00 78.94 331 LEU A O 1
ATOM 2674 N N . SER A 1 332 ? 12.527 18.877 -40.653 1.00 86.12 332 SER A N 1
ATOM 2675 C CA . SER A 1 332 ? 12.027 17.572 -41.077 1.00 86.12 332 SER A CA 1
ATOM 2676 C C . SER A 1 332 ? 12.014 16.579 -39.898 1.00 86.12 332 SER A C 1
ATOM 2678 O O . SER A 1 332 ? 12.888 16.627 -39.025 1.00 86.12 332 SER A O 1
ATOM 2680 N N . PRO A 1 333 ? 11.091 15.595 -39.861 1.00 85.75 333 PRO A N 1
ATOM 2681 C CA . PRO A 1 333 ? 11.071 14.583 -38.798 1.00 85.75 333 PRO A CA 1
ATOM 2682 C C . PRO A 1 333 ? 12.383 13.793 -38.649 1.00 85.75 333 PRO A C 1
ATOM 2684 O O . PRO A 1 333 ? 12.716 13.331 -37.559 1.00 85.75 333 PRO A O 1
ATOM 2687 N N . GLN A 1 334 ? 13.152 13.654 -39.733 1.00 87.25 334 GLN A N 1
ATOM 2688 C CA . GLN A 1 334 ? 14.449 12.974 -39.723 1.00 87.25 334 GLN A CA 1
ATOM 2689 C C . GLN A 1 334 ? 15.513 13.763 -38.947 1.00 87.25 334 GLN A C 1
ATOM 2691 O O . GLN A 1 334 ? 16.354 13.161 -38.285 1.00 87.25 334 GLN A O 1
ATOM 2696 N N . GLU A 1 335 ? 15.459 15.097 -38.975 1.00 84.81 335 GLU A N 1
ATOM 2697 C CA . GLU A 1 335 ? 16.405 15.965 -38.260 1.00 84.81 335 GLU A CA 1
ATOM 2698 C C . GLU A 1 335 ? 16.143 15.992 -36.750 1.00 84.81 335 GLU A C 1
ATOM 2700 O O . GLU A 1 335 ? 17.062 16.220 -35.954 1.00 84.81 335 GLU A O 1
ATOM 2705 N N . LEU A 1 336 ? 14.906 15.703 -36.338 1.00 85.50 336 LEU A N 1
ATOM 2706 C CA . LEU A 1 336 ? 14.520 15.604 -34.932 1.00 85.50 336 LEU A CA 1
ATOM 2707 C C . LEU A 1 336 ? 15.059 14.324 -34.279 1.00 85.50 336 LEU A C 1
ATOM 2709 O O . LEU A 1 336 ? 15.493 14.363 -33.125 1.00 85.50 336 LEU A O 1
ATOM 2713 N N . ILE A 1 337 ? 15.074 13.204 -35.007 1.00 89.62 337 ILE A N 1
ATOM 2714 C CA . ILE A 1 337 ? 15.382 11.882 -34.452 1.00 89.62 337 ILE A CA 1
ATOM 2715 C C . ILE A 1 337 ? 16.874 11.564 -34.584 1.00 89.62 337 ILE A C 1
ATOM 2717 O O . ILE A 1 337 ? 17.397 11.296 -35.661 1.00 89.62 337 ILE A O 1
ATOM 2721 N N . ASN A 1 338 ? 17.565 11.487 -33.446 1.00 88.56 338 ASN A N 1
ATOM 2722 C CA . ASN A 1 338 ? 18.946 11.017 -33.387 1.00 88.56 338 ASN A CA 1
ATOM 2723 C C . ASN A 1 338 ? 19.003 9.559 -32.910 1.00 88.56 338 ASN A C 1
ATOM 2725 O O . ASN A 1 338 ? 18.622 9.260 -31.782 1.00 88.56 338 ASN A O 1
ATOM 2729 N N . ALA A 1 339 ? 19.547 8.655 -33.729 1.00 92.31 339 ALA A N 1
ATOM 2730 C CA . ALA A 1 339 ? 19.691 7.240 -33.376 1.00 92.31 339 ALA A CA 1
ATOM 2731 C C . ALA A 1 339 ? 20.841 6.955 -32.387 1.00 92.31 339 ALA A C 1
ATOM 2733 O O . ALA A 1 339 ? 20.874 5.885 -31.774 1.00 92.31 339 ALA A O 1
ATOM 2734 N N . LYS A 1 340 ? 21.793 7.887 -32.204 1.00 93.69 340 LYS A N 1
ATOM 2735 C CA . LYS A 1 340 ? 22.989 7.668 -31.367 1.00 93.69 340 LYS A CA 1
ATOM 2736 C C . LYS A 1 340 ? 22.668 7.263 -29.919 1.00 93.69 340 LYS A C 1
ATOM 2738 O O . LYS A 1 340 ? 23.291 6.308 -29.464 1.00 93.69 340 LYS A O 1
ATOM 2743 N N . PRO A 1 341 ? 21.727 7.901 -29.189 1.00 92.62 341 PRO A N 1
ATOM 2744 C CA . PRO A 1 341 ? 21.416 7.520 -27.809 1.00 92.62 341 PRO A CA 1
ATOM 2745 C C . PRO A 1 341 ? 20.877 6.091 -27.683 1.00 92.62 341 PRO A C 1
ATOM 2747 O O . PRO A 1 341 ? 21.246 5.377 -26.753 1.00 92.62 341 PRO A O 1
ATOM 2750 N N . VAL A 1 342 ? 20.041 5.665 -28.635 1.00 94.50 342 VAL A N 1
ATOM 2751 C CA . VAL A 1 342 ? 19.478 4.309 -28.678 1.00 94.50 342 VAL A CA 1
ATOM 2752 C C . VAL A 1 342 ? 20.569 3.297 -29.017 1.00 94.50 342 VAL A C 1
ATOM 2754 O O . VAL A 1 342 ? 20.760 2.327 -28.287 1.00 94.50 342 VAL A O 1
ATOM 2757 N N . ALA A 1 343 ? 21.339 3.550 -30.079 1.00 94.75 343 ALA A N 1
ATOM 2758 C CA . ALA A 1 343 ? 22.431 2.675 -30.491 1.00 94.75 343 ALA A CA 1
ATOM 2759 C C . ALA A 1 343 ? 23.500 2.533 -29.397 1.00 94.75 343 ALA A C 1
ATOM 2761 O O . ALA A 1 343 ? 24.018 1.438 -29.195 1.00 94.75 343 ALA A O 1
ATOM 2762 N N . ALA A 1 344 ? 23.816 3.613 -28.676 1.00 94.12 344 ALA A N 1
ATOM 2763 C CA . ALA A 1 344 ? 24.750 3.585 -27.556 1.00 94.12 344 ALA A CA 1
ATOM 2764 C C . ALA A 1 344 ? 24.232 2.715 -26.404 1.00 94.12 344 ALA A C 1
ATOM 2766 O O . ALA A 1 344 ? 24.967 1.8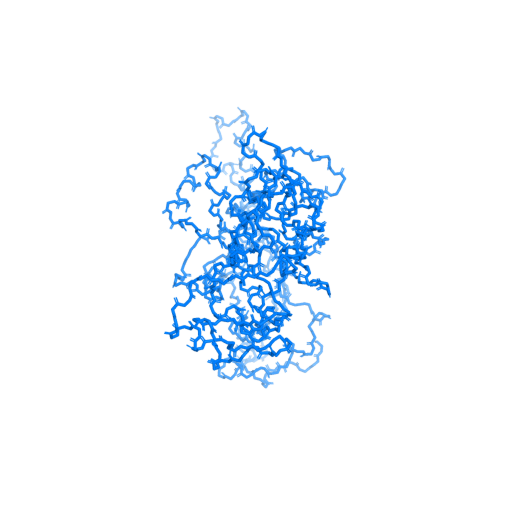48 -25.945 1.00 94.12 344 ALA A O 1
ATOM 2767 N N . ALA A 1 345 ? 22.967 2.878 -25.997 1.00 93.00 345 ALA A N 1
ATOM 2768 C CA . ALA A 1 345 ? 22.370 2.072 -24.929 1.00 93.00 345 ALA A CA 1
ATOM 2769 C C . ALA A 1 345 ? 22.361 0.571 -25.272 1.00 93.00 345 ALA A C 1
ATOM 2771 O O . ALA A 1 345 ? 22.717 -0.265 -24.444 1.00 93.00 345 ALA A O 1
ATOM 2772 N N . VAL A 1 346 ? 22.012 0.222 -26.516 1.00 94.81 346 VAL A N 1
ATOM 2773 C CA . VAL A 1 346 ? 22.019 -1.173 -26.985 1.00 94.81 346 VAL A CA 1
ATOM 2774 C C . VAL A 1 346 ? 23.445 -1.731 -27.057 1.00 94.81 346 VAL A C 1
ATOM 2776 O O . VAL A 1 346 ? 23.683 -2.849 -26.604 1.00 94.81 346 VAL A O 1
ATOM 2779 N N . LYS A 1 347 ? 24.410 -0.963 -27.583 1.00 95.31 347 LYS A N 1
ATOM 2780 C CA . LYS A 1 347 ? 25.823 -1.378 -27.635 1.00 95.31 347 LYS A CA 1
ATOM 2781 C C . LYS A 1 347 ? 26.415 -1.582 -26.245 1.00 95.31 347 LYS A C 1
ATOM 2783 O O . LYS A 1 347 ? 27.135 -2.552 -26.046 1.00 95.31 347 LYS A O 1
ATOM 2788 N N . GLU A 1 348 ? 26.108 -0.701 -25.300 1.00 93.50 348 GLU A N 1
ATOM 2789 C CA . GLU A 1 348 ? 26.525 -0.837 -23.905 1.00 93.50 348 GLU A CA 1
ATOM 2790 C C . GLU A 1 348 ? 25.956 -2.127 -23.298 1.00 93.50 348 GLU A C 1
ATOM 2792 O O . GLU A 1 348 ? 26.702 -2.937 -22.759 1.00 93.50 348 GLU A O 1
ATOM 2797 N N . PHE A 1 349 ? 24.662 -2.400 -23.492 1.00 93.69 349 PHE A N 1
ATOM 2798 C CA . PHE A 1 349 ? 24.046 -3.629 -22.993 1.00 93.69 349 PHE A CA 1
ATOM 2799 C C . PHE A 1 349 ? 24.688 -4.906 -23.556 1.00 93.69 349 PHE A C 1
ATOM 2801 O O . PHE A 1 349 ? 25.009 -5.808 -22.790 1.00 93.69 349 PHE A O 1
ATOM 2808 N N . PHE A 1 350 ? 24.918 -5.001 -24.867 1.00 94.94 350 PHE A N 1
ATOM 2809 C CA . PHE A 1 350 ? 25.545 -6.199 -25.441 1.00 94.94 350 PHE A CA 1
ATOM 2810 C C . PHE A 1 350 ? 27.065 -6.259 -25.235 1.00 94.94 350 PHE A C 1
ATOM 2812 O O . PHE A 1 350 ? 27.634 -7.346 -25.287 1.00 94.94 350 PHE A O 1
ATOM 2819 N N . GLY A 1 351 ? 27.725 -5.123 -25.002 1.00 93.81 351 GLY A N 1
ATOM 2820 C CA . GLY A 1 351 ? 29.179 -5.044 -24.871 1.00 93.81 351 GLY A CA 1
ATOM 2821 C C . GLY A 1 351 ? 29.703 -5.203 -23.444 1.00 93.81 351 GLY A C 1
ATOM 2822 O O . GLY A 1 351 ? 30.716 -5.867 -23.252 1.00 93.81 351 GLY A O 1
ATOM 2823 N N . SER A 1 352 ? 29.050 -4.593 -22.449 1.00 91.12 352 SER A N 1
ATOM 2824 C CA . SER A 1 352 ? 29.570 -4.500 -21.072 1.00 91.12 352 SER A CA 1
ATOM 2825 C C . SER A 1 352 ? 28.650 -5.085 -19.997 1.00 91.12 352 SER A C 1
ATOM 2827 O O . SER A 1 352 ? 29.024 -5.118 -18.823 1.00 91.12 352 SER A O 1
ATOM 2829 N N . SER A 1 353 ? 27.452 -5.559 -20.353 1.00 90.81 353 SER A N 1
ATOM 2830 C CA . SER A 1 353 ? 26.551 -6.178 -19.377 1.00 90.81 353 SER A CA 1
ATOM 2831 C C . SER A 1 353 ? 27.135 -7.470 -18.811 1.00 90.81 353 SER A C 1
ATOM 2833 O O . SER A 1 353 ? 27.610 -8.328 -19.548 1.00 90.81 353 SER A O 1
ATOM 2835 N N . GLN A 1 354 ? 26.966 -7.674 -17.504 1.00 88.31 354 GLN A N 1
ATOM 2836 C CA . GLN A 1 354 ? 27.319 -8.920 -16.805 1.00 88.31 354 GLN A CA 1
ATOM 2837 C C . GLN A 1 354 ? 26.595 -10.161 -17.361 1.00 88.31 354 GLN A C 1
ATOM 2839 O O . GLN A 1 354 ? 27.031 -11.294 -17.147 1.00 88.31 354 GLN A O 1
ATOM 2844 N N . LEU A 1 355 ? 25.464 -9.948 -18.040 1.00 91.12 355 LEU A N 1
ATOM 2845 C CA . LEU A 1 355 ? 24.658 -10.998 -18.662 1.00 91.12 355 LEU A CA 1
ATOM 2846 C C . LEU A 1 355 ? 25.082 -11.297 -20.108 1.00 91.12 355 LEU A C 1
ATOM 2848 O O . LEU A 1 355 ? 24.667 -12.315 -20.654 1.00 91.12 355 LEU A O 1
ATOM 2852 N N . SER A 1 356 ? 25.898 -10.434 -20.723 1.00 94.00 356 SER A N 1
ATOM 2853 C CA . SER A 1 356 ? 26.480 -10.659 -22.047 1.00 94.00 356 SER A CA 1
ATOM 2854 C C . SER A 1 356 ? 27.857 -11.296 -21.873 1.00 94.00 356 SER A C 1
ATOM 2856 O O . SER A 1 356 ? 28.859 -10.614 -21.672 1.00 94.00 356 SER A O 1
ATOM 2858 N N . GLN A 1 357 ? 27.888 -12.627 -21.854 1.00 93.06 357 GLN A N 1
ATOM 2859 C CA . GLN A 1 357 ? 29.092 -13.408 -21.564 1.00 93.06 357 GLN A CA 1
ATOM 2860 C C . GLN A 1 357 ? 29.664 -14.026 -22.840 1.00 93.06 357 GLN A C 1
ATOM 2862 O O . GLN A 1 357 ? 28.925 -14.367 -23.766 1.00 93.06 357 GLN A O 1
ATOM 2867 N N . PHE A 1 358 ? 30.985 -14.214 -22.875 1.00 95.38 358 PHE A N 1
ATOM 2868 C CA . PHE A 1 358 ? 31.614 -15.015 -23.923 1.00 95.38 358 PHE A CA 1
ATOM 2869 C C . PHE A 1 358 ? 31.116 -16.457 -23.835 1.00 95.38 358 PHE A C 1
ATOM 2871 O O . PHE A 1 358 ? 31.154 -17.072 -22.770 1.00 95.38 358 PHE A O 1
ATOM 2878 N N . MET A 1 359 ? 30.628 -16.980 -24.958 1.00 95.31 359 MET A N 1
ATOM 2879 C CA . MET A 1 359 ? 30.069 -18.326 -25.030 1.00 95.31 359 MET A CA 1
ATOM 2880 C C . MET A 1 359 ? 31.146 -19.378 -24.750 1.00 95.31 359 MET A C 1
ATOM 2882 O O . MET A 1 359 ? 32.278 -19.255 -25.212 1.00 95.31 359 MET A O 1
ATOM 2886 N N . ASP A 1 360 ? 30.773 -20.434 -24.027 1.00 93.62 360 ASP A N 1
ATOM 2887 C CA . ASP A 1 360 ? 31.660 -21.574 -23.798 1.00 93.62 360 ASP A CA 1
ATOM 2888 C C . ASP A 1 360 ? 31.552 -22.505 -25.006 1.00 93.62 360 ASP A C 1
ATOM 2890 O O . ASP A 1 360 ? 30.513 -23.125 -25.234 1.00 93.62 360 ASP A O 1
ATOM 2894 N N . GLN A 1 361 ? 32.614 -22.531 -25.809 1.00 95.75 361 GLN A N 1
ATOM 2895 C CA . GLN A 1 361 ? 32.687 -23.243 -27.087 1.00 95.75 361 GLN A CA 1
ATOM 2896 C C . GLN A 1 361 ? 33.606 -24.469 -27.027 1.00 95.75 361 GLN A C 1
ATOM 2898 O O . GLN A 1 361 ? 34.022 -24.975 -28.066 1.00 95.75 361 GLN A O 1
ATOM 2903 N N . ASN A 1 362 ? 33.926 -24.967 -25.827 1.00 95.88 362 ASN A N 1
ATOM 2904 C CA . ASN A 1 362 ? 34.801 -26.131 -25.674 1.00 95.88 362 ASN A CA 1
ATOM 2905 C C . ASN A 1 362 ? 34.217 -27.405 -26.309 1.00 95.88 362 ASN A C 1
ATOM 2907 O O . ASN A 1 362 ? 34.955 -28.232 -26.839 1.00 95.88 362 ASN A O 1
ATOM 2911 N N . ASN A 1 363 ? 32.895 -27.585 -26.243 1.00 96.69 363 ASN A N 1
ATOM 2912 C CA . ASN A 1 363 ? 32.180 -28.696 -26.871 1.00 96.69 363 ASN A CA 1
ATOM 2913 C C . ASN A 1 363 ? 30.681 -28.352 -27.060 1.00 96.69 363 ASN A C 1
ATOM 2915 O O . ASN A 1 363 ? 30.191 -27.399 -26.446 1.00 96.69 363 ASN A O 1
ATOM 2919 N N . PRO A 1 364 ? 29.923 -29.124 -27.867 1.00 97.00 364 PRO A N 1
ATOM 2920 C CA . PRO A 1 364 ? 28.507 -28.840 -28.118 1.00 97.00 364 PRO A CA 1
ATOM 2921 C C . PRO A 1 364 ? 27.619 -28.861 -26.864 1.00 97.00 364 PRO A C 1
ATOM 2923 O O . PRO A 1 364 ? 26.638 -28.121 -26.798 1.00 97.00 364 PRO A O 1
ATOM 2926 N N . LEU A 1 365 ? 27.949 -29.685 -25.860 1.00 95.81 365 LEU A N 1
ATOM 2927 C CA . LEU A 1 365 ? 27.195 -29.739 -24.605 1.00 95.81 365 LEU A CA 1
ATOM 2928 C C . LEU A 1 365 ? 27.390 -28.448 -23.800 1.00 95.81 365 LEU A C 1
ATOM 2930 O O . LEU A 1 365 ? 26.401 -27.856 -23.376 1.00 95.81 365 LEU A O 1
ATOM 2934 N N . SER A 1 366 ? 28.631 -27.966 -23.673 1.00 94.94 366 SER A N 1
ATOM 2935 C CA . SER A 1 366 ? 28.957 -26.671 -23.063 1.00 94.94 366 SER A CA 1
ATOM 2936 C C . SER A 1 366 ? 28.181 -25.526 -23.716 1.00 94.94 366 SER A C 1
ATOM 2938 O O . SER A 1 366 ? 27.607 -24.696 -23.011 1.00 94.94 366 SER A O 1
ATOM 2940 N N . GLU A 1 367 ? 28.088 -25.509 -25.049 1.00 95.25 367 GLU A N 1
ATOM 2941 C CA . GLU A 1 367 ? 27.358 -24.467 -25.775 1.00 95.25 367 GLU A CA 1
ATOM 2942 C C . GLU A 1 367 ? 25.857 -24.474 -25.433 1.00 95.25 367 GLU A C 1
ATOM 2944 O O . GLU A 1 367 ? 25.262 -23.428 -25.146 1.00 95.25 367 GLU A O 1
ATOM 2949 N N . VAL A 1 368 ? 25.235 -25.657 -25.431 1.00 96.44 368 VAL A N 1
ATOM 2950 C CA . VAL A 1 368 ? 23.805 -25.818 -25.128 1.00 96.44 368 VAL A CA 1
ATOM 2951 C C . VAL A 1 368 ? 23.511 -25.517 -23.656 1.00 96.44 368 VAL A C 1
ATOM 2953 O O . VAL A 1 368 ? 22.551 -24.797 -23.368 1.00 96.44 368 VAL A O 1
ATOM 2956 N N . THR A 1 369 ? 24.336 -26.011 -22.731 1.00 94.88 369 THR A N 1
ATOM 2957 C CA . THR A 1 369 ? 24.221 -25.728 -21.293 1.00 94.88 369 THR A CA 1
ATOM 2958 C C . THR A 1 369 ? 24.355 -24.232 -21.019 1.00 94.88 369 THR A C 1
ATOM 2960 O O . THR A 1 369 ? 23.534 -23.669 -20.294 1.00 94.88 369 THR A O 1
ATOM 2963 N N . HIS A 1 370 ? 25.337 -23.554 -21.624 1.00 95.25 370 HIS A N 1
ATOM 2964 C CA . HIS A 1 370 ? 25.542 -22.120 -21.414 1.00 95.25 370 HIS A CA 1
ATOM 2965 C C . HIS A 1 370 ? 24.311 -21.320 -21.870 1.00 95.25 370 HIS A C 1
ATOM 2967 O O . HIS A 1 370 ? 23.799 -20.493 -21.118 1.00 95.25 370 HIS A O 1
ATOM 2973 N N . LYS A 1 371 ? 23.745 -21.630 -23.044 1.00 94.75 371 LYS A N 1
ATOM 2974 C CA . LYS A 1 371 ? 22.533 -20.962 -23.556 1.00 94.75 371 LYS A CA 1
ATOM 2975 C C . LYS A 1 371 ? 21.286 -21.188 -22.692 1.00 94.75 371 LYS A C 1
ATOM 2977 O O . LYS A 1 371 ? 20.390 -20.348 -22.692 1.00 94.75 371 LYS A O 1
ATOM 2982 N N . ARG A 1 372 ? 21.204 -22.316 -21.978 1.00 95.06 372 ARG A N 1
ATOM 2983 C CA . ARG A 1 372 ? 20.058 -22.691 -21.125 1.00 95.06 372 ARG A CA 1
ATOM 2984 C C . ARG A 1 372 ? 20.240 -22.311 -19.652 1.00 95.06 372 ARG A C 1
ATOM 2986 O O . ARG A 1 372 ? 19.374 -22.626 -18.836 1.00 95.06 372 ARG A O 1
ATOM 2993 N N . ARG A 1 373 ? 21.340 -21.640 -19.306 1.00 94.19 373 ARG A N 1
ATOM 2994 C CA . ARG A 1 373 ? 21.651 -21.226 -17.938 1.00 94.19 373 ARG A CA 1
ATOM 2995 C C . ARG A 1 373 ? 20.763 -20.065 -17.494 1.00 94.19 373 ARG A C 1
ATOM 2997 O O . ARG A 1 373 ? 20.575 -19.091 -18.217 1.00 94.19 373 ARG A O 1
ATOM 3004 N N . VAL A 1 374 ? 20.279 -20.144 -16.259 1.00 93.62 374 VAL A N 1
ATOM 3005 C CA . VAL A 1 374 ? 19.612 -19.038 -15.561 1.00 93.62 374 VAL A CA 1
ATOM 3006 C C . VAL A 1 374 ? 20.539 -18.474 -14.488 1.00 93.62 374 VAL A C 1
ATOM 3008 O O . VAL A 1 374 ? 21.308 -19.211 -13.878 1.00 93.62 374 VAL A O 1
ATOM 3011 N N . SER A 1 375 ? 20.483 -17.161 -14.263 1.00 90.75 375 SER A N 1
ATOM 3012 C CA . SER A 1 375 ? 21.302 -16.467 -13.266 1.00 90.75 375 SER A CA 1
ATOM 3013 C C . SER A 1 375 ? 20.424 -15.564 -12.407 1.00 90.75 375 SER A C 1
ATOM 3015 O O . SER A 1 375 ? 19.591 -14.828 -12.933 1.00 90.75 375 SER A O 1
ATOM 3017 N N . ALA A 1 376 ? 20.636 -15.597 -11.090 1.00 89.56 376 ALA A N 1
ATOM 3018 C CA . ALA A 1 376 ? 20.052 -14.636 -10.151 1.00 89.56 376 ALA A CA 1
ATOM 3019 C C . ALA A 1 376 ? 20.869 -13.330 -10.053 1.00 89.56 376 ALA A C 1
ATOM 3021 O O . ALA A 1 376 ? 20.428 -12.368 -9.421 1.00 89.56 376 ALA A O 1
ATOM 3022 N N . LEU A 1 377 ? 22.060 -13.302 -10.662 1.00 88.00 377 LEU A N 1
ATOM 3023 C CA . LEU A 1 377 ? 22.959 -12.151 -10.696 1.00 88.00 377 LEU A CA 1
ATOM 3024 C C . LEU A 1 377 ? 22.654 -11.251 -11.893 1.00 88.00 377 LEU A C 1
ATOM 3026 O O . LEU A 1 377 ? 22.287 -11.745 -12.959 1.00 88.00 377 LEU A O 1
ATOM 3030 N N . GLY A 1 378 ? 22.890 -9.949 -11.737 1.00 86.50 378 GLY A N 1
ATOM 3031 C CA . GLY A 1 378 ? 22.775 -8.955 -12.804 1.00 86.50 378 GLY A CA 1
ATOM 3032 C C . GLY A 1 378 ? 21.897 -7.758 -12.421 1.00 86.50 378 GLY A C 1
ATOM 3033 O O . GLY A 1 378 ? 21.449 -7.645 -11.276 1.00 86.50 378 GLY A O 1
ATOM 3034 N N . PRO A 1 379 ? 21.640 -6.836 -13.364 1.00 83.88 379 PRO A N 1
ATOM 3035 C CA . PRO A 1 379 ? 20.837 -5.646 -13.105 1.00 83.88 379 PRO A CA 1
ATOM 3036 C C . PRO A 1 379 ? 19.406 -6.011 -12.677 1.00 83.88 379 PRO A C 1
ATOM 3038 O O . PRO A 1 379 ? 18.655 -6.644 -13.419 1.00 83.88 379 PRO A O 1
ATOM 3041 N N . GLY A 1 380 ? 19.024 -5.585 -11.470 1.00 81.62 380 GLY A N 1
ATOM 3042 C CA . GLY A 1 380 ? 17.724 -5.894 -10.861 1.00 81.62 380 GLY A CA 1
ATOM 3043 C C . GLY A 1 380 ? 17.639 -7.262 -10.174 1.00 81.62 380 GLY A C 1
ATOM 3044 O O . GLY A 1 380 ? 16.572 -7.599 -9.666 1.00 81.62 380 GLY A O 1
ATOM 3045 N N . GLY A 1 381 ? 18.731 -8.029 -10.158 1.00 84.94 381 GLY A N 1
ATOM 3046 C CA . GLY A 1 381 ? 18.883 -9.258 -9.382 1.00 84.94 381 GLY A CA 1
ATOM 3047 C C . GLY A 1 381 ? 19.666 -9.036 -8.087 1.00 84.94 381 GLY A C 1
ATOM 3048 O O . GLY A 1 381 ? 19.798 -7.914 -7.588 1.00 84.94 381 GLY A O 1
ATOM 3049 N N . LEU A 1 382 ? 20.203 -10.123 -7.542 1.00 84.94 382 LEU A N 1
ATOM 3050 C CA . LEU A 1 382 ? 21.045 -10.098 -6.350 1.00 84.94 382 LEU A CA 1
ATOM 3051 C C . LEU A 1 382 ? 22.509 -9.857 -6.729 1.00 84.94 382 LEU A C 1
ATOM 3053 O O . LEU A 1 382 ? 22.966 -10.220 -7.812 1.00 84.94 382 LEU A O 1
ATOM 3057 N N . THR A 1 383 ? 23.270 -9.261 -5.816 1.00 83.25 383 THR A N 1
ATOM 3058 C CA . THR A 1 383 ? 24.735 -9.285 -5.888 1.00 83.25 383 THR A CA 1
ATOM 3059 C C . THR A 1 383 ? 25.249 -10.500 -5.126 1.00 83.25 383 THR A C 1
ATOM 3061 O O . THR A 1 383 ? 24.592 -10.973 -4.200 1.00 83.25 383 THR A O 1
ATOM 3064 N N . ARG A 1 384 ? 26.439 -11.001 -5.476 1.00 77.06 384 ARG A N 1
ATOM 3065 C CA . ARG A 1 384 ? 27.038 -12.169 -4.801 1.00 77.06 384 ARG A CA 1
ATOM 3066 C C . ARG A 1 384 ? 27.172 -11.971 -3.288 1.00 77.06 384 ARG A C 1
ATOM 3068 O O . ARG A 1 384 ? 26.895 -12.894 -2.533 1.00 77.06 384 ARG A O 1
ATOM 3075 N N . GLU A 1 385 ? 27.512 -10.754 -2.867 1.00 75.56 385 GLU A N 1
ATOM 3076 C CA . GLU A 1 385 ? 27.630 -10.347 -1.458 1.00 75.56 385 GLU A CA 1
ATOM 3077 C C . GLU A 1 385 ? 26.287 -10.319 -0.714 1.00 75.56 385 GLU A C 1
ATOM 3079 O O . GLU A 1 385 ? 26.248 -10.503 0.497 1.00 75.56 385 GLU A O 1
ATOM 3084 N N . ARG A 1 386 ? 25.178 -10.085 -1.428 1.00 73.38 386 ARG A N 1
ATOM 3085 C CA . ARG A 1 386 ? 23.820 -10.043 -0.858 1.00 73.38 386 ARG A CA 1
ATOM 3086 C C . ARG A 1 386 ? 23.074 -11.370 -0.981 1.00 73.38 386 ARG A C 1
ATOM 3088 O O . ARG A 1 386 ? 22.013 -11.519 -0.385 1.00 73.38 386 ARG A O 1
ATOM 3095 N N . ALA A 1 387 ? 23.591 -12.312 -1.766 1.00 75.19 387 ALA A N 1
ATOM 3096 C CA . ALA A 1 387 ? 23.007 -13.635 -1.927 1.00 75.19 387 ALA A CA 1
ATOM 3097 C C . ALA A 1 387 ? 23.359 -14.506 -0.713 1.00 75.19 387 ALA A C 1
ATOM 3099 O O . ALA A 1 387 ? 24.396 -15.179 -0.708 1.00 75.19 387 ALA A O 1
ATOM 3100 N N . GLY A 1 388 ? 22.495 -14.451 0.305 1.00 78.38 388 GLY A N 1
ATOM 3101 C CA . GLY A 1 388 ? 22.575 -15.275 1.509 1.00 78.38 388 GLY A CA 1
ATOM 3102 C C . GLY A 1 388 ? 22.345 -16.765 1.242 1.00 78.38 388 GLY A C 1
ATOM 3103 O O . GLY A 1 388 ? 22.116 -17.182 0.106 1.00 78.38 388 GLY A O 1
ATOM 3104 N N . PHE A 1 389 ? 22.416 -17.563 2.307 1.00 80.88 389 PHE A N 1
ATOM 3105 C CA . PHE A 1 389 ? 22.256 -19.018 2.242 1.00 80.88 389 PHE A CA 1
ATOM 3106 C C . PHE A 1 389 ? 20.879 -19.434 1.699 1.00 80.88 389 PHE A C 1
ATOM 3108 O O . PHE A 1 389 ? 20.819 -20.265 0.802 1.00 80.88 389 PHE A O 1
ATOM 3115 N N . GLU A 1 390 ? 19.805 -18.786 2.160 1.00 79.75 390 GLU A N 1
ATOM 3116 C CA . GLU A 1 390 ? 18.407 -19.101 1.806 1.00 79.75 390 GLU A CA 1
ATOM 3117 C C . GLU A 1 390 ? 18.173 -19.114 0.286 1.00 79.75 390 GLU A C 1
ATOM 3119 O O . GLU A 1 390 ? 17.695 -20.090 -0.281 1.00 79.75 390 GLU A O 1
ATOM 3124 N N . VAL A 1 391 ? 18.657 -18.086 -0.417 1.00 83.69 391 VAL A N 1
ATOM 3125 C CA . VAL A 1 391 ? 18.491 -17.957 -1.874 1.00 83.69 391 VAL A CA 1
ATOM 3126 C C . VAL A 1 391 ? 19.265 -19.029 -2.655 1.00 83.69 391 VAL A C 1
ATOM 3128 O O . VAL A 1 391 ? 18.876 -19.356 -3.782 1.00 83.69 391 VAL A O 1
ATOM 3131 N N . ARG A 1 392 ? 20.384 -19.518 -2.099 1.00 85.94 392 ARG A N 1
ATOM 3132 C CA . ARG A 1 392 ? 21.274 -20.511 -2.728 1.00 85.94 392 ARG A CA 1
ATOM 3133 C C . ARG A 1 392 ? 20.804 -21.945 -2.502 1.00 85.94 392 ARG A C 1
ATOM 3135 O O . ARG A 1 392 ? 21.275 -22.833 -3.210 1.00 85.94 392 ARG A O 1
ATOM 3142 N N . ASP A 1 393 ? 19.924 -22.165 -1.533 1.00 89.31 393 ASP A N 1
ATOM 3143 C CA . ASP A 1 393 ? 19.429 -23.491 -1.202 1.00 89.31 39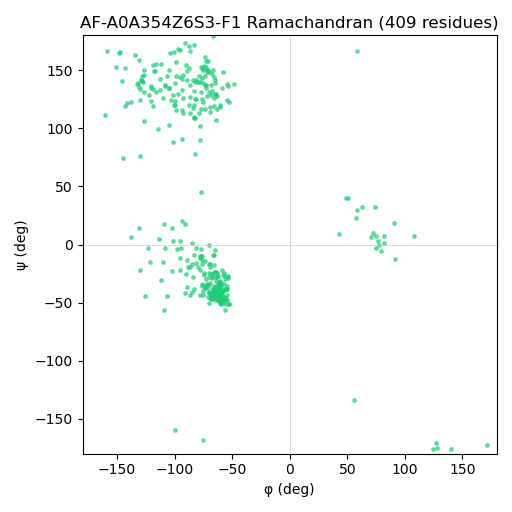3 ASP A CA 1
ATOM 3144 C C . ASP A 1 393 ? 18.442 -24.021 -2.260 1.00 89.31 393 ASP A C 1
ATOM 3146 O O . ASP A 1 393 ? 17.886 -23.296 -3.098 1.00 89.31 393 ASP A O 1
ATOM 3150 N N . VAL A 1 394 ? 18.235 -25.334 -2.250 1.00 92.38 394 VAL A N 1
ATOM 3151 C CA . VAL A 1 394 ? 17.318 -26.014 -3.155 1.00 92.38 394 VAL A CA 1
ATOM 3152 C C . VAL A 1 394 ? 15.895 -25.931 -2.607 1.00 92.38 394 VAL A C 1
ATOM 3154 O O . VAL A 1 394 ? 15.522 -26.624 -1.667 1.00 92.38 394 VAL A O 1
ATOM 3157 N N . HIS A 1 395 ? 15.052 -25.143 -3.270 1.00 94.94 395 HIS A N 1
ATOM 3158 C CA . HIS A 1 395 ? 13.634 -25.050 -2.944 1.00 94.94 395 HIS A CA 1
ATOM 3159 C C . HIS A 1 395 ? 12.806 -26.175 -3.615 1.00 94.94 395 HIS A C 1
ATOM 3161 O O . HIS A 1 395 ? 13.023 -26.465 -4.799 1.00 94.94 395 HIS A O 1
ATOM 3167 N N . PRO A 1 396 ? 11.783 -26.768 -2.957 1.00 96.06 396 PRO A N 1
ATOM 3168 C CA . PRO A 1 396 ? 10.939 -27.823 -3.541 1.00 96.06 396 PRO A CA 1
ATOM 3169 C C . PRO A 1 396 ? 10.298 -27.463 -4.888 1.00 96.06 396 PRO A C 1
ATOM 3171 O O . PRO A 1 396 ? 10.085 -28.322 -5.746 1.00 96.06 396 PRO A O 1
ATOM 3174 N N . THR A 1 397 ? 10.031 -26.177 -5.132 1.00 96.25 397 THR A N 1
ATOM 3175 C CA . THR A 1 397 ? 9.463 -25.725 -6.414 1.00 96.25 397 THR A CA 1
ATOM 3176 C C . THR A 1 397 ? 10.397 -25.913 -7.604 1.00 96.25 397 THR A C 1
ATOM 3178 O O . THR A 1 397 ? 9.922 -25.879 -8.741 1.00 96.25 397 THR A O 1
ATOM 3181 N N . HIS A 1 398 ? 11.701 -26.107 -7.373 1.00 95.56 398 HIS A N 1
ATOM 3182 C CA . HIS A 1 398 ? 12.684 -26.372 -8.425 1.00 95.56 398 HIS A CA 1
ATOM 3183 C C . HIS A 1 398 ? 12.411 -27.686 -9.163 1.00 95.56 398 HIS A C 1
ATOM 3185 O O . HIS A 1 398 ? 12.776 -27.803 -10.333 1.00 95.56 398 HIS A O 1
ATOM 3191 N N . TYR A 1 399 ? 11.717 -28.637 -8.530 1.00 96.12 399 TYR A N 1
ATOM 3192 C CA . TYR A 1 399 ? 11.419 -29.940 -9.114 1.00 96.12 399 TYR A CA 1
ATOM 3193 C C . TYR A 1 399 ? 10.765 -29.822 -10.502 1.00 96.12 399 TYR A C 1
ATOM 3195 O O . TYR A 1 399 ? 9.731 -29.168 -10.671 1.00 96.12 399 TYR A O 1
ATOM 3203 N N . GLY A 1 400 ? 11.400 -30.441 -11.503 1.00 95.31 400 GLY A N 1
ATOM 3204 C CA . GLY A 1 400 ? 10.960 -30.426 -12.902 1.00 95.31 400 GLY A CA 1
ATOM 3205 C C . GLY A 1 400 ? 11.112 -29.081 -13.629 1.00 95.31 400 GLY A C 1
ATOM 3206 O O . GLY A 1 400 ? 10.640 -28.958 -14.756 1.00 95.31 400 GLY A O 1
ATOM 3207 N N . ARG A 1 401 ? 11.736 -28.068 -13.008 1.00 95.44 401 ARG A N 1
ATOM 3208 C CA . ARG A 1 401 ? 11.853 -26.700 -13.554 1.00 95.44 401 ARG A CA 1
ATOM 3209 C C . ARG A 1 401 ? 13.290 -26.189 -13.617 1.00 95.44 401 ARG A C 1
ATOM 3211 O O . ARG A 1 401 ? 13.670 -25.600 -14.623 1.00 95.44 401 ARG A O 1
ATOM 3218 N N . VAL A 1 402 ? 14.075 -26.400 -12.560 1.00 94.81 402 VAL A N 1
ATOM 3219 C CA . VAL A 1 402 ? 15.479 -25.970 -12.452 1.00 94.81 402 VAL A CA 1
ATOM 3220 C C . VAL A 1 402 ? 16.315 -27.165 -12.000 1.00 94.81 402 VAL A C 1
ATOM 3222 O O . VAL A 1 402 ? 15.919 -27.882 -11.083 1.00 94.81 402 VAL A O 1
ATOM 3225 N N . CYS A 1 403 ? 17.452 -27.402 -12.658 1.00 94.56 403 CYS A N 1
ATOM 3226 C CA . CYS A 1 403 ? 18.367 -28.474 -12.275 1.00 94.56 403 CYS A CA 1
ATOM 3227 C C . CYS A 1 403 ? 19.009 -28.151 -10.920 1.00 94.56 403 CYS A C 1
ATOM 3229 O O . CYS A 1 403 ? 19.554 -27.067 -10.741 1.00 94.56 403 CYS A O 1
ATOM 3231 N N . THR A 1 404 ? 18.954 -29.090 -9.976 1.00 92.81 404 THR A N 1
ATOM 3232 C CA . THR A 1 404 ? 19.507 -28.926 -8.619 1.00 92.81 404 THR A CA 1
ATOM 3233 C C . THR A 1 404 ? 20.928 -29.470 -8.484 1.00 92.81 404 THR A C 1
ATOM 3235 O O . THR A 1 404 ? 21.512 -29.388 -7.411 1.00 92.81 404 THR A O 1
ATOM 3238 N N . ILE A 1 405 ? 21.461 -30.066 -9.554 1.00 93.44 405 ILE A N 1
ATOM 3239 C CA . ILE A 1 405 ? 22.779 -30.715 -9.588 1.00 93.44 405 ILE A CA 1
ATOM 3240 C C . ILE A 1 405 ? 23.768 -29.856 -10.380 1.00 93.44 405 ILE A C 1
ATOM 3242 O O . ILE A 1 405 ? 24.903 -29.660 -9.966 1.00 93.44 405 ILE A O 1
ATOM 3246 N N . GLU A 1 406 ? 23.336 -29.329 -11.527 1.00 91.56 406 GLU A N 1
ATOM 3247 C CA . GLU A 1 406 ? 24.181 -28.551 -12.434 1.00 91.56 406 GLU A CA 1
ATOM 3248 C C . GLU A 1 406 ? 24.288 -27.094 -11.961 1.00 91.56 406 GLU A C 1
ATOM 3250 O O . GLU A 1 406 ? 23.636 -26.188 -12.480 1.00 91.56 406 GLU A O 1
ATOM 3255 N N . THR A 1 407 ? 25.119 -26.881 -10.943 1.00 89.44 407 THR A N 1
ATOM 3256 C CA . THR A 1 407 ? 25.474 -25.567 -10.400 1.00 89.44 407 THR A CA 1
ATOM 3257 C C . THR A 1 407 ? 26.994 -25.477 -10.242 1.00 89.44 407 THR A C 1
ATOM 3259 O O . THR A 1 407 ? 27.614 -26.464 -9.848 1.00 89.44 407 THR A O 1
ATOM 3262 N N . PRO A 1 408 ? 27.639 -24.342 -10.568 1.00 85.94 408 PRO A N 1
ATOM 3263 C CA . PRO A 1 408 ? 29.074 -24.199 -10.352 1.00 85.94 408 PRO A CA 1
ATOM 3264 C C . PRO A 1 408 ? 29.399 -24.262 -8.854 1.00 85.94 408 PRO A C 1
ATOM 3266 O O . PRO A 1 408 ? 28.795 -23.548 -8.053 1.00 85.94 408 PRO A O 1
ATOM 3269 N N . GLU A 1 409 ? 30.366 -25.101 -8.483 1.00 84.88 409 GLU A N 1
ATOM 3270 C CA . GLU A 1 409 ? 30.938 -25.116 -7.136 1.00 84.88 409 GLU A CA 1
ATOM 3271 C C . GLU A 1 409 ? 31.900 -23.928 -6.977 1.00 84.88 409 GLU A C 1
ATOM 3273 O O . GLU A 1 409 ? 32.814 -23.749 -7.784 1.00 84.88 409 GLU A O 1
ATOM 3278 N N . GLY A 1 410 ? 31.692 -23.098 -5.950 1.00 77.38 410 GLY A N 1
ATOM 3279 C CA . GLY A 1 410 ? 32.531 -21.928 -5.670 1.00 77.38 410 GLY A CA 1
ATOM 3280 C C . GLY A 1 410 ? 31.760 -20.605 -5.528 1.00 77.38 410 GLY A C 1
ATOM 3281 O O . GLY A 1 410 ? 30.533 -20.613 -5.402 1.00 77.38 410 GLY A O 1
ATOM 3282 N N . PRO A 1 411 ? 32.478 -19.465 -5.463 1.00 60.28 411 PRO A N 1
ATOM 3283 C CA . PRO A 1 411 ? 31.893 -18.135 -5.280 1.00 60.28 411 PRO A CA 1
ATOM 3284 C C . PRO A 1 411 ? 31.212 -17.535 -6.517 1.00 60.28 411 PRO A C 1
ATOM 3286 O O . PRO A 1 411 ? 31.594 -17.837 -7.673 1.00 60.28 411 PRO A O 1
#

Mean predicted aligned error: 6.86 Å

Foldseek 3Di:
DFWDWDWDADPVLAIWIDINPFDTDGVVLVVQLLPDAQLRLLVLQFDKWKWFDDLPQKIKIQDDLVLLQQPAAQAFWDQPNDGLDHHRDTDHPVSSVVCVVSVDRITIDGPVVQFQFFFSAFQALPVPRDGLGGHLDGDDPVSSVVCVVSVPGMTITTSADPAQRHCHSSVSVVVHPDRHSQRSLQVVVCRVDPPDDDDSVNSSVVSCQRFPDPLRFFCDLLNQQVLCVLLVHPDNGDGRGFDALSNLVVDDDPVSVVNCVVPPHDGSVSSVVNSVSNVVSVNDDDDDCLQCSNPDFDDPVNVLVVLLVVLVVVLVVQLVVVCPDPVNPPDDPVNSGDCVSNVVSNCCCCPPFPLNDDQDVPDPVSRVCNNVDTDQDGVPGDDPVRCDPVNLDDDPNCVPPPDPPPDDPDD